Protein 7F9N (pdb70)

Radius of gyration: 35.04 Å; Cα contacts (8 Å, |Δi|>4): 935; chains: 4; bounding box: 58×90×94 Å

Structure (mmCIF, N/CA/C/O backbone):
data_7F9N
#
_entry.id   7F9N
#
_cell.length_a   73.435
_cell.length_b   73.435
_cell.length_c   341.046
_cell.angle_alpha   90.000
_cell.angle_beta   90.000
_cell.angle_gamma   90.000
#
_symmetry.space_group_name_H-M   'P 41 21 2'
#
loop_
_entity.id
_entity.type
_entity.pdbx_description
1 polymer Rifin
2 polymer 'Leukocyte-associated immunoglobulin-like receptor 1'
#
loop_
_atom_site.group_PDB
_atom_site.id
_atom_site.type_symbol
_atom_site.label_atom_id
_atom_site.label_alt_id
_atom_site.label_comp_id
_atom_site.label_asym_id
_atom_site.label_entity_id
_atom_site.label_seq_id
_atom_site.pdbx_PDB_ins_code
_atom_site.Cartn_x
_atom_site.Cartn_y
_atom_site.Cartn_z
_atom_site.occupancy
_atom_site.B_iso_or_equiv
_atom_site.auth_seq_id
_atom_site.auth_comp_id
_atom_site.auth_asym_id
_atom_site.auth_atom_id
_atom_site.pdbx_PDB_model_num
ATOM 1 N N . VAL A 1 18 ? 9.37976 38.94748 1.69227 1.000 135.03352 166 VAL A N 1
ATOM 2 C CA . VAL A 1 18 ? 8.49178 37.83925 2.00728 1.000 134.54628 166 VAL A CA 1
ATOM 3 C C . VAL A 1 18 ? 7.12786 37.95684 1.29694 1.000 134.70248 166 VAL A C 1
ATOM 4 O O . VAL A 1 18 ? 6.10317 37.58317 1.87816 1.000 131.08018 166 VAL A O 1
ATOM 8 N N . TRP A 1 19 ? 7.09318 38.45551 0.05435 1.000 134.42063 167 TRP A N 1
ATOM 9 C CA . TRP A 1 19 ? 5.82527 38.69521 -0.62885 1.000 125.25559 167 TRP A CA 1
ATOM 10 C C . TRP A 1 19 ? 5.62594 37.77686 -1.83299 1.000 118.18444 167 TRP A C 1
ATOM 11 O O . TRP A 1 19 ? 6.58284 37.35215 -2.48774 1.000 121.33622 167 TRP A O 1
ATOM 22 N N . LYS A 1 20 ? 4.35337 37.48533 -2.11903 1.000 113.93001 168 LYS A N 1
ATOM 23 C CA . LYS A 1 20 ? 3.94029 36.51895 -3.13235 1.000 115.83999 168 LYS A CA 1
ATOM 24 C C . LYS A 1 20 ? 3.75261 37.13491 -4.52331 1.000 113.81684 168 LYS A C 1
ATOM 25 O O . LYS A 1 20 ? 3.09212 36.52565 -5.37723 1.000 108.34002 168 LYS A O 1
ATOM 31 N N . ALA A 1 21 ? 4.30873 38.31808 -4.77278 1.000 111.17070 169 ALA A N 1
ATOM 32 C CA . ALA A 1 21 ? 3.91153 39.07513 -5.95730 1.000 110.51862 169 ALA A CA 1
ATOM 33 C C . ALA A 1 21 ? 4.38904 38.39583 -7.24137 1.000 109.94690 169 ALA A C 1
ATOM 34 O O . ALA A 1 21 ? 3.59810 37.76986 -7.95694 1.000 107.15097 169 ALA A O 1
ATOM 36 N N . ALA A 1 22 ? 5.69484 38.50091 -7.52520 1.000 111.11507 170 ALA A N 1
ATOM 37 C CA . ALA A 1 22 ? 6.29320 37.97751 -8.74794 1.000 101.63054 170 ALA A CA 1
ATOM 38 C C . ALA A 1 22 ? 5.96484 36.51052 -8.98342 1.000 101.98378 170 ALA A C 1
ATOM 39 O O . ALA A 1 22 ? 5.88695 36.08537 -10.14214 1.000 103.82971 170 ALA A O 1
ATOM 41 N N . ALA A 1 23 ? 5.76056 35.73466 -7.91880 1.000 99.98467 171 ALA A N 1
ATOM 42 C CA . ALA A 1 23 ? 5.45160 34.31997 -8.07909 1.000 99.02579 171 ALA A CA 1
ATOM 43 C C . ALA A 1 23 ? 4.11714 34.12919 -8.77695 1.000 101.70787 171 ALA A C 1
ATOM 44 O O . ALA A 1 23 ? 4.02637 33.40186 -9.77243 1.000 103.71811 171 ALA A O 1
ATOM 46 N N . ILE A 1 24 ? 3.06765 34.78386 -8.27633 1.000 103.28244 172 ILE A N 1
ATOM 47 C CA . ILE A 1 24 ? 1.75874 34.64089 -8.90685 1.000 107.21439 172 ILE A CA 1
ATOM 48 C C . ILE A 1 24 ? 1.79830 35.05029 -10.37706 1.000 105.02637 172 ILE A C 1
ATOM 49 O O . ILE A 1 24 ? 1.23238 34.36745 -11.24673 1.000 97.90929 172 ILE A O 1
ATOM 54 N N . LYS A 1 25 ? 2.44407 36.17525 -10.66791 1.000 100.83815 173 LYS A N 1
ATOM 55 C CA . LYS A 1 25 ? 2.56328 36.62028 -12.03568 1.000 96.71675 173 LYS A CA 1
ATOM 56 C C . LYS A 1 25 ? 3.21839 35.55655 -12.90016 1.000 100.97259 173 LYS A C 1
ATOM 57 O O . LYS A 1 25 ? 2.87164 35.41065 -14.07576 1.000 104.46941 173 LYS A O 1
ATOM 63 N N . ALA A 1 26 ? 4.14495 34.78608 -12.33862 1.000 100.67529 174 ALA A N 1
ATOM 64 C CA . ALA A 1 26 ? 4.74502 33.71968 -13.12423 1.000 93.28116 174 ALA A CA 1
ATOM 65 C C . ALA A 1 26 ? 3.84825 32.49708 -13.15693 1.000 90.88859 174 ALA A C 1
ATOM 66 O O . ALA A 1 26 ? 3.80217 31.78352 -14.16077 1.000 94.63388 174 ALA A O 1
ATOM 68 N N . ALA A 1 27 ? 3.12347 32.23884 -12.07948 1.000 95.85610 175 ALA A N 1
ATOM 69 C CA . ALA A 1 27 ? 2.22324 31.09729 -12.10242 1.000 100.83150 175 ALA A CA 1
ATOM 70 C C . ALA A 1 27 ? 1.07289 31.31090 -13.08330 1.000 100.17737 175 ALA A C 1
ATOM 71 O O . ALA A 1 27 ? 0.63671 30.35186 -13.73437 1.000 100.24211 175 ALA A O 1
ATOM 73 N N . THR A 1 28 ? 0.57886 32.54830 -13.22352 1.000 99.83850 176 THR A N 1
ATOM 74 C CA . THR A 1 28 ? -0.46981 32.79062 -14.21479 1.000 102.38704 176 THR A CA 1
ATOM 75 C C . THR A 1 28 ? 0.09681 32.78626 -15.63467 1.000 93.22067 176 THR A C 1
ATOM 76 O O . THR A 1 28 ? -0.50251 32.20137 -16.53520 1.000 87.77552 176 THR A O 1
ATOM 80 N N . GLU A 1 29 ? 1.26333 33.39625 -15.84463 1.000 90.11952 177 GLU A N 1
ATOM 81 C CA . GLU A 1 29 ? 1.94617 33.27720 -17.12726 1.000 91.49247 177 GLU A CA 1
ATOM 82 C C . GLU A 1 29 ? 2.12426 31.82478 -17.54200 1.000 89.85159 177 GLU A C 1
ATOM 83 O O . GLU A 1 29 ? 1.73242 31.42847 -18.64045 1.000 94.80732 177 GLU A O 1
ATOM 89 N N . TYR A 1 30 ? 2.71979 31.01165 -16.68305 1.000 94.58715 178 TYR A N 1
ATOM 90 C CA . TYR A 1 30 ? 2.77204 29.58476 -16.97865 1.000 96.38197 178 TYR A CA 1
ATOM 91 C C . TYR A 1 30 ? 1.36939 29.01309 -17.13947 1.000 96.45357 178 TYR A C 1
ATOM 92 O O . TYR A 1 30 ? 1.17167 28.05916 -17.89817 1.000 94.37068 178 TYR A O 1
ATOM 101 N N . ALA A 1 31 ? 0.37908 29.59862 -16.45834 1.000 96.32235 179 ALA A N 1
ATOM 102 C CA . ALA A 1 31 ? -0.97749 29.07446 -16.55737 1.000 97.50438 179 ALA A CA 1
ATOM 103 C C . ALA A 1 31 ? -1.55501 29.29352 -17.94958 1.000 97.42776 179 ALA A C 1
ATOM 104 O O . ALA A 1 31 ? -2.22476 28.41151 -18.49783 1.000 98.81594 179 ALA A O 1
ATOM 106 N N . LEU A 1 32 ? -1.29432 30.45215 -18.54249 1.000 92.71781 180 LEU A N 1
ATOM 107 C CA . LEU A 1 32 ? -1.87420 30.74630 -19.84036 1.000 89.56646 180 LEU A CA 1
ATOM 108 C C . LEU A 1 32 ? -1.16075 29.97485 -20.93186 1.000 94.25194 180 LEU A C 1
ATOM 109 O O . LEU A 1 32 ? -1.80498 29.32750 -21.76238 1.000 99.53741 180 LEU A O 1
ATOM 114 N N . THR A 1 33 ? 0.16958 30.01522 -20.93871 1.000 90.27820 181 THR A N 1
ATOM 115 C CA . THR A 1 33 ? 0.87944 29.42453 -22.05791 1.000 86.15660 181 THR A CA 1
ATOM 116 C C . THR A 1 33 ? 0.63936 27.91841 -22.11288 1.000 90.28065 181 THR A C 1
ATOM 117 O O . THR A 1 33 ? 0.12015 27.40387 -23.10880 1.000 102.34840 181 THR A O 1
ATOM 121 N N . GLU A 1 34 ? 0.95502 27.19661 -21.04802 1.000 89.76404 182 GLU A N 1
ATOM 122 C CA . GLU A 1 34 ? 0.54951 25.79474 -20.98936 1.000 95.53931 182 GLU A CA 1
ATOM 123 C C . GLU A 1 34 ? -0.93401 25.62787 -21.31738 1.000 94.19772 182 GLU A C 1
ATOM 124 O O . GLU A 1 34 ? -1.34028 24.61032 -21.89480 1.000 94.33231 182 GLU A O 1
ATOM 130 N N . GLY A 1 35 ? -1.75811 26.61879 -20.95382 1.000 92.11621 183 GLY A N 1
ATOM 131 C CA . GLY A 1 35 ? -3.16857 26.56499 -21.31085 1.000 95.82477 183 GLY A CA 1
ATOM 132 C C . GLY A 1 35 ? -3.39702 26.59195 -22.81420 1.000 99.40270 183 GLY A C 1
ATOM 133 O O . GLY A 1 35 ? -4.01203 25.68432 -23.38657 1.000 96.66797 183 GLY A O 1
ATOM 134 N N . ALA A 1 36 ? -2.90546 27.64144 -23.47335 1.000 95.26690 184 ALA A N 1
ATOM 135 C CA . ALA A 1 36 ? -3.04201 27.74639 -24.91851 1.000 96.09350 184 ALA A CA 1
ATOM 136 C C . ALA A 1 36 ? -2.43465 26.53830 -25.62733 1.000 96.30265 184 ALA A C 1
ATOM 137 O O . ALA A 1 36 ? -3.06789 25.93634 -26.50506 1.000 95.72298 184 ALA A O 1
ATOM 139 N N . ALA A 1 37 ? -1.21086 26.16676 -25.25296 1.000 91.88066 185 ALA A N 1
ATOM 140 C CA . ALA A 1 37 ? -0.54520 25.03553 -25.88882 1.000 93.31081 185 ALA A CA 1
ATOM 141 C C . ALA A 1 37 ? -1.38352 23.77071 -25.81238 1.000 89.15303 185 ALA A C 1
ATOM 142 O O . ALA A 1 37 ? -1.50740 23.04350 -26.80063 1.000 86.69305 185 ALA A O 1
ATOM 144 N N . LYS A 1 38 ? -1.94138 23.47134 -24.64275 1.000 93.47477 186 LYS A N 1
ATOM 145 C CA . LYS A 1 38 ? -2.70524 22.23787 -24.53396 1.000 96.70407 186 LYS A CA 1
ATOM 146 C C . LYS A 1 38 ? -4.01082 22.33439 -25.30486 1.000 93.00547 186 LYS A C 1
ATOM 147 O O . LYS A 1 38 ? -4.48516 21.32206 -25.83830 1.000 88.42683 186 LYS A O 1
ATOM 153 N N . GLY A 1 39 ? -4.58006 23.54075 -25.39906 1.000 92.66841 187 GLY A N 1
ATOM 154 C CA . GLY A 1 39 ? -5.80279 23.71261 -26.16818 1.000 96.27414 187 GLY A CA 1
ATOM 155 C C . GLY A 1 39 ? -5.58083 23.46256 -27.64852 1.000 97.86358 187 GLY A C 1
ATOM 156 O O . GLY A 1 39 ? -6.27172 22.64608 -28.27675 1.000 91.56159 187 GLY A O 1
ATOM 157 N N . LEU A 1 40 ? -4.58029 24.14098 -28.21215 1.000 96.17342 188 LEU A N 1
ATOM 158 C CA . LEU A 1 40 ? -4.26915 24.01750 -29.62418 1.000 85.11402 188 LEU A CA 1
ATOM 159 C C . LEU A 1 40 ? -4.09505 22.56670 -30.05459 1.000 86.83335 188 LEU A C 1
ATOM 160 O O . LEU A 1 40 ? -4.47378 22.20754 -31.17214 1.000 97.14889 188 LEU A O 1
ATOM 165 N N . ALA A 1 41 ? -3.54894 21.71364 -29.19754 1.000 82.79324 189 ALA A N 1
ATOM 166 C CA . ALA A 1 41 ? -3.34983 20.33048 -29.60843 1.000 82.63380 189 ALA A CA 1
ATOM 167 C C . ALA A 1 41 ? -4.65817 19.56238 -29.60085 1.000 90.36407 189 ALA A C 1
ATOM 168 O O . ALA A 1 41 ? -4.86257 18.68329 -30.44320 1.000 90.54198 189 ALA A O 1
ATOM 170 N N . ALA A 1 42 ? -5.55566 19.86441 -28.65354 1.000 94.04512 190 ALA A N 1
ATOM 171 C CA . ALA A 1 42 ? -6.86058 19.20895 -28.67750 1.000 94.80107 190 ALA A CA 1
ATOM 172 C C . ALA A 1 42 ? -7.74702 19.78156 -29.77185 1.000 99.33490 190 ALA A C 1
ATOM 173 O O . ALA A 1 42 ? -8.57897 19.06040 -30.33423 1.000 99.01576 190 ALA A O 1
ATOM 175 N N . GLY A 1 43 ? -7.58722 21.06894 -30.08519 1.000 99.61659 191 GLY A N 1
ATOM 176 C CA . GLY A 1 43 ? -8.31960 21.63909 -31.20357 1.000 96.88858 191 GLY A CA 1
ATOM 177 C C . GLY A 1 43 ? -7.95122 20.97295 -32.51162 1.000 100.74368 191 GLY A C 1
ATOM 178 O O . GLY A 1 43 ? -8.82176 20.51720 -33.25958 1.000 101.16998 191 GLY A O 1
ATOM 179 N N . ASN A 1 44 ? -6.64568 20.87199 -32.78183 1.000 98.49966 192 ASN A N 1
ATOM 180 C CA . ASN A 1 44 ? -6.16923 20.26957 -34.02166 1.000 87.84746 192 ASN A CA 1
ATOM 181 C C . ASN A 1 44 ? -6.58093 18.81454 -34.14068 1.000 88.18985 192 ASN A C 1
ATOM 182 O O . ASN A 1 44 ? -6.96099 18.36218 -35.21989 1.000 100.50830 192 ASN A O 1
ATOM 187 N N . ALA A 1 45 ? -6.49508 18.05495 -33.06404 1.000 92.97183 193 ALA A N 1
ATOM 188 C CA . ALA A 1 45 ? -6.90816 16.66486 -33.16295 1.000 97.12325 193 ALA A CA 1
ATOM 189 C C . ALA A 1 45 ? -8.41401 16.52544 -33.31415 1.000 99.46623 193 ALA A C 1
ATOM 190 O O . ALA A 1 45 ? -8.88364 15.44897 -33.70091 1.000 103.28578 193 ALA A O 1
ATOM 1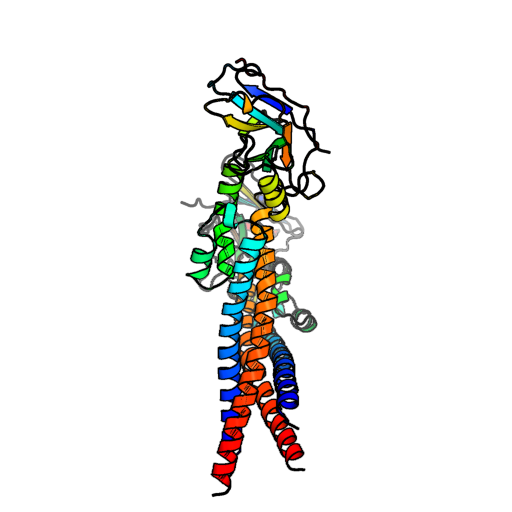92 N N . HIS A 1 46 ? -9.17962 17.57409 -33.00220 1.000 95.23247 194 HIS A N 1
ATOM 193 C CA . HIS A 1 46 ? -10.62796 17.52452 -33.17740 1.000 96.58590 194 HIS A CA 1
ATOM 194 C C . HIS A 1 46 ? -10.99566 17.85073 -34.62331 1.000 101.58424 194 HIS A C 1
ATOM 195 O O . HIS A 1 46 ? -11.63364 17.04304 -35.32249 1.000 98.54263 194 HIS A O 1
ATOM 202 N N . GLY A 1 47 ? -10.57910 19.03253 -35.08635 1.000 98.29300 195 GLY A N 1
ATOM 203 C CA . GLY A 1 47 ? -10.66666 19.39730 -36.48413 1.000 94.37856 195 GLY A CA 1
ATOM 204 C C . GLY A 1 47 ? -10.41583 18.18946 -37.35481 1.000 93.92140 195 GLY A C 1
ATOM 205 O O . GLY A 1 47 ? -11.21459 17.87820 -38.24133 1.000 96.32171 195 GLY A O 1
ATOM 206 N N . MET A 1 48 ? -9.34879 17.45442 -37.05250 1.000 91.68126 196 MET A N 1
ATOM 207 C CA . MET A 1 48 ? -9.03821 16.26385 -37.82766 1.000 95.27003 196 MET A CA 1
ATOM 208 C C . MET A 1 48 ? -10.16404 15.24601 -37.77257 1.000 96.87983 196 MET A C 1
ATOM 209 O O . MET A 1 48 ? -10.47008 14.60134 -38.78157 1.000 96.36510 196 MET A O 1
ATOM 214 N N . ASN A 1 49 ? -10.78465 15.06315 -36.60821 1.000 99.02449 197 ASN A N 1
ATOM 215 C CA . ASN A 1 49 ? -11.82586 14.04437 -36.55976 1.000 103.44863 197 ASN A CA 1
ATOM 216 C C . ASN A 1 49 ? -13.08473 14.50740 -37.27821 1.000 98.12819 197 ASN A C 1
ATOM 217 O O . ASN A 1 49 ? -13.83117 13.67915 -37.82050 1.000 92.47136 197 ASN A O 1
ATOM 222 N N . ILE A 1 50 ? -13.31282 15.82174 -37.31255 1.000 96.43516 198 ILE A N 1
ATOM 223 C CA . ILE A 1 50 ? -14.45822 16.37988 -38.03076 1.000 95.97119 198 ILE A CA 1
ATOM 224 C C . ILE A 1 50 ? -14.31608 16.13397 -39.52624 1.000 97.00956 198 ILE A C 1
ATOM 225 O O . ILE A 1 50 ? -15.20846 15.55944 -40.16616 1.000 95.92511 198 ILE A O 1
ATOM 230 N N . VAL A 1 51 ? -13.18730 16.57362 -40.09680 1.000 97.44457 199 VAL A N 1
ATOM 231 C CA . VAL A 1 51 ? -12.86534 16.31898 -41.49826 1.000 84.11041 199 VAL A CA 1
ATOM 232 C C . VAL A 1 51 ? -13.05142 14.84231 -41.81294 1.000 88.62138 199 VAL A C 1
ATOM 233 O O . VAL A 1 51 ? -13.91183 14.46504 -42.61034 1.000 92.43410 199 VAL A O 1
ATOM 237 N N . ILE A 1 52 ? -12.27221 13.98678 -41.15770 1.000 89.74177 200 ILE A N 1
ATOM 238 C CA . ILE A 1 52 ? -12.46445 12.53751 -41.15526 1.000 90.62403 200 ILE A CA 1
ATOM 239 C C . ILE A 1 52 ? -13.93671 12.16089 -41.18334 1.000 90.06886 200 ILE A C 1
ATOM 240 O O . ILE A 1 52 ? -14.34352 11.27257 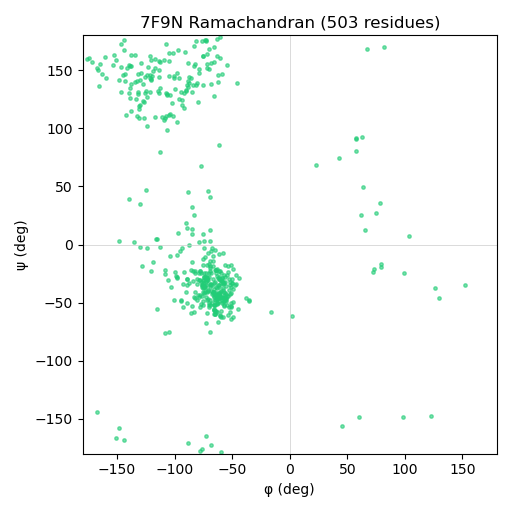-41.93205 1.000 92.97464 200 ILE A O 1
ATOM 245 N N . TYR A 1 53 ? -14.74105 12.78848 -40.32538 1.000 95.91375 201 TYR A N 1
ATOM 246 C CA . TYR A 1 53 ? -16.12586 12.34661 -40.19551 1.000 97.81321 201 TYR A CA 1
ATOM 247 C C . TYR A 1 53 ? -16.92646 12.72870 -41.42916 1.000 94.74930 201 TYR A C 1
ATOM 248 O O . TYR A 1 53 ? -17.62299 11.88941 -42.01618 1.000 94.28419 201 TYR A O 1
ATOM 257 N N . HIS A 1 54 ? -16.80895 13.98340 -41.86065 1.000 95.34551 202 HIS A N 1
ATOM 258 C CA . HIS A 1 54 ? -17.51747 14.40880 -43.06285 1.000 96.12063 202 HIS A CA 1
ATOM 259 C C . HIS A 1 54 ? -16.99174 13.68754 -44.31647 1.000 92.25765 202 HIS A C 1
ATOM 260 O O . HIS A 1 54 ? -17.78734 13.20028 -45.12526 1.000 85.48265 202 HIS A O 1
ATOM 267 N N . LEU A 1 55 ? -15.66448 13.55615 -44.47516 1.000 90.03440 203 LEU A N 1
ATOM 268 C CA . LEU A 1 55 ? -15.11810 12.77523 -45.59190 1.000 89.13526 203 LEU A CA 1
ATOM 269 C C . LEU A 1 55 ? -15.85315 11.46200 -45.77500 1.000 92.10154 203 LEU A C 1
ATOM 270 O O . LEU A 1 55 ? -15.92857 10.95388 -46.89489 1.000 93.90446 203 LEU A O 1
ATOM 275 N N . LYS A 1 56 ? -16.40521 10.89446 -44.70321 1.000 92.60655 204 LYS A N 1
ATOM 276 C CA . LYS A 1 56 ? -17.24485 9.72551 -44.89658 1.000 93.29598 204 LYS A CA 1
ATOM 277 C C . LYS A 1 56 ? -18.71378 10.07840 -45.05615 1.000 91.60888 204 LYS A C 1
ATOM 278 O O . LYS A 1 56 ? -19.41886 9.40684 -45.82311 1.000 91.28495 204 LYS A O 1
ATOM 284 N N . GLU A 1 57 ? -19.19884 11.11557 -44.37135 1.000 89.84128 205 GLU A N 1
ATOM 285 C CA . GLU A 1 57 ? -20.59383 11.51475 -44.55164 1.000 91.17438 205 GLU A CA 1
ATOM 286 C C . GLU A 1 57 ? -20.89691 11.82864 -46.02133 1.000 93.19629 205 GLU A C 1
ATOM 287 O O . GLU A 1 57 ? -21.91272 11.37290 -46.56843 1.000 86.99023 205 GLU A O 1
ATOM 293 N N . LEU A 1 58 ? -20.00752 12.59168 -46.67713 1.000 90.99210 206 LEU A N 1
ATOM 294 C CA . LEU A 1 58 ? -20.08326 12.97166 -48.08561 1.000 84.47714 206 LEU A CA 1
ATOM 295 C C . LEU A 1 58 ? -19.71220 11.85442 -49.06260 1.000 81.45670 206 LEU A C 1
ATOM 296 O O . LEU A 1 58 ? -19.53637 12.15672 -50.23166 1.000 84.76087 206 LEU A O 1
ATOM 301 N N . LEU A 1 59 ? -19.53187 10.61511 -48.61990 1.000 81.66458 207 LEU A N 1
ATOM 302 C CA . LEU A 1 59 ? -19.33359 9.44153 -49.47224 1.000 80.13567 207 LEU A CA 1
ATOM 303 C C . LEU A 1 59 ? -18.03510 9.48317 -50.27083 1.000 88.99950 207 LEU A C 1
ATOM 304 O O . LEU A 1 59 ? -17.83155 8.67657 -51.19840 1.000 90.04718 207 LEU A O 1
ATOM 309 N N . ILE A 1 60 ? -17.14092 10.40371 -49.92252 1.000 83.70172 208 ILE A N 1
ATOM 310 C CA . ILE A 1 60 ? -15.82214 10.42299 -50.53177 1.000 84.24630 208 ILE A CA 1
ATOM 311 C C . ILE A 1 60 ? -14.99693 9.17168 -50.23817 1.000 92.52757 208 ILE A C 1
ATOM 312 O O . ILE A 1 60 ? -14.05662 8.89080 -50.97854 1.000 90.86056 208 ILE A O 1
ATOM 317 N N . ASP A 1 61 ? -15.30824 8.40714 -49.17587 1.000 101.29466 209 ASP A N 1
ATOM 318 C CA . ASP A 1 61 ? -14.70404 7.07952 -49.03032 1.000 104.21182 209 ASP A CA 1
ATOM 319 C C . ASP A 1 61 ? -14.82629 6.29576 -50.31566 1.000 101.51752 209 ASP A C 1
ATOM 320 O O . ASP A 1 61 ? -13.93352 5.52229 -50.67582 1.000 104.98707 209 ASP A O 1
ATOM 325 N N . LYS A 1 62 ? -15.95911 6.44849 -50.99335 1.000 96.43530 210 LYS A N 1
ATOM 326 C CA . LYS A 1 62 ? -16.21411 5.65130 -52.17325 1.000 98.46262 210 LYS A CA 1
ATOM 327 C C . LYS A 1 62 ? -15.39156 6.14270 -53.36281 1.000 105.24078 210 LYS A C 1
ATOM 328 O O . LYS A 1 62 ? -14.98491 5.33544 -54.20887 1.000 105.07884 210 LYS A O 1
ATOM 334 N N . LEU A 1 63 ? -15.09517 7.44477 -53.43201 1.000 104.19240 211 LEU A N 1
ATOM 335 C CA . LEU A 1 63 ? -14.23592 7.92510 -54.51057 1.000 100.14629 211 LEU A CA 1
ATOM 336 C C . LEU A 1 63 ? -12.80506 7.44953 -54.31493 1.000 103.53233 211 LEU A C 1
ATOM 337 O O . LEU A 1 63 ? -12.21579 6.86140 -55.22314 1.000 113.47735 211 LEU A O 1
ATOM 342 N N . VAL A 1 64 ? -12.22878 7.68350 -53.14353 1.000 99.98948 212 VAL A N 1
ATOM 343 C CA . VAL A 1 64 ? -10.91565 7.12747 -52.82432 1.000 104.44564 212 VAL A CA 1
ATOM 344 C C . VAL A 1 64 ? -10.96247 6.45933 -51.45667 1.000 112.67854 212 VAL A C 1
ATOM 345 O O . VAL A 1 64 ? -11.21087 7.12241 -50.44238 1.000 111.09001 212 VAL A O 1
ATOM 349 N N . PRO A 1 65 ? -10.74397 5.14722 -51.38169 1.000 117.18723 213 PRO A N 1
ATOM 350 C CA . PRO A 1 65 ? -11.01024 4.43394 -50.11623 1.000 119.24868 213 PRO A CA 1
ATOM 351 C C . PRO A 1 65 ? -10.01848 4.73301 -49.00908 1.000 117.18667 213 PRO A C 1
ATOM 352 O O . PRO A 1 65 ? -10.43118 4.86633 -47.85216 1.000 119.45160 213 PRO A O 1
ATOM 356 N N . ASN A 1 66 ? -8.72755 4.82729 -49.31628 1.000 125.02842 214 ASN A N 1
ATOM 357 C CA . ASN A 1 66 ? -7.73849 5.09665 -48.28102 1.000 124.82840 214 ASN A CA 1
ATOM 358 C C . ASN A 1 66 ? -7.57411 6.60163 -48.10243 1.000 125.61797 214 ASN A C 1
ATOM 359 O O . ASN A 1 66 ? -6.46228 7.12907 -48.01156 1.000 130.35801 214 ASN A O 1
ATOM 364 N N . ILE A 1 67 ? -8.70744 7.28941 -48.04319 1.000 119.48730 215 ILE A N 1
ATOM 365 C CA . ILE A 1 67 ? -8.75448 8.73285 -47.90114 1.000 112.24285 215 ILE A CA 1
ATOM 366 C C . ILE A 1 67 ? -8.60269 9.15484 -46.44300 1.000 117.69240 215 ILE A C 1
ATOM 367 O O . ILE A 1 67 ? -7.88028 10.10592 -46.12792 1.000 114.94117 215 ILE A O 1
ATOM 372 N N . CYS A 1 68 ? -9.25171 8.42695 -45.53459 1.000 116.72240 216 CYS A N 1
ATOM 373 C CA . CYS A 1 68 ? -9.19649 8.79659 -44.13126 1.000 114.71658 216 CYS A CA 1
ATOM 374 C C . CYS A 1 68 ? -7.80386 8.55113 -43.56229 1.000 117.70320 216 CYS A C 1
ATOM 375 O O . CYS A 1 68 ? -7.19668 9.46270 -42.99071 1.000 116.76044 216 CYS A O 1
ATOM 378 N N . LYS A 1 69 ? -7.24164 7.35438 -43.77119 1.000 120.04687 217 LYS A N 1
ATOM 379 C CA . LYS A 1 69 ? -5.92244 7.09386 -43.19750 1.000 123.40686 217 LYS A CA 1
ATOM 380 C C . LYS A 1 69 ? -4.85516 8.04287 -43.74434 1.000 120.02261 217 LYS A C 1
ATOM 381 O O . LYS A 1 69 ? -3.89377 8.35793 -43.03804 1.000 122.35808 217 LYS A O 1
ATOM 387 N N . THR A 1 70 ? -4.98648 8.52923 -44.96950 1.000 115.97197 218 THR A N 1
ATOM 388 C CA . THR A 1 70 ? -3.89710 9.38540 -45.41761 1.000 118.13207 218 THR A CA 1
ATOM 389 C C . THR A 1 70 ? -4.08755 10.83042 -44.99402 1.000 115.64279 218 THR A C 1
ATOM 390 O O . THR A 1 70 ? -3.11240 11.58544 -44.91744 1.000 116.09563 218 THR A O 1
ATOM 394 N N . VAL A 1 71 ? -5.31511 11.24051 -44.71155 1.000 114.14538 219 VAL A N 1
ATOM 395 C CA . VAL A 1 71 ? -5.46415 12.52378 -44.04264 1.000 114.67302 219 VAL A CA 1
ATOM 396 C C . VAL A 1 71 ? -5.16031 12.36755 -42.55485 1.000 117.60648 219 VAL A C 1
ATOM 397 O O . VAL A 1 71 ? -4.66483 13.29933 -41.91454 1.000 114.07438 219 VAL A O 1
ATOM 401 N N . SER A 1 72 ? -5.42717 11.18203 -41.99441 1.000 121.39084 220 SER A N 1
ATOM 402 C CA . SER A 1 72 ? -5.12952 10.93842 -40.58757 1.000 117.00423 220 SER A CA 1
ATOM 403 C C . SER A 1 72 ? -3.63381 10.97245 -40.33955 1.000 119.15950 220 SER A C 1
ATOM 404 O O . SER A 1 72 ? -3.17594 11.56569 -39.35536 1.000 122.35991 220 SER A O 1
ATOM 407 N N . SER A 1 73 ? -2.87161 10.30517 -41.20998 1.000 119.49896 221 SER A N 1
ATOM 408 C CA . SER A 1 73 ? -1.46470 9.99792 -40.99629 1.000 116.97424 221 SER A CA 1
ATOM 409 C C . SER A 1 73 ? -0.63656 11.18324 -41.43731 1.000 114.89139 221 SER A C 1
ATOM 410 O O . SER A 1 73 ? 0.48747 11.03423 -41.93125 1.000 119.70373 221 SER A O 1
ATOM 413 N N . THR A 1 74 ? -1.19600 12.33910 -41.27906 1.000 110.77115 222 THR A N 1
ATOM 414 C CA . THR A 1 74 ? -0.47392 13.54074 -41.62771 1.000 111.56199 222 THR A CA 1
ATOM 415 C C . THR A 1 74 ? -0.83836 14.72300 -40.75773 1.000 118.87206 222 THR A C 1
ATOM 416 O O . THR A 1 74 ? -0.33425 15.81694 -41.02623 1.000 118.23034 222 THR A O 1
ATOM 420 N N . GLY A 1 75 ? -1.70769 14.56209 -39.75623 1.000 115.27689 223 GLY A N 1
ATOM 421 C CA . GLY A 1 75 ? -2.23755 15.69548 -39.02366 1.000 113.02895 223 GLY A CA 1
ATOM 422 C C . GLY A 1 75 ? -2.67006 16.82730 -39.94306 1.000 117.83787 223 GLY A C 1
ATOM 423 O O . GLY A 1 75 ? -2.96377 16.60429 -41.12510 1.000 117.35367 223 GLY A O 1
ATOM 424 N N . ASP A 1 76 ? -2.69233 18.04953 -39.41052 1.000 120.44422 224 ASP A N 1
ATOM 425 C CA . ASP A 1 76 ? -3.03900 19.25049 -40.16474 1.000 107.15021 224 ASP A CA 1
ATOM 426 C C . ASP A 1 76 ? -4.24070 19.01833 -41.06110 1.000 105.62289 224 ASP A C 1
ATOM 427 O O . ASP A 1 76 ? -4.08621 18.89322 -42.27750 1.000 116.21872 224 ASP A O 1
ATOM 432 N N . TYR A 1 77 ? -5.43287 18.95614 -40.46548 1.000 107.73526 225 TYR A N 1
ATOM 433 C CA . TYR A 1 77 ? -6.68572 18.74575 -41.18470 1.000 105.03273 225 TYR A CA 1
ATOM 434 C C . TYR A 1 77 ? -6.80834 19.62816 -42.41915 1.000 103.58406 225 TYR A C 1
ATOM 435 O O . TYR A 1 77 ? -7.37329 19.18667 -43.42091 1.000 104.90479 225 TYR A O 1
ATOM 444 N N . THR A 1 78 ? -6.27486 20.85426 -42.39133 1.000 96.67374 226 THR A N 1
ATOM 445 C CA . THR A 1 78 ? -6.43963 21.65574 -43.58726 1.000 106.95149 226 THR A CA 1
ATOM 446 C C . THR A 1 78 ? -5.70897 21.06019 -44.79392 1.000 108.32915 226 THR A C 1
ATOM 447 O O . THR A 1 78 ? -5.88771 21.57040 -45.90802 1.000 108.48847 226 THR A O 1
ATOM 451 N N . ARG A 1 79 ? -4.94732 19.96704 -44.62304 1.000 103.74673 227 ARG A N 1
ATOM 452 C CA . ARG A 1 79 ? -4.27908 19.33479 -45.75784 1.000 111.66068 227 ARG A CA 1
ATOM 453 C C . ARG A 1 79 ? -5.17380 18.35151 -46.51283 1.000 109.12457 227 ARG A C 1
ATOM 454 O O . ARG A 1 79 ? -4.67971 17.60085 -47.36239 1.000 108.91689 227 ARG A O 1
ATOM 462 N N . VAL A 1 80 ? -6.48138 18.38031 -46.25097 1.000 108.20723 228 VAL A N 1
ATOM 463 C CA . VAL A 1 80 ? -7.43200 17.66188 -47.08117 1.000 100.84097 228 VAL A CA 1
ATOM 464 C C . VAL A 1 80 ? -7.64192 18.35981 -48.42183 1.000 103.03352 228 VAL A C 1
ATOM 465 O O . VAL A 1 80 ? -7.99950 17.69894 -49.40407 1.000 106.44941 228 VAL A O 1
ATOM 469 N N . ILE A 1 81 ? -7.39502 19.67370 -48.50842 1.000 101.34610 229 ILE A N 1
ATOM 470 C CA . ILE A 1 81 ? -7.62452 20.37920 -49.77025 1.000 99.20860 229 ILE A CA 1
ATOM 471 C C . ILE A 1 81 ? -6.70514 19.84306 -50.86289 1.000 103.07807 229 ILE A C 1
ATOM 472 O O . ILE A 1 81 ? -7.05591 19.87246 -52.04791 1.000 100.48829 229 ILE A O 1
ATOM 477 N N . ASN A 1 82 ? -5.53850 19.30846 -50.48848 1.000 108.27298 230 ASN A N 1
ATOM 478 C CA . ASN A 1 82 ? -4.60850 18.77547 -51.48017 1.000 109.50680 230 ASN A CA 1
ATOM 479 C C . ASN A 1 82 ? -5.20361 17.64211 -52.28339 1.000 105.63621 230 ASN A C 1
ATOM 480 O O . ASN A 1 82 ? -4.71603 17.35200 -53.38374 1.000 109.61777 230 ASN A O 1
ATOM 485 N N . PHE A 1 83 ? -6.21255 16.97331 -51.74699 1.000 100.98101 231 PHE A N 1
ATOM 486 C CA . PHE A 1 83 ? -6.78729 15.82677 -52.42106 1.000 104.75007 231 PHE A CA 1
ATOM 487 C C . PHE A 1 83 ? -7.85010 16.20996 -53.44998 1.000 104.90827 231 PHE A C 1
ATOM 488 O O . PHE A 1 83 ? -8.51616 15.31876 -53.98597 1.000 103.15083 231 PHE A O 1
ATOM 496 N N . SER A 1 84 ? -8.01812 17.49960 -53.76211 1.000 101.45219 232 SER A N 1
ATOM 497 C CA . SER A 1 84 ? -9.16914 17.87228 -54.57413 1.000 96.51258 232 SER A CA 1
ATOM 498 C C . SER A 1 84 ? -9.00478 17.39447 -56.01271 1.000 97.95287 232 SER A C 1
ATOM 499 O O . SER A 1 84 ? -9.92123 16.78626 -56.57499 1.000 95.87680 232 SER A O 1
ATOM 502 N N . LYS A 1 85 ? -7.84054 17.62730 -56.62424 1.000 102.62415 233 LYS A N 1
ATOM 503 C CA . LYS A 1 85 ? -7.67207 17.15022 -57.99682 1.000 100.78686 233 LYS A CA 1
ATOM 504 C C . LYS A 1 85 ? -7.78675 15.63314 -58.06009 1.000 96.49122 233 LYS A C 1
ATOM 505 O O . LYS A 1 85 ? -8.34527 15.09564 -59.01730 1.000 100.30003 233 LYS A O 1
ATOM 511 N N . LEU A 1 86 ? -7.31220 14.92827 -57.03711 1.000 96.01518 234 LEU A N 1
ATOM 512 C CA . LEU A 1 86 ? -7.52704 13.48592 -56.99174 1.000 98.34436 234 LEU A CA 1
ATOM 513 C C . LEU A 1 86 ? -9.01561 13.14924 -56.98186 1.000 97.54615 234 LEU A C 1
ATOM 514 O O . LEU A 1 86 ? -9.46358 12.24843 -57.70534 1.000 95.71445 234 LEU A O 1
ATOM 519 N N . ILE A 1 87 ? -9.79695 13.85615 -56.15879 1.000 94.46309 235 ILE A N 1
ATOM 520 C CA . ILE A 1 87 ? -11.22505 13.56549 -56.06832 1.000 94.18110 235 ILE A CA 1
ATOM 521 C C . ILE A 1 87 ? -11.90123 13.81701 -57.40315 1.000 96.98376 235 ILE A C 1
ATOM 522 O O . ILE A 1 87 ? -12.71286 13.00018 -57.86097 1.000 95.95342 235 ILE A O 1
ATOM 527 N N . ILE A 1 88 ? -11.56508 14.93977 -58.05591 1.000 95.55723 236 ILE A N 1
ATOM 528 C CA . ILE A 1 88 ? -12.13085 15.23528 -59.36785 1.000 91.41956 236 ILE A CA 1
ATOM 529 C C . ILE A 1 88 ? -11.86565 14.08164 -60.31819 1.000 88.90869 236 ILE A C 1
ATOM 530 O O . ILE A 1 88 ? -12.77733 13.58398 -60.98414 1.000 83.54095 236 ILE A O 1
ATOM 535 N N . GLN A 1 89 ? -10.62982 13.59261 -60.33713 1.000 90.06401 237 GLN A N 1
ATOM 536 C CA . GLN A 1 89 ? -10.26914 12.53361 -61.27064 1.000 95.16471 237 GLN A CA 1
ATOM 537 C C . GLN A 1 89 ? -11.10903 11.27893 -61.05112 1.000 94.36241 237 GLN A C 1
ATOM 538 O O . GLN A 1 89 ? -11.59521 10.66988 -62.01128 1.000 96.52746 237 GLN A O 1
ATOM 544 N N . LYS A 1 90 ? -11.28758 10.86086 -59.80203 1.000 96.19036 238 LYS A N 1
ATOM 545 C CA . LYS A 1 90 ? -11.96995 9.58526 -59.63638 1.000 91.96447 238 LYS A CA 1
ATOM 546 C C . LYS A 1 90 ? -13.48606 9.72211 -59.65067 1.000 88.08917 238 LYS A C 1
ATOM 547 O O . LYS A 1 90 ? -14.18017 8.70739 -59.82205 1.000 82.66119 238 LYS A O 1
ATOM 553 N N . ARG A 1 91 ? -14.01650 10.93962 -59.50168 1.000 84.42669 239 ARG A N 1
ATOM 554 C CA . ARG A 1 91 ? -15.44515 11.12076 -59.70540 1.000 81.45252 239 ARG A CA 1
ATOM 555 C C . ARG A 1 91 ? -15.78444 10.83436 -61.15993 1.000 90.91961 239 ARG A C 1
ATOM 556 O O . ARG A 1 91 ? -16.56038 9.91555 -61.45955 1.000 90.56072 239 ARG A O 1
ATOM 564 N N . GLY A 1 92 ? -15.17068 11.59689 -62.08656 1.000 95.23168 240 GLY A N 1
ATOM 565 C CA . GLY A 1 92 ? -15.32538 11.33676 -63.50972 1.000 85.79372 240 GLY A CA 1
ATOM 566 C C . GLY A 1 92 ? -15.03002 9.89960 -63.89269 1.000 87.12878 240 GLY A C 1
ATOM 567 O O . GLY A 1 92 ? -15.65403 9.35469 -64.81612 1.000 90.85006 240 GLY A O 1
ATOM 568 N N . ALA A 1 93 ? -14.10003 9.25380 -63.18828 1.000 76.89105 241 ALA A N 1
ATOM 569 C CA . ALA A 1 93 ? -13.82027 7.85468 -63.48242 1.000 78.24600 241 ALA A CA 1
ATOM 570 C C . ALA A 1 93 ? -14.99720 6.95280 -63.11476 1.000 89.94722 241 ALA A C 1
ATOM 571 O O . ALA A 1 93 ? -15.45666 6.15745 -63.94625 1.000 97.58401 241 ALA A O 1
ATOM 573 N N . MET A 1 94 ? -15.52051 7.07422 -61.88914 1.000 87.99928 242 MET A N 1
ATOM 574 C CA . MET A 1 94 ? -16.47870 6.09913 -61.38436 1.000 90.66382 242 MET A CA 1
ATOM 575 C C . MET A 1 94 ? -17.92553 6.53863 -61.51957 1.000 91.50437 242 MET A C 1
ATOM 576 O O . MET A 1 94 ? -18.82688 5.72552 -61.27794 1.000 95.43819 242 MET A O 1
ATOM 581 N N . CYS A 1 95 ? -18.17011 7.78999 -61.89840 1.000 86.51873 243 CYS A N 1
ATOM 582 C CA . CYS A 1 95 ? -19.51846 8.23979 -62.20705 1.000 86.47663 243 CYS A CA 1
ATOM 583 C C . CYS A 1 95 ? -19.56955 8.96713 -63.55049 1.000 95.86574 243 CYS A C 1
ATOM 584 O O . CYS A 1 95 ? -20.35167 9.90710 -63.72160 1.000 97.22538 243 CYS A O 1
ATOM 587 N N . GLY A 1 96 ? -18.77098 8.53718 -64.53186 1.000 94.16488 244 GLY A N 1
ATOM 588 C CA . GLY A 1 96 ? -18.77241 9.20463 -65.81541 1.000 86.08136 244 GLY A CA 1
ATOM 589 C C . GLY A 1 96 ? -19.97043 8.81474 -66.66710 1.000 90.71104 244 GLY A C 1
ATOM 590 O O . GLY A 1 96 ? -20.82947 8.02895 -66.26485 1.000 86.32510 244 GLY A O 1
ATOM 591 N N . ALA A 1 97 ? -20.00401 9.36519 -67.89872 1.000 93.79300 245 ALA A N 1
ATOM 592 C CA . ALA A 1 97 ? -21.07653 9.07487 -68.85499 1.000 88.46148 245 ALA A CA 1
ATOM 593 C C . ALA A 1 97 ? -20.93846 7.69949 -69.49339 1.000 83.03081 245 ALA A C 1
ATOM 594 O O . ALA A 1 97 ? -21.90127 7.21471 -70.09688 1.000 81.01459 245 ALA A O 1
ATOM 596 N N . ASP A 1 98 ? -19.79163 7.03722 -69.32845 1.000 83.79441 246 ASP A N 1
ATOM 597 C CA . ASP A 1 98 ? -19.67052 5.64863 -69.75297 1.000 88.35679 246 ASP A CA 1
ATOM 598 C C . ASP A 1 98 ? -20.54174 4.69459 -68.94992 1.000 92.90842 246 ASP A C 1
ATOM 599 O O . ASP A 1 98 ? -20.64870 3.52777 -69.32985 1.000 101.24397 246 ASP A O 1
ATOM 604 N N . GLY A 1 99 ? -21.14228 5.14174 -67.85284 1.000 92.73609 247 GLY A N 1
ATOM 605 C CA . GLY A 1 99 ? -21.92235 4.25816 -67.00371 1.000 100.51018 247 GLY A CA 1
ATOM 606 C C . GLY A 1 99 ? -21.48316 4.29040 -65.55056 1.000 98.59916 247 GLY A C 1
ATOM 607 O O . GLY A 1 99 ? -22.29992 4.23160 -64.62063 1.000 81.84864 247 GLY A O 1
ATOM 608 N N . GLY A 1 100 ? -20.17548 4.40780 -65.35783 1.000 101.73874 248 GLY A N 1
ATOM 609 C CA . GLY A 1 100 ? -19.60934 4.49509 -64.03526 1.000 100.28754 248 GLY A CA 1
ATOM 610 C C . GLY A 1 100 ? -19.44850 3.12976 -63.39483 1.000 102.99260 248 GLY A C 1
ATOM 611 O O . GLY A 1 100 ? -19.93533 2.10106 -63.87918 1.000 102.36106 248 GLY A O 1
ATOM 612 N N . THR A 1 101 ? -18.73428 3.13912 -62.27184 1.000 96.93790 249 THR A N 1
ATOM 613 C CA . THR A 1 101 ? -18.38723 1.95740 -61.50428 1.000 97.11563 249 THR A CA 1
ATOM 614 C C . THR A 1 101 ? -19.39015 1.70632 -60.39019 1.000 97.06137 249 THR A C 1
ATOM 615 O O . THR A 1 101 ? -19.85830 0.57708 -60.19235 1.000 94.89147 249 THR A O 1
ATOM 619 N N . LEU A 1 102 ? -19.70359 2.76127 -59.65256 1.000 96.12092 250 LEU A N 1
ATOM 620 C CA . LEU A 1 102 ? -20.68462 2.71705 -58.58895 1.000 96.45902 250 LEU A CA 1
ATOM 621 C C . LEU A 1 102 ? -22.08383 2.70219 -59.18876 1.000 94.49820 250 LEU A C 1
ATOM 622 O O . LEU A 1 102 ? -22.26455 2.80761 -60.40648 1.000 100.42832 250 LEU A O 1
ATOM 627 N N . SER A 1 103 ? -23.07974 2.56074 -58.31712 1.000 86.16726 251 SER A N 1
ATOM 628 C CA . SER A 1 103 ? -24.48587 2.57729 -58.68020 1.000 83.02367 251 SER A CA 1
ATOM 629 C C . SER A 1 103 ? -24.94178 3.99501 -58.98285 1.000 86.02907 251 SER A C 1
ATOM 630 O O . SER A 1 103 ? -24.31009 4.97673 -58.58791 1.000 87.98937 251 SER A O 1
ATOM 633 N N . LYS A 1 104 ? -26.07833 4.09536 -59.67197 1.000 85.64375 252 LYS A N 1
ATOM 634 C CA . LYS A 1 104 ? -26.57631 5.41662 -60.04506 1.000 91.82295 252 LYS A CA 1
ATOM 635 C C . LYS A 1 104 ? -26.98692 6.19806 -58.80479 1.000 91.18925 252 LYS A C 1
ATOM 636 O O . LYS A 1 104 ? -26.83585 7.42687 -58.76867 1.000 83.19583 252 LYS A O 1
ATOM 642 N N . ASP A 1 105 ? -27.43439 5.49373 -57.75350 1.000 99.56981 253 ASP A N 1
ATOM 643 C CA . ASP A 1 105 ? -27.93752 6.16143 -56.55259 1.000 92.55737 253 ASP A CA 1
ATOM 644 C C . ASP A 1 105 ? -26.80436 6.75747 -55.72967 1.000 85.61503 253 ASP A C 1
ATOM 645 O O . ASP A 1 105 ? -26.91556 7.89648 -55.25215 1.000 77.11832 253 ASP A O 1
ATOM 650 N N . MET A 1 106 ? -25.69372 6.02450 -55.60966 1.000 81.45202 254 MET A N 1
ATOM 651 C CA . MET A 1 106 ? -24.45193 6.61538 -55.12364 1.000 83.22539 254 MET A CA 1
ATOM 652 C C . MET A 1 106 ? -24.10519 7.87809 -55.89236 1.000 88.03052 254 MET A C 1
ATOM 653 O O . MET A 1 106 ? -24.08144 8.98333 -55.33058 1.000 83.57842 254 MET A O 1
ATOM 658 N N . CYS A 1 107 ? -23.83776 7.71486 -57.19953 1.000 89.83384 255 CYS A N 1
ATOM 659 C CA . CYS A 1 107 ? -23.35401 8.80980 -58.03705 1.000 87.58492 255 CYS A CA 1
ATOM 660 C C . CYS A 1 107 ? -24.22441 10.04136 -57.89350 1.000 87.07587 255 CYS A C 1
ATOM 661 O O . CYS A 1 107 ? -23.71179 11.14588 -57.65385 1.000 85.84221 255 CYS A O 1
ATOM 664 N N . THR A 1 108 ? -25.54332 9.87320 -58.02062 1.000 81.96538 256 THR A N 1
ATOM 665 C CA . THR A 1 108 ? -26.42488 10.98925 -57.73325 1.000 79.78164 256 THR A CA 1
ATOM 666 C C . THR A 1 108 ? -25.98954 11.66058 -56.44514 1.000 87.40000 256 THR A C 1
ATOM 667 O O . THR A 1 108 ? -25.62934 12.83955 -56.45194 1.000 88.06949 256 THR A O 1
ATOM 671 N N . GLN A 1 109 ? -25.89651 10.88467 -55.35140 1.000 84.98838 257 GLN A N 1
ATOM 672 C CA . GLN A 1 109 ? -25.60499 11.47835 -54.04408 1.000 81.83347 257 GLN A CA 1
ATOM 673 C C . GLN A 1 109 ? -24.21603 12.10886 -54.01100 1.000 82.08025 257 GLN A C 1
ATOM 674 O O . GLN A 1 109 ? -24.04818 13.24111 -53.53416 1.000 81.49027 257 GLN A O 1
ATOM 680 N N . ILE A 1 110 ? -23.20525 11.37560 -54.48768 1.000 78.49755 258 ILE A N 1
ATOM 681 C CA . ILE A 1 110 ? -21.85312 11.91967 -54.57193 1.000 80.65534 258 ILE A CA 1
ATOM 682 C C . ILE A 1 110 ? -21.87055 13.28167 -55.25238 1.000 82.31403 258 ILE A C 1
ATOM 683 O O . ILE A 1 110 ? -21.30656 14.26122 -54.74935 1.000 80.60796 258 ILE A O 1
ATOM 688 N N . ASN A 1 111 ? -22.53630 13.35764 -56.40924 1.000 83.57883 259 ASN A N 1
ATOM 689 C CA . ASN A 1 111 ? -22.62153 14.60660 -57.16079 1.000 80.80886 259 ASN A CA 1
ATOM 690 C C . ASN A 1 111 ? -23.29709 15.71748 -56.35407 1.000 81.03812 259 ASN A C 1
ATOM 691 O O . ASN A 1 111 ? -22.85951 16.87186 -56.40365 1.000 85.38134 259 ASN A O 1
ATOM 696 N N . ILE A 1 112 ? -24.37705 15.41236 -55.62603 1.000 78.70884 260 ILE A N 1
ATOM 697 C CA . ILE A 1 112 ? -24.96398 16.46856 -54.80051 1.000 88.05667 260 ILE A CA 1
ATOM 698 C C . ILE A 1 112 ? -23.98966 16.89170 -53.70064 1.000 82.69683 260 ILE A C 1
ATOM 699 O O . ILE A 1 112 ? -23.81397 18.08904 -53.44124 1.000 79.86274 260 ILE A O 1
ATOM 704 N N . ASN A 1 113 ? -23.33466 15.92590 -53.04288 1.000 80.58249 261 ASN A N 1
ATOM 705 C CA . ASN A 1 113 ? -22.42908 16.27964 -51.95377 1.000 82.96638 261 ASN A CA 1
ATOM 706 C C . ASN A 1 113 ? -21.25187 17.09895 -52.46179 1.000 83.58950 261 ASN A C 1
ATOM 707 O O . ASN A 1 113 ? -20.79144 18.02265 -51.77980 1.000 82.50821 261 ASN A O 1
ATOM 712 N N . LEU A 1 114 ? -20.75999 16.78965 -53.66675 1.000 85.00169 262 LEU A N 1
ATOM 713 C CA . LEU A 1 114 ? -19.65362 17.56096 -54.23259 1.000 81.11187 262 LEU A CA 1
ATOM 714 C C . LEU A 1 114 ? -20.08234 18.93356 -54.71952 1.000 81.57603 262 LEU A C 1
ATOM 715 O O . LEU A 1 114 ? -19.21488 19.76689 -54.99087 1.000 86.24636 262 LEU A O 1
ATOM 720 N N . GLY A 1 115 ? -21.38488 19.19721 -54.78869 1.000 82.49003 263 GLY A N 1
ATOM 721 C CA . GLY A 1 115 ? -21.85876 20.49070 -55.22920 1.000 86.72899 263 GLY A CA 1
ATOM 722 C C . GLY A 1 115 ? -21.73372 20.70974 -56.71885 1.000 79.53617 263 GLY A C 1
ATOM 723 O O . GLY A 1 115 ? -21.62371 21.85576 -57.16130 1.000 76.24149 263 GLY A O 1
ATOM 724 N N . THR A 1 116 ? -21.75943 19.63919 -57.50595 1.000 79.81567 264 THR A N 1
ATOM 725 C CA . THR A 1 116 ? -21.67923 19.73201 -58.95600 1.000 84.83173 264 THR A CA 1
ATOM 726 C C . THR A 1 116 ? -23.02913 19.64759 -59.64860 1.000 87.96511 264 THR A C 1
ATOM 727 O O . THR A 1 116 ? -23.17730 20.20370 -60.74418 1.000 90.66437 264 THR A O 1
ATOM 731 N N . VAL A 1 117 ? -24.01572 18.97705 -59.04886 1.000 83.22124 265 VAL A N 1
ATOM 732 C CA . VAL A 1 117 ? -25.21536 18.56549 -59.76411 1.000 81.19253 265 VAL A CA 1
ATOM 733 C C . VAL A 1 117 ? -26.50821 18.94130 -59.05110 1.000 92.43460 265 VAL A C 1
ATOM 734 O O . VAL A 1 117 ? -27.58151 18.67368 -59.58231 1.000 100.84002 265 VAL A O 1
ATOM 738 N N . LEU A 1 118 ? -26.45894 19.54805 -57.85909 1.000 88.02350 266 LEU A N 1
ATOM 739 C CA . LEU A 1 118 ? -27.56958 20.40642 -57.44896 1.000 85.21757 266 LEU A CA 1
ATOM 740 C C . LEU A 1 118 ? -28.89785 19.66757 -57.29866 1.000 88.47731 266 LEU A C 1
ATOM 741 O O . LEU A 1 118 ? -29.66942 19.59629 -58.24873 1.000 91.21207 266 LEU A O 1
ATOM 746 N N . ARG A 1 119 ? -29.20739 19.19222 -56.09552 1.000 100.01635 267 ARG A N 1
ATOM 747 C CA . ARG A 1 119 ? -30.30145 18.26431 -55.77301 1.000 99.40226 267 ARG A CA 1
ATOM 748 C C . ARG A 1 119 ? -31.41747 18.08125 -56.80832 1.000 101.84247 267 ARG A C 1
ATOM 749 O O . ARG A 1 119 ? -31.65322 16.95833 -57.26852 1.000 103.66081 267 ARG A O 1
ATOM 757 N N . ASN A 1 120 ? -32.10551 19.15563 -57.19899 1.000 104.29128 268 ASN A N 1
ATOM 758 C CA . ASN A 1 120 ? -33.29325 19.04923 -58.04716 1.000 100.62324 268 ASN A CA 1
ATOM 759 C C . ASN A 1 120 ? -32.98685 18.73890 -59.50712 1.000 100.73802 268 ASN A C 1
ATOM 760 O O . ASN A 1 120 ? -33.91794 18.71350 -60.31845 1.000 100.55581 268 ASN A O 1
ATOM 765 N N . GLY A 1 121 ? -31.72956 18.53606 -59.87890 1.000 98.20855 269 GLY A N 1
ATOM 766 C CA . GLY A 1 121 ? -31.45977 17.95739 -61.17908 1.000 89.82889 269 GLY A CA 1
ATOM 767 C C . GLY A 1 121 ? -30.45474 18.71684 -62.01237 1.000 87.69764 269 GLY A C 1
ATOM 768 O O . GLY A 1 121 ? -29.54609 18.10336 -62.56885 1.000 85.34522 269 GLY A O 1
ATOM 769 N N . LYS A 1 122 ? -30.60019 20.04226 -62.08887 1.000 88.96185 270 LYS A N 1
ATOM 770 C CA . LYS A 1 122 ? -29.79641 20.88023 -62.96415 1.000 94.90731 270 LYS A CA 1
ATOM 771 C C . LYS A 1 122 ? -28.35214 20.98725 -62.45004 1.000 93.33451 270 LYS A C 1
ATOM 772 O O . LYS A 1 122 ? -28.03019 20.61355 -61.32933 1.000 89.70743 270 LYS A O 1
ATOM 778 N N . ALA A 1 123 ? -27.45472 21.43899 -63.32264 1.000 103.35769 271 ALA A N 1
ATOM 779 C CA . ALA A 1 123 ? -26.03899 21.45451 -62.98913 1.000 92.57574 271 ALA A CA 1
ATOM 780 C C . ALA A 1 123 ? -25.77657 22.53406 -61.97344 1.000 90.75307 271 ALA A C 1
ATOM 781 O O . ALA A 1 123 ? -26.49060 23.53850 -61.91749 1.000 96.19226 271 ALA A O 1
ATOM 783 N N . ASN A 1 124 ? -24.73957 22.32002 -61.16466 1.000 92.83315 272 ASN A N 1
ATOM 784 C CA . ASN A 1 124 ? -24.40778 23.24445 -60.08950 1.000 90.78502 272 ASN A CA 1
ATOM 785 C C . ASN A 1 124 ? -23.14273 24.03171 -60.41359 1.000 88.12723 272 ASN A C 1
ATOM 786 O O . ASN A 1 124 ? -23.24366 25.21280 -60.76931 1.000 89.09996 272 ASN A O 1
ATOM 791 N N . LEU A 1 125 ? -21.96104 23.43392 -60.29323 1.000 80.30067 273 LEU A N 1
ATOM 792 C CA . LEU A 1 125 ? -20.81833 24.11106 -60.87258 1.000 88.07945 273 LEU A CA 1
ATOM 793 C C . LEU A 1 125 ? -19.74578 23.09689 -61.23702 1.000 90.81026 273 LEU A C 1
ATOM 794 O O . LEU A 1 125 ? -19.69821 22.00400 -60.66148 1.000 82.98799 273 LEU A O 1
ATOM 799 N N . PRO A 1 126 ? -18.88409 23.43644 -62.22647 1.000 93.85872 274 PRO A N 1
ATOM 800 C CA . PRO A 1 126 ? -18.28638 22.39731 -63.06076 1.000 91.39404 274 PRO A CA 1
ATOM 801 C C . PRO A 1 126 ? -17.25264 21.49556 -62.43414 1.000 97.34832 274 PRO A C 1
ATOM 802 O O . PRO A 1 126 ? -16.20627 21.31499 -63.07935 1.000 99.79869 274 PRO A O 1
ATOM 806 N N . ASP A 1 127 ? -17.46324 20.94317 -61.23383 1.000 88.86994 275 ASP A N 1
ATOM 807 C CA . ASP A 1 127 ? -16.67331 19.76725 -60.88275 1.000 88.60207 275 ASP A CA 1
ATOM 808 C C . ASP A 1 127 ? -15.22950 20.14852 -60.58737 1.000 90.00695 275 ASP A C 1
ATOM 809 O O . ASP A 1 127 ? -14.49478 19.39697 -59.94665 1.000 89.86684 275 ASP A O 1
ATOM 814 N N . LYS A 1 128 ? -14.80597 21.29946 -61.08756 1.000 95.84323 276 LYS A N 1
ATOM 815 C CA . LYS A 1 128 ? -13.46992 21.82689 -60.88262 1.000 93.37458 276 LYS A CA 1
ATOM 816 C C . LYS A 1 128 ? -13.47834 22.96176 -59.89859 1.000 90.24511 276 LYS A C 1
ATOM 817 O O . LYS A 1 128 ? -12.49104 23.17036 -59.19944 1.000 94.56927 276 LYS A O 1
ATOM 823 N N . GLU A 1 129 ? -14.57969 23.69541 -59.85131 1.000 85.62426 277 GLU A N 1
ATOM 824 C CA . GLU A 1 129 ? -14.79574 24.71995 -58.84955 1.000 91.18503 277 GLU A CA 1
ATOM 825 C C . GLU A 1 129 ? -15.43517 24.14435 -57.58698 1.000 93.90244 277 GLU A C 1
ATOM 826 O O . GLU A 1 129 ? -15.11972 24.58306 -56.47391 1.000 90.45813 277 GLU A O 1
ATOM 832 N N . ALA A 1 130 ? -16.28823 23.13143 -57.75686 1.000 91.94717 278 ALA A N 1
ATOM 833 C CA . ALA A 1 130 ? -17.06917 22.59227 -56.65969 1.000 76.16311 278 ALA A CA 1
ATOM 834 C C . ALA A 1 130 ? -16.18769 21.84977 -55.68258 1.000 85.25986 278 ALA A C 1
ATOM 835 O O . ALA A 1 130 ? -16.21737 22.11997 -54.47124 1.000 90.28285 278 ALA A O 1
ATOM 837 N N . VAL A 1 131 ? -15.41272 20.89407 -56.18332 1.000 78.14654 279 VAL A N 1
ATOM 838 C CA . VAL A 1 131 ? -14.61860 20.06912 -55.27557 1.000 86.32558 279 VAL A CA 1
ATOM 839 C C . VAL A 1 131 ? -13.78382 20.89828 -54.31771 1.000 88.32893 279 VAL A C 1
ATOM 840 O O . VAL A 1 131 ? -14.01701 20.80163 -53.10117 1.000 83.82758 279 VAL A O 1
ATOM 844 N N . PRO A 1 132 ? -12.88981 21.78744 -54.75288 1.000 89.80183 280 PRO A N 1
ATOM 845 C CA . PRO A 1 132 ? -12.21141 22.63846 -53.76889 1.000 92.39863 280 PRO A CA 1
ATOM 846 C C . PRO A 1 132 ? -13.17539 23.45681 -52.92728 1.000 88.69547 280 PRO A C 1
ATOM 847 O O . PRO A 1 132 ? -12.89764 23.69017 -51.74473 1.000 88.83484 280 PRO A O 1
ATOM 851 N N . LYS A 1 133 ? -14.31097 23.87846 -53.49195 1.000 84.81683 281 LYS A N 1
ATOM 852 C CA . LYS A 1 133 ? -15.23660 24.70135 -52.72346 1.000 88.62804 281 LYS A CA 1
ATOM 853 C C . LYS A 1 133 ? -15.79515 23.94155 -51.52415 1.000 89.25292 281 LYS A C 1
ATOM 854 O O . LYS A 1 133 ? -15.85631 24.48812 -50.41754 1.000 86.63855 281 LYS A O 1
ATOM 860 N N . VAL A 1 134 ? -16.19909 22.68304 -51.70948 1.000 89.96725 282 VAL A N 1
ATOM 861 C CA . VAL A 1 134 ? -16.74709 21.96814 -50.56091 1.000 85.94786 282 VAL A CA 1
ATOM 862 C C . VAL A 1 134 ? -15.63760 21.61367 -49.58474 1.000 88.62798 282 VAL A C 1
ATOM 863 O O . VAL A 1 134 ? -15.85044 21.66305 -48.37183 1.000 99.88705 282 VAL A O 1
ATOM 867 N N . LEU A 1 135 ? -14.43572 21.29747 -50.07118 1.000 87.04174 283 LEU A N 1
ATOM 868 C CA . LEU A 1 135 ? -13.33678 20.99990 -49.15965 1.000 85.12626 283 LEU A CA 1
ATOM 869 C C . LEU A 1 135 ? -12.96532 22.22033 -48.32469 1.000 89.76108 283 LEU A C 1
ATOM 870 O O . LEU A 1 135 ? -12.76470 22.10867 -47.11309 1.000 96.24292 283 LEU A O 1
ATOM 875 N N . ASN A 1 136 ? -12.88294 23.39750 -48.93926 1.000 90.77580 284 ASN A N 1
ATOM 876 C CA . ASN A 1 136 ? -12.57445 24.58534 -48.15322 1.000 91.02543 284 ASN A CA 1
ATOM 877 C C . ASN A 1 136 ? -13.69888 24.91528 -47.18546 1.000 95.44437 284 ASN A C 1
ATOM 878 O O . ASN A 1 136 ? -13.44049 25.27883 -46.03075 1.000 96.48091 284 ASN A O 1
ATOM 883 N N . ARG A 1 137 ? -14.95154 24.78912 -47.63354 1.000 94.76107 285 ARG A N 1
ATOM 884 C CA . ARG A 1 137 ? -16.07754 24.91573 -46.71367 1.000 98.81403 285 ARG A CA 1
ATOM 885 C C . ARG A 1 137 ? -15.89492 23.98614 -45.52330 1.000 98.66526 285 ARG A C 1
ATOM 886 O O . ARG A 1 137 ? -16.15363 24.36099 -44.37080 1.000 96.04834 285 ARG A O 1
ATOM 894 N N . LEU A 1 138 ? -15.38532 22.78696 -45.79126 1.000 94.01884 286 LEU A N 1
ATOM 895 C CA . LEU A 1 138 ? -15.30371 21.74398 -44.78553 1.000 93.48230 286 LEU A CA 1
ATOM 896 C C . LEU A 1 138 ? -14.21633 22.04429 -43.75444 1.000 96.80308 286 LEU A C 1
ATOM 897 O O . LEU A 1 138 ? -14.45125 21.88649 -42.54570 1.000 94.55098 286 LEU A O 1
ATOM 902 N N . VAL A 1 139 ? -13.01956 22.47096 -44.20735 1.000 95.91797 287 VAL A N 1
ATOM 903 C CA . VAL A 1 139 ? -11.96397 22.85187 -43.26186 1.000 97.51953 287 VAL A CA 1
ATOM 904 C C . VAL A 1 139 ? -12.35544 24.10723 -42.49762 1.000 93.00134 287 VAL A C 1
ATOM 905 O O . VAL A 1 139 ? -12.16635 24.18917 -41.28611 1.000 92.11484 287 VAL A O 1
ATOM 909 N N . SER A 1 140 ? -12.92984 25.09871 -43.18148 1.000 97.99393 288 SER A N 1
ATOM 910 C CA . SER A 1 140 ? -13.49157 26.23795 -42.46913 1.000 98.13010 288 SER A CA 1
ATOM 911 C C . SER A 1 140 ? -14.54455 25.80269 -41.46545 1.000 95.56413 288 SER A C 1
ATOM 912 O O . SER A 1 140 ? -14.76198 26.50224 -40.47573 1.000 95.41146 288 SER A O 1
ATOM 915 N N . GLN A 1 141 ? -15.19926 24.66310 -41.70143 1.000 95.27781 289 GLN A N 1
ATOM 916 C CA . GLN A 1 141 ? -16.15833 24.13432 -40.74024 1.000 96.94404 289 GLN A CA 1
ATOM 917 C C . GLN A 1 141 ? -15.45985 23.48689 -39.54233 1.000 100.56395 289 GLN A C 1
ATOM 918 O O . GLN A 1 141 ? -15.96272 23.56179 -38.41723 1.000 100.80020 289 GLN A O 1
ATOM 924 N N . ALA A 1 142 ? -14.30830 22.85113 -39.75713 1.000 102.12599 290 ALA A N 1
ATOM 925 C CA . ALA A 1 142 ? -13.53259 22.30878 -38.65213 1.000 94.43375 290 ALA A CA 1
ATOM 926 C C . ALA A 1 142 ? -12.65805 23.36762 -37.98060 1.000 95.95278 290 ALA A C 1
ATOM 927 O O . ALA A 1 142 ? -12.29050 23.19523 -36.81687 1.000 95.78625 290 ALA A O 1
ATOM 929 N N . ASP A 1 143 ? -12.29809 24.44378 -38.68797 1.000 95.70371 291 ASP A N 1
ATOM 930 C CA . ASP A 1 143 ? -11.63767 25.57127 -38.04010 1.000 94.53666 291 ASP A CA 1
ATOM 931 C C . ASP A 1 143 ? -12.49484 26.09750 -36.90786 1.000 102.47607 291 ASP A C 1
ATOM 932 O O . ASP A 1 143 ? -12.03126 26.25086 -35.77246 1.000 105.69633 291 ASP A O 1
ATOM 937 N N . LYS A 1 144 ? -13.75952 26.38729 -37.21114 1.000 103.61995 292 LYS A N 1
ATOM 938 C CA . LYS A 1 144 ? -14.67912 26.86058 -36.18666 1.000 104.78935 292 LYS A CA 1
ATOM 939 C C . LYS A 1 144 ? -14.76858 25.86486 -35.02990 1.000 99.68546 292 LYS A C 1
ATOM 940 O O . LYS A 1 144 ? -14.78499 26.25906 -33.86248 1.000 101.83208 292 LYS A O 1
ATOM 946 N N . ALA A 1 145 ? -14.79720 24.57120 -35.33374 1.000 94.40414 293 ALA A N 1
ATOM 947 C CA . ALA A 1 145 ? -14.91400 23.56841 -34.28863 1.000 96.61673 293 ALA A CA 1
ATOM 948 C C . ALA A 1 145 ? -13.59207 23.33881 -33.57213 1.000 106.58260 293 ALA A C 1
ATOM 949 O O . ALA A 1 145 ? -13.57455 22.84295 -32.43691 1.000 101.27070 293 ALA A O 1
ATOM 951 N N . ALA A 1 146 ? -12.47922 23.66060 -34.22896 1.000 109.33192 294 ALA A N 1
ATOM 952 C CA . ALA A 1 146 ? -11.18711 23.54772 -33.57050 1.000 104.82503 294 ALA A CA 1
ATOM 953 C C . ALA A 1 146 ? -10.94582 24.75189 -32.68297 1.000 101.47632 294 ALA A C 1
ATOM 954 O O . ALA A 1 146 ? -10.57828 24.59491 -31.52295 1.000 106.83426 294 ALA A O 1
ATOM 956 N N . ASN A 1 147 ? -11.17209 25.96416 -33.20228 1.000 102.63610 295 ASN A N 1
ATOM 957 C CA . ASN A 1 147 ? -11.03560 27.15023 -32.37005 1.000 103.96293 295 ASN A CA 1
ATOM 958 C C . ASN A 1 147 ? -12.00341 27.14473 -31.20277 1.000 110.83714 295 ASN A C 1
ATOM 959 O O . ASN A 1 147 ? -11.89996 28.00559 -30.32735 1.000 117.27159 295 ASN A O 1
ATOM 964 N N . GLU A 1 148 ? -12.93620 26.20680 -31.15638 1.000 105.99252 296 GLU A N 1
ATOM 965 C CA . GLU A 1 148 ? -13.85505 26.18263 -30.03144 1.000 109.04877 296 GLU A CA 1
ATOM 966 C C . GLU A 1 148 ? -13.34084 25.27109 -28.91929 1.000 105.17712 296 GLU A C 1
ATOM 967 O O . GLU A 1 148 ? -13.19001 25.71044 -27.77887 1.000 108.33792 296 GLU A O 1
ATOM 973 N N . VAL A 1 149 ? -13.03438 24.01574 -29.25000 1.000 102.32428 297 VAL A N 1
ATOM 974 C CA . VAL A 1 149 ? -12.35541 23.09859 -28.33834 1.000 95.24357 297 VAL A CA 1
ATOM 975 C C . VAL A 1 149 ? -11.01185 23.65154 -27.87069 1.000 101.17771 297 VAL A C 1
ATOM 976 O O . VAL A 1 149 ? -10.59870 23.41091 -26.72975 1.000 105.35887 297 VAL A O 1
ATOM 980 N N . ALA A 1 150 ? -10.30765 24.39985 -28.71976 1.000 102.17977 298 ALA A N 1
ATOM 981 C CA . ALA A 1 150 ? -9.07198 25.03847 -28.27516 1.000 103.66536 298 ALA A CA 1
ATOM 982 C C . ALA A 1 150 ? -9.34396 26.00573 -27.13058 1.000 113.11786 298 ALA A C 1
ATOM 983 O O . ALA A 1 150 ? -8.82113 25.83432 -26.02114 1.000 110.73107 298 ALA A O 1
ATOM 985 N N . LYS A 1 151 ? -10.17099 27.03287 -27.39023 1.000 117.10540 299 LYS A N 1
ATOM 986 C CA . LYS A 1 151 ? -10.51689 28.02635 -26.37010 1.000 115.90940 299 LYS A CA 1
ATOM 987 C C . LYS A 1 151 ? -10.98403 27.35900 -25.09153 1.000 112.40323 299 LYS A C 1
ATOM 988 O O . LYS A 1 151 ? -10.68122 27.82075 -23.98092 1.000 112.62160 299 LYS A O 1
ATOM 994 N N . ASP A 1 152 ? -11.69775 26.24854 -25.23851 1.000 109.66553 300 ASP A N 1
ATOM 995 C CA . ASP A 1 152 ? -12.35388 25.58805 -24.12369 1.000 108.70292 300 ASP A CA 1
ATOM 996 C C . ASP A 1 152 ? -11.35126 24.89949 -23.21436 1.000 105.40508 300 ASP A C 1
ATOM 997 O O . ASP A 1 152 ? -11.29660 25.18978 -22.01974 1.000 111.32617 300 ASP A O 1
ATOM 1002 N N . THR A 1 153 ? -10.56514 23.96672 -23.74786 1.000 108.34730 301 THR A N 1
ATOM 1003 C CA . THR A 1 153 ? -9.57233 23.32099 -22.89736 1.000 109.05583 301 THR A CA 1
ATOM 1004 C C . THR A 1 153 ? -8.45044 24.28625 -22.49629 1.000 103.48154 301 THR A C 1
ATOM 1005 O O . THR A 1 153 ? -7.74734 24.02706 -21.51701 1.000 99.18150 301 THR A O 1
ATOM 1009 N N . SER A 1 154 ? -8.28182 25.40211 -23.21195 1.000 100.24446 302 SER A N 1
ATOM 1010 C CA . SER A 1 154 ? -7.32878 26.41538 -22.77810 1.000 96.26551 302 SER A CA 1
ATOM 1011 C C . SER A 1 154 ? -7.75720 27.02359 -21.45131 1.000 107.74940 302 SER A C 1
ATOM 1012 O O . SER A 1 154 ? -6.95155 27.15158 -20.52256 1.000 109.03980 302 SER A O 1
ATOM 1015 N N . GLN A 1 155 ? -9.02925 27.41340 -21.33932 1.000 112.09331 303 GLN A N 1
ATOM 1016 C CA . GLN A 1 155 ? -9.51160 27.91107 -20.05559 1.000 104.12242 303 GLN A CA 1
ATOM 1017 C C . GLN A 1 155 ? -9.57452 26.78907 -19.02812 1.000 103.37477 303 GLN A C 1
ATOM 1018 O O . GLN A 1 155 ? -9.22354 27.00109 -17.86386 1.000 108.02440 303 GLN A O 1
ATOM 1024 N N . SER A 1 156 ? -9.94441 25.57769 -19.44515 1.000 100.85337 304 SER A N 1
ATOM 1025 C CA . SER A 1 156 ? -10.13706 24.49614 -18.48512 1.000 100.98375 304 SER A CA 1
ATOM 1026 C C . SER A 1 156 ? -8.81843 23.98121 -17.90670 1.000 101.41330 304 SER A C 1
ATOM 1027 O O . SER A 1 156 ? -8.79084 23.48211 -16.77808 1.000 102.35033 304 SER A O 1
ATOM 1030 N N . VAL A 1 157 ? -7.72240 24.07870 -18.64611 1.000 104.71589 305 VAL A N 1
ATOM 1031 C CA . VAL A 1 157 ? -6.45540 23.62824 -18.09096 1.000 103.19987 305 VAL A CA 1
ATOM 1032 C C . VAL A 1 157 ? -5.74429 24.75491 -17.33782 1.000 97.80896 305 VAL A C 1
ATOM 1033 O O . VAL A 1 157 ? -5.01292 24.48836 -16.38070 1.000 93.62826 305 VAL A O 1
ATOM 1037 N N . ALA A 1 158 ? -5.94617 26.01246 -17.73680 1.000 96.03359 306 ALA A N 1
ATOM 1038 C CA . ALA A 1 158 ? -5.31998 27.10046 -17.00135 1.000 93.21829 306 ALA A CA 1
ATOM 1039 C C . ALA A 1 158 ? -5.97595 27.26576 -15.64797 1.000 102.33395 306 ALA A C 1
ATOM 1040 O O . ALA A 1 158 ? -5.29111 27.50319 -14.65086 1.000 106.25575 306 ALA A O 1
ATOM 1042 N N . VAL A 1 159 ? -7.30104 27.12594 -15.58552 1.000 102.14840 307 VAL A N 1
ATOM 1043 C CA . VAL A 1 159 ? -7.97550 27.18193 -14.29226 1.000 102.42341 307 VAL A CA 1
ATOM 1044 C C . VAL A 1 159 ? -7.40081 26.12181 -13.35633 1.000 99.85902 307 VAL A C 1
ATOM 1045 O O . VAL A 1 159 ? -6.90126 26.44094 -12.27420 1.000 101.90008 307 VAL A O 1
ATOM 1049 N N . LYS A 1 160 ? -7.36702 24.86177 -13.79988 1.000 97.48889 308 LYS A N 1
ATOM 1050 C CA . LYS A 1 160 ? -6.97696 23.79078 -12.90239 1.000 96.70797 308 LYS A CA 1
ATOM 1051 C C . LYS A 1 160 ? -5.50579 23.86943 -12.55104 1.000 98.81026 308 LYS A C 1
ATOM 1052 O O . LYS A 1 160 ? -5.08991 23.35344 -11.51166 1.000 106.77094 308 LYS A O 1
ATOM 1058 N N . ILE A 1 161 ? -4.69606 24.50775 -13.37352 1.000 96.39760 309 ILE A N 1
ATOM 1059 C CA . ILE A 1 161 ? -3.32471 24.65253 -12.94075 1.000 97.50850 309 ILE A CA 1
ATOM 1060 C C . ILE A 1 161 ? -3.09844 26.02907 -12.32865 1.000 101.42765 309 ILE A C 1
ATOM 1061 O O . ILE A 1 161 ? -2.27546 26.15619 -11.42506 1.000 108.85358 309 ILE A O 1
ATOM 1066 N N . THR A 1 162 ? -3.83479 27.07018 -12.74395 1.000 101.29408 310 THR A N 1
ATOM 1067 C CA . THR A 1 162 ? -3.73102 28.31943 -11.97507 1.000 105.19113 310 THR A CA 1
ATOM 1068 C C . THR A 1 162 ? -4.30477 28.16216 -10.56846 1.000 105.72107 310 THR A C 1
ATOM 1069 O O . THR A 1 162 ? -4.05324 29.00474 -9.69733 1.000 100.30984 310 THR A O 1
ATOM 1073 N N . GLU A 1 163 ? -5.04672 27.08791 -10.33450 1.000 105.21646 311 GLU A N 1
ATOM 1074 C CA . GLU A 1 163 ? -5.54718 26.71798 -9.02904 1.000 103.36648 311 GLU A CA 1
ATOM 1075 C C . GLU A 1 163 ? -4.55824 25.83926 -8.28840 1.000 103.19082 311 GLU A C 1
ATOM 1076 O O . GLU A 1 163 ? -4.21672 26.10733 -7.13646 1.000 107.05330 311 GLU A O 1
ATOM 1082 N N . GLN A 1 164 ? -4.08299 24.78875 -8.93797 1.000 107.32770 312 GLN A N 1
ATOM 1083 C CA . GLN A 1 164 ? -3.11389 23.91266 -8.29569 1.000 108.83966 312 GLN A CA 1
ATOM 1084 C C . GLN A 1 164 ? -1.88428 24.68706 -7.83200 1.000 102.31631 312 GLN A C 1
ATOM 1085 O O . GLN A 1 164 ? -1.37472 24.44613 -6.73766 1.000 93.22656 312 GLN A O 1
ATOM 1091 N N . GLN A 1 165 ? -1.39420 25.62368 -8.64563 1.000 105.46695 313 GLN A N 1
ATOM 1092 C CA . GLN A 1 165 ? -0.26930 26.44551 -8.21199 1.000 103.23277 313 GLN A CA 1
ATOM 1093 C C . GLN A 1 165 ? -0.62801 27.24079 -6.97621 1.000 98.96094 313 GLN A C 1
ATOM 1094 O O . GLN A 1 165 ? 0.00425 27.09223 -5.92959 1.000 104.00656 313 GLN A O 1
ATOM 1100 N N . THR A 1 166 ? -1.62842 28.11255 -7.08677 1.000 100.59903 314 THR A N 1
ATOM 1101 C CA . THR A 1 166 ? -1.95193 28.99956 -5.97077 1.000 106.91118 314 THR A CA 1
ATOM 1102 C C . THR A 1 166 ? -2.21415 28.21360 -4.68748 1.000 101.34293 314 THR A C 1
ATOM 1103 O O . THR A 1 166 ? -1.79083 28.64048 -3.60857 1.000 95.69143 314 THR A O 1
ATOM 1107 N N . ALA A 1 167 ? -2.83169 27.02950 -4.79442 1.000 101.39228 315 ALA A N 1
ATOM 1108 C CA . ALA A 1 167 ? -2.93016 26.12663 -3.64892 1.000 95.03836 315 ALA A CA 1
ATOM 1109 C C . ALA A 1 167 ? -1.55963 25.69921 -3.12638 1.000 97.07760 315 ALA A C 1
ATOM 1110 O O . ALA A 1 167 ? -1.40779 25.44048 -1.93096 1.000 109.69168 315 ALA A O 1
ATOM 1112 N N . ALA A 1 168 ? -0.55250 25.62892 -3.97952 1.000 104.17912 316 ALA A N 1
ATOM 1113 C CA . ALA A 1 168 ? 0.78389 25.28900 -3.51349 1.000 104.85487 316 ALA A CA 1
ATOM 1114 C C . ALA A 1 168 ? 1.61474 26.51230 -3.14968 1.000 106.49264 316 ALA A C 1
ATOM 1115 O O . ALA A 1 168 ? 2.55521 26.38061 -2.35852 1.000 108.32210 316 ALA A O 1
ATOM 1117 N N . ILE A 1 169 ? 1.30840 27.69589 -3.69141 1.000 101.57257 317 ILE A N 1
ATOM 1118 C CA . ILE A 1 169 ? 2.04046 28.86005 -3.20171 1.000 102.41447 317 ILE A CA 1
ATOM 1119 C C . ILE A 1 169 ? 1.54935 29.25413 -1.81950 1.000 107.68285 317 ILE A C 1
ATOM 1120 O O . ILE A 1 169 ? 2.34997 29.67409 -0.97607 1.000 109.72931 317 ILE A O 1
ATOM 1125 N N . ASN A 1 170 ? 0.24600 29.12741 -1.55146 1.000 108.97552 318 ASN A N 1
ATOM 1126 C CA . ASN A 1 170 ? -0.26452 29.51008 -0.23556 1.000 106.09480 318 ASN A CA 1
ATOM 1127 C C . ASN A 1 170 ? 0.32392 28.62647 0.86242 1.000 107.22221 318 ASN A C 1
ATOM 1128 O O . ASN A 1 170 ? 0.73795 29.12754 1.91280 1.000 104.89327 318 ASN A O 1
ATOM 1133 N N . ALA A 1 171 ? 0.39974 27.31170 0.62687 1.000 107.03604 319 ALA A N 1
ATOM 1134 C CA . ALA A 1 171 ? 1.07849 26.42969 1.57316 1.000 101.91376 319 ALA A CA 1
ATOM 1135 C C . ALA A 1 171 ? 2.56695 26.73166 1.68250 1.000 104.07940 319 ALA A C 1
ATOM 1136 O O . ALA A 1 171 ? 3.17836 26.39065 2.69239 1.000 110.59862 319 ALA A O 1
ATOM 1138 N N . THR A 1 172 ? 3.17694 27.33159 0.66508 1.000 109.49251 320 THR A N 1
ATOM 1139 C CA . THR A 1 172 ? 4.55506 27.76867 0.81624 1.000 107.56616 320 THR A CA 1
ATOM 1140 C C . THR A 1 172 ? 4.65498 28.97507 1.72877 1.000 107.77316 320 THR A C 1
ATOM 1141 O O . THR A 1 172 ? 5.66352 29.13630 2.41758 1.000 110.29218 320 THR A O 1
ATOM 1145 N N . TYR A 1 173 ? 3.62044 29.80550 1.77721 1.000 108.07836 321 TYR A N 1
ATOM 1146 C CA . TYR A 1 173 ? 3.72586 31.05778 2.51072 1.000 109.69468 321 TYR A CA 1
ATOM 1147 C C . TYR A 1 173 ? 3.49183 30.85388 3.99556 1.000 112.69102 321 TYR A C 1
ATOM 1148 O O . TYR A 1 173 ? 4.25079 31.36717 4.82462 1.000 116.56551 321 TYR A O 1
ATOM 1157 N N . THR A 1 174 ? 2.44785 30.09724 4.34219 1.000 108.81809 322 THR A N 1
ATOM 1158 C CA . THR A 1 174 ? 2.10522 29.86200 5.73440 1.000 109.93290 322 THR A CA 1
ATOM 1159 C C . THR A 1 174 ? 3.29838 29.38465 6.56847 1.000 118.72561 322 THR A C 1
ATOM 1160 O O . THR A 1 174 ? 3.26806 29.49417 7.80532 1.000 123.16828 322 THR A O 1
ATOM 1164 N N . SER A 1 175 ? 4.36062 28.89684 5.93469 1.000 110.35473 323 SER A N 1
ATOM 1165 C CA . SER A 1 175 ? 5.51840 28.47556 6.69469 1.000 110.24894 323 SER A CA 1
ATOM 1166 C C . SER A 1 175 ? 6.79876 29.16322 6.17341 1.000 105.91978 323 SER A C 1
ATOM 1167 O O . SER A 1 175 ? 6.95217 30.39340 6.23878 1.000 100.40751 323 SER A O 1
ATOM 1170 N N . VAL B 1 18 ? -19.54753 24.29223 -4.44445 1.000 172.80938 166 VAL B N 1
ATOM 1171 C CA . VAL B 1 18 ? -19.44827 25.73966 -4.56551 1.000 170.19173 166 VAL B CA 1
ATOM 1172 C C . VAL B 1 18 ? -18.15348 26.08592 -5.27587 1.000 170.59705 166 VAL B C 1
ATOM 1173 O O . VAL B 1 18 ? -17.59081 27.16081 -5.06865 1.000 173.84744 166 VAL B O 1
ATOM 1177 N N . TRP B 1 19 ? -17.67836 25.16799 -6.11334 1.000 162.81413 167 TRP B N 1
ATOM 1178 C CA . TRP B 1 19 ? -16.35058 25.31241 -6.68989 1.000 154.09144 167 TRP B CA 1
ATOM 1179 C C . TRP B 1 19 ? -16.29809 26.51796 -7.62282 1.000 148.40258 167 TRP B C 1
ATOM 1180 O O . TRP B 1 19 ? -17.13633 26.68247 -8.51915 1.000 146.27591 167 TRP B O 1
ATOM 1191 N N . LYS B 1 20 ? -15.30996 27.37064 -7.37467 1.000 142.52985 168 LYS B N 1
ATOM 1192 C CA . LYS B 1 20 ? -14.99977 28.57977 -8.11799 1.000 137.10200 168 LYS B CA 1
ATOM 1193 C C . LYS B 1 20 ? -14.45446 28.30535 -9.51649 1.000 135.66155 168 LYS B C 1
ATOM 1194 O O . LYS B 1 20 ? -14.11377 29.26420 -10.21500 1.000 132.72864 168 LYS B O 1
ATOM 1200 N N . ALA B 1 21 ? -14.36556 27.04165 -9.94615 1.000 136.74916 169 ALA B N 1
ATOM 1201 C CA . ALA B 1 21 ? -13.82504 26.74812 -11.26946 1.000 131.89863 169 ALA B CA 1
ATOM 1202 C C . ALA B 1 21 ? -14.66179 27.37962 -12.37293 1.000 129.86821 169 ALA B C 1
ATOM 1203 O O . ALA B 1 21 ? -14.13537 27.68986 -13.44616 1.000 132.35096 169 ALA B O 1
ATOM 1205 N N . ALA B 1 22 ? -15.95857 27.58106 -12.13987 1.000 130.20829 170 ALA B N 1
ATOM 1206 C CA . ALA B 1 22 ? -16.78210 28.20017 -13.17294 1.000 128.74013 170 ALA B CA 1
ATOM 1207 C C . ALA B 1 22 ? -16.50469 29.69293 -13.28358 1.000 121.06838 170 ALA B C 1
ATOM 1208 O O . ALA B 1 22 ? -16.50404 30.25028 -14.38291 1.000 120.67866 170 ALA B O 1
ATOM 1210 N N . ALA B 1 23 ? -16.25476 30.34929 -12.15737 1.000 124.20238 171 ALA B N 1
ATOM 1211 C CA . ALA B 1 23 ? -15.99278 31.77876 -12.18153 1.000 121.96853 171 ALA B CA 1
ATOM 1212 C C . ALA B 1 23 ? -14.63419 32.09934 -12.78350 1.000 121.89958 171 ALA B C 1
ATOM 1213 O O . ALA B 1 23 ? -14.46846 33.16678 -13.37741 1.000 123.28457 171 ALA B O 1
ATOM 1215 N N . ILE B 1 24 ? -13.64732 31.21350 -12.63875 1.000 122.27105 172 ILE B N 1
ATOM 1216 C CA . ILE B 1 24 ? -12.32153 31.57076 -13.13767 1.000 120.87738 172 ILE B CA 1
ATOM 1217 C C . ILE B 1 24 ? -12.26974 31.44530 -14.65743 1.000 119.69917 172 ILE B C 1
ATOM 1218 O O . ILE B 1 24 ? -11.57031 32.22030 -15.32057 1.000 118.48011 172 ILE B O 1
ATOM 1223 N N . LYS B 1 25 ? -12.97594 30.46323 -15.22617 1.000 119.17018 173 LYS B N 1
ATOM 1224 C CA . LYS B 1 25 ? -13.06399 30.36085 -16.67696 1.000 115.96110 173 LYS B CA 1
ATOM 1225 C C . LYS B 1 25 ? -13.63122 31.64057 -17.26577 1.000 116.46904 173 LYS B C 1
ATOM 1226 O O . LYS B 1 25 ? -13.11293 32.16960 -18.25693 1.000 120.03541 173 LYS B O 1
ATOM 1232 N N . ALA B 1 26 ? -14.67042 32.17623 -16.63655 1.000 115.23161 174 ALA B N 1
ATOM 1233 C CA . ALA B 1 26 ? -15.24870 33.42461 -17.08931 1.000 116.36255 174 ALA B CA 1
ATOM 1234 C C . ALA B 1 26 ? -14.33769 34.61462 -16.86091 1.000 114.82306 174 ALA B C 1
ATOM 1235 O O . ALA B 1 26 ? -14.58903 35.66948 -17.44024 1.000 126.54271 174 ALA B O 1
ATOM 1237 N N . ALA B 1 27 ? -13.29191 34.49068 -16.05658 1.000 114.53303 175 ALA B N 1
ATOM 1238 C CA . ALA B 1 27 ? -12.39833 35.63408 -15.90759 1.000 117.83926 175 ALA B CA 1
ATOM 1239 C C . ALA B 1 27 ? -11.21114 35.56725 -16.85667 1.000 120.70141 175 ALA B C 1
ATOM 1240 O O . ALA B 1 27 ? -10.90392 36.55857 -17.52888 1.000 120.80557 175 ALA B O 1
ATOM 1242 N N . THR B 1 28 ? -10.51907 34.42807 -16.92315 1.000 120.87210 176 THR B N 1
ATOM 1243 C CA . THR B 1 28 ? -9.46084 34.29842 -17.91836 1.000 116.99702 176 THR B CA 1
ATOM 1244 C C . THR B 1 28 ? -9.98380 34.61923 -19.30924 1.000 121.84233 176 THR B C 1
ATOM 1245 O O . THR B 1 28 ? -9.34014 35.35884 -20.06298 1.000 122.20592 176 THR B O 1
ATOM 1249 N N . GLU B 1 29 ? -11.16496 34.10543 -19.65764 1.000 129.57634 177 GLU B N 1
ATOM 1250 C CA . GLU B 1 29 ? -11.70163 34.41950 -20.97144 1.000 128.38672 177 GLU B CA 1
ATOM 1251 C C . GLU B 1 29 ? -11.98584 35.91427 -21.10459 1.000 124.40730 177 GLU B C 1
ATOM 1252 O O . GLU B 1 29 ? -11.67405 36.51275 -22.13745 1.000 125.34425 177 GLU B O 1
ATOM 1258 N N . TYR B 1 30 ? -12.53703 36.54789 -20.06965 1.000 117.54441 178 TYR B N 1
ATOM 1259 C CA . TYR B 1 30 ? -12.61361 38.00398 -20.07664 1.000 116.94802 178 TYR B CA 1
ATOM 1260 C C . TYR B 1 30 ? -11.22093 38.62571 -20.13067 1.000 116.17664 178 TYR B C 1
ATOM 1261 O O . TYR B 1 30 ? -11.02676 39.64957 -20.79341 1.000 115.86312 178 TYR B O 1
ATOM 1270 N N . ALA B 1 31 ? -10.23782 38.01811 -19.46027 1.000 114.04333 179 ALA B N 1
ATOM 1271 C CA . ALA B 1 31 ? -8.86821 38.50451 -19.57322 1.000 109.66662 179 ALA B CA 1
ATOM 1272 C C . ALA B 1 31 ? -8.35568 38.37899 -20.99672 1.000 109.85010 179 ALA B C 1
ATOM 1273 O O . ALA B 1 31 ? -7.75171 39.31667 -21.52432 1.000 107.03528 179 ALA B O 1
ATOM 1275 N N . LEU B 1 32 ? -8.59286 37.22688 -21.63190 1.000 112.73538 180 LEU B N 1
ATOM 1276 C CA . LEU B 1 32 ? -8.07423 36.98368 -22.97483 1.000 111.06968 180 LEU B CA 1
ATOM 1277 C C . LEU B 1 32 ? -8.66140 37.96129 -23.98716 1.000 111.78740 180 LEU B C 1
ATOM 1278 O O . LEU B 1 32 ? -7.91945 38.55530 -24.78102 1.000 108.06112 180 LEU B O 1
ATOM 1283 N N . THR B 1 33 ? -9.98396 38.15954 -23.96790 1.000 114.67350 181 THR B N 1
ATOM 1284 C CA . THR B 1 33 ? -10.57872 39.10479 -24.90835 1.000 110.36418 181 THR B CA 1
ATOM 1285 C C . THR B 1 33 ? -10.18206 40.54102 -24.57435 1.000 107.30974 181 THR B C 1
ATOM 1286 O O . THR B 1 33 ? -9.75351 41.28845 -25.45865 1.000 104.24916 181 THR B O 1
ATOM 1290 N N . GLU B 1 34 ? -10.28504 40.94775 -23.30781 1.000 107.68167 182 GLU B N 1
ATOM 1291 C CA . GLU B 1 34 ? -9.87858 42.31040 -22.97493 1.000 106.62471 182 GLU B CA 1
ATOM 1292 C C . GLU B 1 34 ? -8.41143 42.55058 -23.30722 1.000 104.93962 182 GLU B C 1
ATOM 1293 O O . GLU B 1 34 ? -8.00659 43.69029 -23.55923 1.000 101.54852 182 GLU B O 1
ATOM 1299 N N . GLY B 1 35 ? -7.60942 41.48802 -23.34630 1.000 107.02708 183 GLY B N 1
ATOM 1300 C CA . GLY B 1 35 ? -6.22306 41.64176 -23.74729 1.000 103.21435 183 GLY B CA 1
ATOM 1301 C C . GLY B 1 35 ? -6.06560 41.78559 -25.24777 1.000 106.90380 183 GLY B C 1
ATOM 1302 O O . GLY B 1 35 ? -5.40962 42.71649 -25.73307 1.000 106.69192 183 GLY B O 1
ATOM 1303 N N . ALA B 1 36 ? -6.66038 40.85905 -26.00477 1.000 106.64924 184 ALA B N 1
ATOM 1304 C CA . ALA B 1 36 ? -6.55669 40.91139 -27.45910 1.000 98.74477 184 ALA B CA 1
ATOM 1305 C C . ALA B 1 36 ? -7.05239 42.25145 -27.99198 1.000 101.58694 184 ALA B C 1
ATOM 1306 O O . ALA B 1 36 ? -6.39432 42.88096 -28.82628 1.000 100.86064 184 ALA B O 1
ATOM 1308 N N . ALA B 1 37 ? -8.19592 42.72033 -27.49917 1.000 102.70602 185 ALA B N 1
ATOM 1309 C CA . ALA B 1 37 ? -8.63965 44.06709 -27.83131 1.000 97.47994 185 ALA B CA 1
ATOM 1310 C C . ALA B 1 37 ? -7.55508 45.09085 -27.51885 1.000 98.00248 185 ALA B C 1
ATOM 1311 O O . ALA B 1 37 ? -7.07336 45.78289 -28.41622 1.000 99.93358 185 ALA B O 1
ATOM 1313 N N . LYS B 1 38 ? -7.14113 45.19461 -26.24795 1.000 103.20076 186 LYS B N 1
ATOM 1314 C CA . LYS B 1 38 ? -6.15847 46.22200 -25.89209 1.000 104.72484 186 LYS B CA 1
ATOM 1315 C C . LYS B 1 38 ? -4.86941 46.06309 -26.69906 1.000 102.87100 186 LYS B C 1
ATOM 1316 O O . LYS B 1 38 ? -4.22086 47.06085 -27.04299 1.000 100.91126 186 LYS B O 1
ATOM 1322 N N . GLY B 1 39 ? -4.49821 44.83050 -27.04279 1.000 97.42873 187 GLY B N 1
ATOM 1323 C CA . GLY B 1 39 ? -3.26804 44.64237 -27.79285 1.000 104.77274 187 GLY B CA 1
ATOM 1324 C C . GLY B 1 39 ? -3.36958 45.16301 -29.21716 1.000 104.79898 187 GLY B C 1
ATOM 1325 O O . GLY B 1 39 ? -2.51740 45.92737 -29.68451 1.000 103.83498 187 GLY B O 1
ATOM 1326 N N . LEU B 1 40 ? -4.40510 44.73838 -29.93167 1.000 101.72579 188 LEU B N 1
ATOM 1327 C CA . LEU B 1 40 ? -4.64475 45.26728 -31.26504 1.000 103.05000 188 LEU B CA 1
ATOM 1328 C C . LEU B 1 40 ? -4.75092 46.78894 -31.24816 1.000 100.45128 188 LEU B C 1
ATOM 1329 O O . LEU B 1 40 ? -4.19403 47.46326 -32.11691 1.000 104.75824 188 LEU B O 1
ATOM 1334 N N . ALA B 1 41 ? -5.45653 47.34691 -30.26685 1.000 100.87017 189 ALA B N 1
ATOM 1335 C CA . ALA B 1 41 ? -5.51218 48.79575 -30.13033 1.000 101.30163 189 ALA B CA 1
ATOM 1336 C C . ALA B 1 41 ? -4.11437 49.38965 -30.14932 1.000 102.93235 189 ALA B C 1
ATOM 1337 O O . ALA B 1 41 ? -3.80613 50.26253 -30.96821 1.000 104.97173 189 ALA B O 1
ATOM 1339 N N . ALA B 1 42 ? -3.23986 48.89437 -29.27270 1.000 105.99768 190 ALA B N 1
ATOM 1340 C CA . ALA B 1 42 ? -1.90159 49.46236 -29.17768 1.000 108.05582 190 ALA B CA 1
ATOM 1341 C C . ALA B 1 42 ? -1.06054 49.15198 -30.41146 1.000 105.87089 190 ALA B C 1
ATOM 1342 O O . ALA B 1 42 ? -0.23357 49.97659 -30.81504 1.000 105.53478 190 ALA B O 1
ATOM 1344 N N . GLY B 1 43 ? -1.24738 47.98660 -31.02333 1.000 104.40881 191 GLY B N 1
ATOM 1345 C CA . GLY B 1 43 ? -0.45856 47.65434 -32.19526 1.000 104.27312 191 GLY B CA 1
ATOM 1346 C C . GLY B 1 43 ? -0.77894 48.58135 -33.34966 1.000 109.44605 191 GLY B C 1
ATOM 1347 O O . GLY B 1 43 ? 0.09697 49.25431 -33.90509 1.000 111.53206 191 GLY B O 1
ATOM 1348 N N . ASN B 1 44 ? -2.06327 48.62051 -33.70458 1.000 107.02305 192 ASN B N 1
ATOM 1349 C CA . ASN B 1 44 ? -2.56274 49.54257 -34.71197 1.000 101.00119 192 ASN B CA 1
ATOM 1350 C C . ASN B 1 44 ? -2.12214 50.96948 -34.44685 1.000 104.96438 192 ASN B C 1
ATOM 1351 O O . ASN B 1 44 ? -1.92089 51.73601 -35.39241 1.000 110.16476 192 ASN B O 1
ATOM 1356 N N . ALA B 1 45 ? -1.98394 51.35627 -33.18517 1.000 102.37355 193 ALA B N 1
ATOM 1357 C CA . ALA B 1 45 ? -1.60257 52.73098 -32.90459 1.000 106.06815 193 ALA B CA 1
ATOM 1358 C C . ALA B 1 45 ? -0.12923 52.95764 -33.19036 1.000 110.37552 193 ALA B C 1
ATOM 1359 O O . ALA B 1 45 ? 0.24718 53.99045 -33.75779 1.000 116.36496 193 ALA B O 1
ATOM 1361 N N . HIS B 1 46 ? 0.70815 51.98605 -32.82985 1.000 111.95372 194 HIS B N 1
ATOM 1362 C CA . HIS B 1 46 ? 2.14937 52.13567 -32.99207 1.000 113.01836 194 HIS B CA 1
ATOM 1363 C C . HIS B 1 46 ? 2.54614 52.08068 -34.45639 1.000 113.28803 194 HIS B C 1
ATOM 1364 O O . HIS B 1 46 ? 3.41352 52.84454 -34.90066 1.000 115.69764 194 HIS B O 1
ATOM 1371 N N . GLY B 1 47 ? 1.91990 51.18693 -35.22226 1.000 112.06420 195 GLY B N 1
ATOM 1372 C CA . GLY B 1 47 ? 2.17455 51.15264 -36.65303 1.000 114.19290 195 GLY B CA 1
ATOM 1373 C C . GLY B 1 47 ? 1.82489 52.45230 -37.35111 1.000 111.83272 195 GLY B C 1
ATOM 1374 O O . GLY B 1 47 ? 2.46683 52.82827 -38.33155 1.000 113.12097 195 GLY B O 1
ATOM 1375 N N . MET B 1 48 ? 0.80331 53.15308 -36.86702 1.000 112.10456 196 MET B N 1
ATOM 1376 C CA . MET B 1 48 ? 0.54408 54.49129 -37.37587 1.000 113.83033 196 MET B CA 1
ATOM 1377 C C . MET B 1 48 ? 1.71445 55.42185 -37.06749 1.000 112.91171 196 MET B C 1
ATOM 1378 O O . MET B 1 48 ? 2.17790 56.16452 -37.94044 1.000 111.51595 196 MET B O 1
ATOM 1383 N N . ASN B 1 49 ? 2.21971 55.37871 -35.82964 1.000 110.57526 197 ASN B N 1
ATOM 1384 C CA . ASN B 1 49 ? 3.29424 56.28460 -35.43617 1.000 112.23997 197 ASN B CA 1
ATOM 1385 C C . ASN B 1 49 ? 4.52969 56.13617 -36.30742 1.000 109.81064 197 ASN B C 1
ATOM 1386 O O . ASN B 1 49 ? 5.27076 57.10644 -36.50182 1.000 109.41436 197 ASN B O 1
ATOM 1391 N N . ILE B 1 50 ? 4.79273 54.94161 -36.81951 1.000 109.33574 198 ILE B N 1
ATOM 1392 C CA . ILE B 1 50 ? 6.02332 54.77059 -37.57685 1.000 109.13844 198 ILE B CA 1
ATOM 1393 C C . ILE B 1 50 ? 5.82372 55.07884 -39.05430 1.000 109.03769 198 ILE B C 1
ATOM 1394 O O . ILE B 1 50 ? 6.72280 55.64796 -39.68317 1.000 110.54211 198 ILE B O 1
ATOM 1399 N N . VAL B 1 51 ? 4.65828 54.76173 -39.62541 1.000 107.36575 199 VAL B N 1
ATOM 1400 C CA . VAL B 1 51 ? 4.47437 55.16571 -41.01201 1.000 108.13793 199 VAL B CA 1
ATOM 1401 C C . VAL B 1 51 ? 4.29768 56.66913 -41.10320 1.000 107.43879 199 VAL B C 1
ATOM 1402 O O . VAL B 1 51 ? 4.68014 57.26489 -42.10764 1.000 109.89967 199 VAL B O 1
ATOM 1406 N N . ILE B 1 52 ? 3.76571 57.32374 -40.07076 1.000 106.61247 200 ILE B N 1
ATOM 1407 C CA . ILE B 1 52 ? 3.77468 58.77907 -40.14549 1.000 106.08482 200 ILE B CA 1
ATOM 1408 C C . ILE B 1 52 ? 5.17074 59.31438 -39.93676 1.000 108.13735 200 ILE B C 1
ATOM 1409 O O . ILE B 1 52 ? 5.48348 60.42337 -40.36655 1.000 113.47300 200 ILE B O 1
ATOM 1414 N N . TYR B 1 53 ? 6.02844 58.57810 -39.25807 1.000 107.59861 201 TYR B N 1
ATOM 1415 C CA . TYR B 1 53 ? 7.35808 59.10964 -39.02339 1.000 111.12354 201 TYR B CA 1
ATOM 1416 C C . TYR B 1 53 ? 8.21091 58.97187 -40.27360 1.000 107.66699 201 TYR B C 1
ATOM 1417 O O . TYR B 1 53 ? 8.93024 59.90118 -40.65707 1.000 107.37277 201 TYR B O 1
ATOM 1426 N N . HIS B 1 54 ? 8.12831 57.81698 -40.92871 1.000 106.53233 202 HIS B N 1
ATOM 1427 C CA . HIS B 1 54 ? 8.87219 57.60691 -42.16241 1.000 110.23064 202 HIS B CA 1
ATOM 1428 C C . HIS B 1 54 ? 8.33560 58.46327 -43.30443 1.000 110.13804 202 HIS B C 1
ATOM 1429 O O . HIS B 1 54 ? 9.10614 58.88436 -44.17509 1.000 108.92963 202 HIS B O 1
ATOM 1436 N N . LEU B 1 55 ? 7.02466 58.71151 -43.33907 1.000 108.51988 203 LEU B N 1
ATOM 1437 C CA . LEU B 1 55 ? 6.49940 59.65555 -44.31699 1.000 105.11647 203 LEU B CA 1
ATOM 1438 C C . LEU B 1 55 ? 7.20574 60.99707 -44.19539 1.000 105.07401 203 LEU B C 1
ATOM 1439 O O . LEU B 1 55 ? 7.69209 61.53825 -45.19186 1.000 108.27208 203 LEU B O 1
ATOM 1444 N N . LYS B 1 56 ? 7.31311 61.52845 -42.97968 1.000 102.06405 204 LYS B N 1
ATOM 1445 C CA . LYS B 1 56 ? 8.10706 62.73353 -42.78273 1.000 103.60103 204 LYS B CA 1
ATOM 1446 C C . LYS B 1 56 ? 9.54678 62.50835 -43.22040 1.000 101.85122 204 LYS B C 1
ATOM 1447 O O . LYS B 1 56 ? 10.11920 63.31301 -43.96409 1.000 100.41661 204 LYS B O 1
ATOM 1453 N N . GLU B 1 57 ? 10.14332 61.40291 -42.78170 1.000 101.43902 205 GLU B N 1
ATOM 1454 C CA . GLU B 1 57 ? 11.57420 61.21421 -42.98526 1.000 103.27848 205 GLU B CA 1
ATOM 1455 C C . GLU B 1 57 ? 11.90469 61.14245 -44.46071 1.000 105.11576 205 GLU B C 1
ATOM 1456 O O . GLU B 1 57 ? 12.79478 61.85109 -44.94418 1.000 107.34021 205 GLU B O 1
ATOM 1462 N N . LEU B 1 58 ? 11.18049 60.30107 -45.19629 1.000 107.62883 206 LEU B N 1
ATOM 1463 C CA . LEU B 1 58 ? 11.35434 60.16037 -46.64183 1.000 105.82070 206 LEU B CA 1
ATOM 1464 C C . LEU B 1 58 ? 10.92430 61.40964 -47.41839 1.000 103.62175 206 LEU B C 1
ATOM 1465 O O . LEU B 1 58 ? 11.07266 61.44121 -48.63456 1.000 100.71298 206 LEU B O 1
ATOM 1470 N N . LEU B 1 59 ? 10.40734 62.43184 -46.73473 1.000 105.51306 207 LEU B N 1
ATOM 1471 C CA . LEU B 1 59 ? 10.03148 63.72726 -47.30388 1.000 104.93162 207 LEU B CA 1
ATOM 1472 C C . LEU B 1 59 ? 8.93064 63.62702 -48.35797 1.000 106.41901 207 LEU B C 1
ATOM 1473 O O . LEU B 1 59 ? 8.81741 64.48928 -49.23227 1.000 107.49218 207 LEU B O 1
ATOM 1478 N N . ILE B 1 60 ? 8.09863 62.58685 -48.29353 1.000 105.50291 208 ILE B N 1
ATOM 1479 C CA . ILE B 1 60 ? 6.77755 62.62893 -48.91185 1.000 102.11657 208 ILE B CA 1
ATOM 1480 C C . ILE B 1 60 ? 5.90870 63.67487 -48.23332 1.000 106.13944 208 ILE B C 1
ATOM 1481 O O . ILE B 1 60 ? 4.93383 64.15937 -48.81794 1.000 104.74605 208 ILE B O 1
ATOM 1486 N N . ASP B 1 61 ? 6.24944 64.02700 -46.99314 1.000 110.19696 209 ASP B N 1
ATOM 1487 C CA . ASP B 1 61 ? 5.59655 65.12458 -46.29729 1.000 112.90368 209 ASP B CA 1
ATOM 1488 C C . ASP B 1 61 ? 5.55476 66.38084 -47.16100 1.000 120.61645 209 ASP B C 1
ATOM 1489 O O . ASP B 1 61 ? 4.61611 67.18504 -47.05892 1.000 122.38405 209 ASP B O 1
ATOM 1494 N N . LYS B 1 62 ? 6.54354 66.55000 -48.04359 1.000 120.40358 210 LYS B N 1
ATOM 1495 C CA . LYS B 1 62 ? 6.61716 67.73352 -48.88487 1.000 114.91248 210 LYS B CA 1
ATOM 1496 C C . LYS B 1 62 ? 6.09696 67.49949 -50.29242 1.000 112.77487 210 LYS B C 1
ATOM 1497 O O . LYS B 1 62 ? 5.67507 68.45704 -50.94509 1.000 113.92078 210 LYS B O 1
ATOM 1503 N N . LEU B 1 63 ? 6.09002 66.26212 -50.77337 1.000 113.72081 211 LEU B N 1
ATOM 1504 C CA . LEU B 1 63 ? 5.40155 65.99699 -52.02922 1.000 113.23611 211 LEU B CA 1
ATOM 1505 C C . LEU B 1 63 ? 3.90357 66.23649 -51.86843 1.000 118.63653 211 LEU B C 1
ATOM 1506 O O . LEU B 1 63 ? 3.31306 67.06615 -52.56845 1.000 125.74323 211 LEU B O 1
ATOM 1511 N N . VAL B 1 64 ? 3.27789 65.54348 -50.92522 1.000 120.50458 212 VAL B N 1
ATOM 1512 C CA . VAL B 1 64 ? 1.86815 65.73034 -50.60506 1.000 123.77756 212 VAL B CA 1
ATOM 1513 C C . VAL B 1 64 ? 1.78857 66.42360 -49.24724 1.000 127.86007 212 VAL B C 1
ATOM 1514 O O . VAL B 1 64 ? 2.07605 65.80001 -48.21466 1.000 122.75877 212 VAL B O 1
ATOM 1518 N N . PRO B 1 65 ? 1.38818 67.69541 -49.19807 1.000 133.73736 213 PRO B N 1
ATOM 1519 C CA . PRO B 1 65 ? 1.53038 68.46247 -47.94420 1.000 133.70315 213 PRO B CA 1
ATOM 1520 C C . PRO B 1 65 ? 0.75403 67.87958 -46.78231 1.000 135.26123 213 PRO B C 1
ATOM 1521 O O . PRO B 1 65 ? 1.28889 67.77525 -45.67250 1.000 134.59010 213 PRO B O 1
ATOM 1525 N N . ASN B 1 66 ? -0.50032 67.50050 -47.00629 1.000 138.13116 214 ASN B N 1
ATOM 1526 C CA . ASN B 1 66 ? -1.37754 66.99300 -45.95445 1.000 137.69290 214 ASN B CA 1
ATOM 1527 C C . ASN B 1 66 ? -1.64281 65.51727 -46.24649 1.000 134.90149 214 ASN B C 1
ATOM 1528 O O . ASN B 1 66 ? -2.67466 65.13472 -46.79907 1.000 133.39380 214 ASN B O 1
ATOM 1533 N N . ILE B 1 67 ? -0.67416 64.68921 -45.88197 1.000 132.14273 215 ILE B N 1
ATOM 1534 C CA . ILE B 1 67 ? -0.84685 63.24419 -45.90312 1.000 128.04799 215 ILE B CA 1
ATOM 1535 C C . ILE B 1 67 ? -0.64342 62.64563 -44.52555 1.000 127.91220 215 ILE B C 1
ATOM 1536 O O . ILE B 1 67 ? -1.18464 61.56351 -44.23872 1.000 127.29524 215 ILE B O 1
ATOM 1541 N N . CYS B 1 68 ? 0.08265 63.32548 -43.64071 1.000 128.82758 216 CYS B N 1
ATOM 1542 C CA . CYS B 1 68 ? 0.22647 62.83017 -42.27923 1.000 132.80632 216 CYS B CA 1
ATOM 1543 C C . CYS B 1 68 ? -1.12243 62.78299 -41.57155 1.000 130.55805 216 CYS B C 1
ATOM 1544 O O . CYS B 1 68 ? -1.51357 61.73846 -41.04008 1.000 129.43073 216 CYS B O 1
ATOM 1547 N N . LYS B 1 69 ? -1.87711 63.88414 -41.59050 1.000 129.96790 217 LYS B N 1
ATOM 1548 C CA . LYS B 1 69 ? -3.20045 63.78813 -40.99125 1.000 129.57953 217 LYS B CA 1
ATOM 1549 C C . LYS B 1 69 ? -4.19940 63.08972 -41.90397 1.000 126.93864 217 LYS B C 1
ATOM 1550 O O . LYS B 1 69 ? -5.18767 62.53920 -41.40823 1.000 128.39450 217 LYS B O 1
ATOM 1556 N N . THR B 1 70 ? -3.96638 63.06345 -43.21382 1.000 123.85565 218 THR B N 1
ATOM 1557 C CA . THR B 1 70 ? -4.85862 62.28306 -44.06237 1.000 127.05371 218 THR B CA 1
ATOM 1558 C C . THR B 1 70 ? -4.82142 60.80507 -43.67620 1.000 129.47333 218 THR B C 1
ATOM 1559 O O . THR B 1 70 ? -5.87273 60.16529 -43.54888 1.000 128.30082 218 THR B O 1
ATOM 1563 N N . VAL B 1 71 ? -3.62605 60.25665 -43.43139 1.000 129.73199 219 VAL B N 1
ATOM 1564 C CA . VAL B 1 71 ? -3.53481 58.84173 -43.06550 1.000 129.75123 219 VAL B CA 1
ATOM 1565 C C . VAL B 1 71 ? -3.77657 58.62523 -41.56632 1.000 130.87720 219 VAL B C 1
ATOM 1566 O O . VAL B 1 71 ? -4.30035 57.58260 -41.16462 1.000 131.03132 219 VAL B O 1
ATOM 1570 N N . SER B 1 72 ? -3.41382 59.57223 -40.70209 1.000 130.55118 220 SER B N 1
ATOM 1571 C CA . SER B 1 72 ? -3.71998 59.35551 -39.28991 1.000 128.29693 220 SER B CA 1
ATOM 1572 C C . SER B 1 72 ? -5.22084 59.32655 -39.06200 1.000 129.70007 220 SER B C 1
ATOM 1573 O O . SER B 1 72 ? -5.70920 58.59163 -38.19298 1.000 131.68665 220 SER B O 1
ATOM 1576 N N . SER B 1 73 ? -5.96401 60.09114 -39.85662 1.000 130.44265 221 SER B N 1
ATOM 1577 C CA . SER B 1 73 ? -7.41368 60.12285 -39.75150 1.000 131.17930 221 SER B CA 1
ATOM 1578 C C . SER B 1 73 ? -8.01465 58.96386 -40.52707 1.000 126.83734 221 SER B C 1
ATOM 1579 O O . SER B 1 73 ? -9.16659 59.03457 -40.95965 1.000 128.25882 221 SER B O 1
ATOM 1582 N N . THR B 1 74 ? -7.26504 57.88594 -40.71349 1.000 125.75808 222 THR B N 1
ATOM 1583 C CA . THR B 1 74 ? -7.88758 56.71119 -41.29550 1.000 130.71161 222 THR B CA 1
ATOM 1584 C C . THR B 1 74 ? -7.75741 55.44909 -40.45430 1.000 137.96075 222 THR B C 1
ATOM 1585 O O . THR B 1 74 ? -8.37036 54.43957 -40.81531 1.000 139.37638 222 THR B O 1
ATOM 1589 N N . GLY B 1 75 ? -7.05132 55.48573 -39.31783 1.000 135.12060 223 GLY B N 1
ATOM 1590 C CA . GLY B 1 75 ? -6.67229 54.22536 -38.68581 1.000 129.78930 223 GLY B CA 1
ATOM 1591 C C . GLY B 1 75 ? -5.82595 53.45739 -39.68496 1.000 135.30274 223 GLY B C 1
ATOM 1592 O O . GLY B 1 75 ? -5.12244 54.05500 -40.50411 1.000 134.77282 223 GLY B O 1
ATOM 1593 N N . ASP B 1 76 ? -5.90693 52.12049 -39.63228 1.000 132.37141 224 ASP B N 1
ATOM 1594 C CA . ASP B 1 76 ? -5.38044 51.22821 -40.67330 1.000 132.70303 224 ASP B CA 1
ATOM 1595 C C . ASP B 1 76 ? -4.28802 51.86458 -41.52851 1.000 129.55791 224 ASP B C 1
ATOM 1596 O O . ASP B 1 76 ? -4.51503 52.16464 -42.70470 1.000 132.50300 224 ASP B O 1
ATOM 1601 N N . TYR B 1 77 ? -3.11964 52.12112 -40.93223 1.000 124.62479 225 TYR B N 1
ATOM 1602 C CA . TYR B 1 77 ? -1.98809 52.69336 -41.65461 1.000 119.17334 225 TYR B CA 1
ATOM 1603 C C . TYR B 1 77 ? -1.69362 51.95918 -42.95669 1.000 119.90748 225 TYR B C 1
ATOM 1604 O O . TYR B 1 77 ? -1.03700 52.52335 -43.83591 1.000 122.74143 225 TYR B O 1
ATOM 1613 N N . THR B 1 78 ? -2.14790 50.70759 -43.09416 1.000 117.99149 226 THR B N 1
ATOM 1614 C CA . THR B 1 78 ? -1.99454 49.97509 -44.34558 1.000 118.88697 226 THR B CA 1
ATOM 1615 C C . THR B 1 78 ? -2.59115 50.71643 -45.52923 1.000 121.26188 226 THR B C 1
ATOM 1616 O O . THR B 1 78 ? -2.26637 50.39740 -46.67593 1.000 120.64151 226 THR B O 1
ATOM 1620 N N . ARG B 1 79 ? -3.46105 51.68931 -45.28840 1.000 121.07761 227 ARG B N 1
ATOM 1621 C CA . ARG B 1 79 ? -4.07094 52.41653 -46.38976 1.000 124.36291 227 ARG B CA 1
ATOM 1622 C C . ARG B 1 79 ? -3.15424 53.47633 -46.98455 1.000 124.28823 227 ARG B C 1
ATOM 1623 O O . ARG B 1 79 ? -3.57214 54.17130 -47.91658 1.000 127.18740 227 ARG B O 1
ATOM 1631 N N . VAL B 1 80 ? -1.91715 53.61220 -46.49934 1.000 122.72815 228 VAL B N 1
ATOM 1632 C CA . VAL B 1 80 ? -0.99759 54.54872 -47.13802 1.000 119.71506 228 VAL B CA 1
ATOM 1633 C C . VAL B 1 80 ? -0.58497 54.05471 -48.52570 1.000 116.34776 228 VAL B C 1
ATOM 1634 O O . VAL B 1 80 ? -0.17909 54.86406 -49.36847 1.000 115.61989 228 VAL B O 1
ATOM 1638 N N . ILE B 1 81 ? -0.72409 52.75546 -48.80894 1.000 112.59457 229 ILE B N 1
ATOM 1639 C CA . ILE B 1 81 ? -0.45470 52.26436 -50.15781 1.000 114.06781 229 ILE B CA 1
ATOM 1640 C C . ILE B 1 81 ? -1.35449 52.95707 -51.17907 1.000 120.04578 229 ILE B C 1
ATOM 1641 O O . ILE B 1 81 ? -0.96492 53.13911 -52.34014 1.000 120.76032 229 ILE B O 1
ATOM 1646 N N . ASN B 1 82 ? -2.55155 53.38461 -50.76106 1.000 120.14281 230 ASN B N 1
ATOM 1647 C CA . ASN B 1 82 ? -3.54404 53.89115 -51.70321 1.000 122.12097 230 ASN B CA 1
ATOM 1648 C C . ASN B 1 82 ? -3.06967 55.13735 -52.44052 1.000 125.75331 230 ASN B C 1
ATOM 1649 O O . ASN B 1 82 ? -3.47665 55.36020 -53.59472 1.000 126.63474 230 ASN B O 1
ATOM 1654 N N . PHE B 1 83 ? -2.19384 55.93014 -51.81675 1.000 121.05924 231 PHE B N 1
ATOM 1655 C CA . PHE B 1 83 ? -1.68912 57.18454 -52.37567 1.000 122.40948 231 PHE B CA 1
ATOM 1656 C C . PHE B 1 83 ? -0.43930 57.00088 -53.22889 1.000 121.97568 231 PHE B C 1
ATOM 1657 O O . PHE B 1 83 ? 0.23848 57.99153 -53.52999 1.000 119.69134 231 PHE B O 1
ATOM 1665 N N . SER B 1 84 ? -0.10605 55.76657 -53.61368 1.000 118.08029 232 SER B N 1
ATOM 1666 C CA . SER B 1 84 ? 1.03880 55.57175 -54.49131 1.000 118.69469 232 SER B CA 1
ATOM 1667 C C . SER B 1 84 ? 0.84642 56.33942 -55.78775 1.000 124.35504 232 SER B C 1
ATOM 1668 O O . SER B 1 84 ? 1.74001 57.06543 -56.22539 1.000 122.30549 232 SER B O 1
ATOM 1671 N N . LYS B 1 85 ? -0.33400 56.24879 -56.38883 1.000 125.86148 233 LYS B N 1
ATOM 1672 C CA . LYS B 1 85 ? -0.50233 56.94358 -57.65885 1.000 126.33866 233 LYS B CA 1
ATOM 1673 C C . LYS B 1 85 ? -0.64161 58.44605 -57.46752 1.000 121.49379 233 LYS B C 1
ATOM 1674 O O . LYS B 1 85 ? -0.24726 59.20398 -58.36036 1.000 132.26350 233 LYS B O 1
ATOM 1680 N N . LEU B 1 86 ? -1.15322 58.90177 -56.32430 1.000 113.04000 234 LEU B N 1
ATOM 1681 C CA . LEU B 1 86 ? -1.20064 60.34081 -56.10588 1.000 116.11060 234 LEU B CA 1
ATOM 1682 C C . LEU B 1 86 ? 0.19781 60.93520 -56.06288 1.000 119.55838 234 LEU B C 1
ATOM 1683 O O . LEU B 1 86 ? 0.45963 61.97785 -56.67812 1.000 119.40468 234 LEU B O 1
ATOM 1688 N N . ILE B 1 87 ? 1.10703 60.31047 -55.31699 1.000 122.72765 235 ILE B N 1
ATOM 1689 C CA . ILE B 1 87 ? 2.40789 60.94230 -55.18970 1.000 120.28193 235 ILE B CA 1
ATOM 1690 C C . ILE B 1 87 ? 3.20889 60.77298 -56.48583 1.000 117.95504 235 ILE B C 1
ATOM 1691 O O . ILE B 1 87 ? 4.01940 61.64261 -56.81842 1.000 121.94280 235 ILE B O 1
ATOM 1696 N N . ILE B 1 88 ? 2.96406 59.70659 -57.27387 1.000 117.93325 236 ILE B N 1
ATOM 1697 C CA . ILE B 1 88 ? 3.65985 59.58630 -58.56665 1.000 118.80193 236 ILE B CA 1
ATOM 1698 C C . ILE B 1 88 ? 3.31035 60.75873 -59.47081 1.000 115.75341 236 ILE B C 1
ATOM 1699 O O . ILE B 1 88 ? 4.18199 61.35726 -60.11194 1.000 116.44019 236 ILE B O 1
ATOM 1704 N N . GLN B 1 89 ? 2.03177 61.08871 -59.55018 1.000 114.97873 237 GLN B N 1
ATOM 1705 C CA . GLN B 1 89 ? 1.64252 62.33752 -60.17672 1.000 119.67852 237 GLN B CA 1
ATOM 1706 C C . GLN B 1 89 ? 2.30475 63.53366 -59.48784 1.000 116.86311 237 GLN B C 1
ATOM 1707 O O . GLN B 1 89 ? 2.91405 64.38228 -60.14960 1.000 122.26608 237 GLN B O 1
ATOM 1713 N N . LYS B 1 90 ? 2.22473 63.60564 -58.16133 1.000 113.10380 238 LYS B N 1
ATOM 1714 C CA . LYS B 1 90 ? 2.77959 64.74829 -57.44606 1.000 116.15271 238 LYS B CA 1
ATOM 1715 C C . LYS B 1 90 ? 4.28827 64.89369 -57.62953 1.000 116.13289 238 LYS B C 1
ATOM 1716 O O . LYS B 1 90 ? 4.82426 65.99038 -57.43594 1.000 111.32145 238 LYS B O 1
ATOM 1722 N N . ARG B 1 91 ? 4.99080 63.81593 -57.97785 1.000 117.61013 239 ARG B N 1
ATOM 1723 C CA . ARG B 1 91 ? 6.43281 63.92569 -58.16530 1.000 117.09970 239 ARG B CA 1
ATOM 1724 C C . ARG B 1 91 ? 6.76361 64.43862 -59.55336 1.000 118.76726 239 ARG B C 1
ATOM 1725 O O . ARG B 1 91 ? 7.62443 65.31373 -59.70161 1.000 118.66924 239 ARG B O 1
ATOM 1733 N N . GLY B 1 92 ? 6.09105 63.89503 -60.57328 1.000 116.43355 240 GLY B N 1
ATOM 1734 C CA . GLY B 1 92 ? 6.24870 64.33878 -61.94193 1.000 116.98013 240 GLY B CA 1
ATOM 1735 C C . GLY B 1 92 ? 5.71735 65.72785 -62.20377 1.000 117.25746 240 GLY B C 1
ATOM 1736 O O . GLY B 1 92 ? 5.88369 66.24513 -63.31388 1.000 121.59666 240 GLY B O 1
ATOM 1737 N N . ALA B 1 93 ? 5.07172 66.33624 -61.22351 1.000 108.97605 241 ALA B N 1
ATOM 1738 C CA . ALA B 1 93 ? 4.68238 67.72708 -61.33531 1.000 110.58538 241 ALA B CA 1
ATOM 1739 C C . ALA B 1 93 ? 5.58117 68.64183 -60.53624 1.000 113.00554 241 ALA B C 1
ATOM 1740 O O . ALA B 1 93 ? 5.89389 69.74225 -60.98584 1.000 115.06881 241 ALA B O 1
ATOM 1742 N N . MET B 1 94 ? 6.02391 68.19280 -59.36753 1.000 120.69560 242 MET B N 1
ATOM 1743 C CA . MET B 1 94 ? 6.82231 69.02808 -58.48239 1.000 120.46074 242 MET B CA 1
ATOM 1744 C C . MET B 1 94 ? 8.30915 68.91508 -58.76071 1.000 117.83167 242 MET B C 1
ATOM 1745 O O . MET B 1 94 ? 9.05037 69.87453 -58.52217 1.000 118.57432 242 MET B O 1
ATOM 1750 N N . CYS B 1 95 ? 8.75455 67.76208 -59.24923 1.000 116.26219 243 CYS B N 1
ATOM 1751 C CA . CYS B 1 95 ? 10.10432 67.56940 -59.75972 1.000 117.45357 243 CYS B CA 1
ATOM 1752 C C . CYS B 1 95 ? 10.04741 67.02772 -61.18457 1.000 120.87046 243 CYS B C 1
ATOM 1753 O O . CYS B 1 95 ? 10.72270 66.05284 -61.54111 1.000 118.53007 243 CYS B O 1
ATOM 1756 N N . GLY B 1 96 ? 9.20925 67.63708 -62.01831 1.000 119.10828 244 GLY B N 1
ATOM 1757 C CA . GLY B 1 96 ? 9.14665 67.23524 -63.40189 1.000 122.35343 244 GLY B CA 1
ATOM 1758 C C . GLY B 1 96 ? 10.22529 67.89767 -64.22816 1.000 123.13755 244 GLY B C 1
ATOM 1759 O O . GLY B 1 96 ? 10.91839 68.81472 -63.78866 1.000 123.45715 244 GLY B O 1
ATOM 1760 N N . ALA B 1 97 ? 10.35046 67.44092 -65.47380 1.000 121.00967 245 ALA B N 1
ATOM 1761 C CA . ALA B 1 97 ? 11.31533 68.06369 -66.37438 1.000 125.17064 245 ALA B CA 1
ATOM 1762 C C . ALA B 1 97 ? 11.07075 69.55956 -66.56464 1.000 127.00956 245 ALA B C 1
ATOM 1763 O O . ALA B 1 97 ? 11.90214 70.23452 -67.18822 1.000 123.91069 245 ALA B O 1
ATOM 1765 N N . ASP B 1 98 ? 9.96013 70.09320 -66.02900 1.000 126.48001 246 ASP B N 1
ATOM 1766 C CA . ASP B 1 98 ? 9.54811 71.49391 -66.04721 1.000 127.17351 246 ASP B CA 1
ATOM 1767 C C . ASP B 1 98 ? 10.39584 72.33848 -65.21654 1.000 124.92973 246 ASP B C 1
ATOM 1768 O O . ASP B 1 98 ? 10.00894 73.48527 -64.95383 1.000 125.39177 246 ASP B O 1
ATOM 1773 N N . GLY B 1 99 ? 11.53867 71.80968 -64.78514 1.000 124.65872 247 GLY B N 1
ATOM 1774 C CA . GLY B 1 99 ? 12.30607 72.42022 -63.73005 1.000 125.68310 247 GLY B CA 1
ATOM 1775 C C . GLY B 1 99 ? 11.77565 72.15139 -62.34345 1.000 125.90691 247 GLY B C 1
ATOM 1776 O O . GLY B 1 99 ? 12.52751 72.29000 -61.37247 1.000 130.70890 247 GLY B O 1
ATOM 1777 N N . GLY B 1 100 ? 10.50964 71.75372 -62.21783 1.000 124.18253 248 GLY B N 1
ATOM 1778 C CA . GLY B 1 100 ? 9.92339 71.46013 -60.92575 1.000 126.00855 248 GLY B CA 1
ATOM 1779 C C . GLY B 1 100 ? 9.77115 72.68839 -60.04903 1.000 129.40187 248 GLY B C 1
ATOM 1780 O O . GLY B 1 100 ? 10.33293 73.74854 -60.37024 1.000 132.70064 248 GLY B O 1
ATOM 1781 N N . THR B 1 101 ? 9.02517 72.57419 -58.94891 1.000 125.81471 249 THR B N 1
ATOM 1782 C CA . THR B 1 101 ? 8.78181 73.72681 -58.09461 1.000 127.55412 249 THR B CA 1
ATOM 1783 C C . THR B 1 101 ? 9.38353 73.57718 -56.69976 1.000 128.26466 249 THR B C 1
ATOM 1784 O O . THR B 1 101 ? 9.17228 74.44466 -55.83920 1.000 124.46668 249 THR B O 1
ATOM 1788 N N . LEU B 1 102 ? 10.11863 72.50510 -56.45277 1.000 129.99427 250 LEU B N 1
ATOM 1789 C CA . LEU B 1 102 ? 10.95657 72.37177 -55.27307 1.000 128.89193 250 LEU B CA 1
ATOM 1790 C C . LEU B 1 102 ? 12.41817 72.56450 -55.65126 1.000 126.05813 250 LEU B C 1
ATOM 1791 O O . LEU B 1 102 ? 12.81434 72.39257 -56.80998 1.000 127.74154 250 LEU B O 1
ATOM 1796 N N . SER B 1 103 ? 13.22328 72.91476 -54.65247 1.000 121.99530 251 SER B N 1
ATOM 1797 C CA . SER B 1 103 ? 14.65617 73.06296 -54.87100 1.000 121.20592 251 SER B CA 1
ATOM 1798 C C . SER B 1 103 ? 15.24255 71.78995 -55.47562 1.000 125.01622 251 SER B C 1
ATOM 1799 O O . SER B 1 103 ? 14.69875 70.69190 -55.31736 1.000 126.36152 251 SER B O 1
ATOM 1802 N N . LYS B 1 104 ? 16.36275 71.94714 -56.18768 1.000 124.64898 252 LYS B N 1
ATOM 1803 C CA . LYS B 1 104 ? 16.98239 70.80082 -56.84077 1.000 118.27245 252 LYS B CA 1
ATOM 1804 C C . LYS B 1 104 ? 17.51265 69.79097 -55.83180 1.000 119.19517 252 LYS B C 1
ATOM 1805 O O . LYS B 1 104 ? 17.49252 68.58254 -56.09684 1.000 113.86467 252 LYS B O 1
ATOM 1811 N N . ASP B 1 105 ? 17.99348 70.25735 -54.67138 1.000 122.63550 253 ASP B N 1
ATOM 1812 C CA . ASP B 1 105 ? 18.56732 69.33354 -53.69399 1.000 118.83121 253 ASP B CA 1
ATOM 1813 C C . ASP B 1 105 ? 17.49046 68.56696 -52.93847 1.000 117.32204 253 ASP B C 1
ATOM 1814 O O . ASP B 1 105 ? 17.75555 67.46865 -52.43526 1.000 116.73796 253 ASP B O 1
ATOM 1819 N N . MET B 1 106 ? 16.27960 69.11365 -52.83725 1.000 116.89226 254 MET B N 1
ATOM 1820 C CA . MET B 1 106 ? 15.22076 68.29491 -52.27042 1.000 118.05364 254 MET B CA 1
ATOM 1821 C C . MET B 1 106 ? 14.68717 67.31678 -53.29952 1.000 115.98107 254 MET B C 1
ATOM 1822 O O . MET B 1 106 ? 14.49883 66.13296 -52.99735 1.000 116.89294 254 MET B O 1
ATOM 1827 N N . CYS B 1 107 ? 14.44108 67.79059 -54.51780 1.000 112.48497 255 CYS B N 1
ATOM 1828 C CA . CYS B 1 107 ? 13.97857 66.88708 -55.56035 1.000 116.46203 255 CYS B CA 1
ATOM 1829 C C . CYS B 1 107 ? 14.95310 65.73604 -55.75495 1.000 115.03705 255 CYS B C 1
ATOM 1830 O O . CYS B 1 107 ? 14.55035 64.63787 -56.16320 1.000 112.92430 255 CYS B O 1
ATOM 1833 N N . THR B 1 108 ? 16.23393 65.96232 -55.45379 1.000 116.00518 256 THR B N 1
ATOM 1834 C CA . THR B 1 108 ? 17.19459 64.87132 -55.52512 1.000 116.82368 256 THR B CA 1
ATOM 1835 C C . THR B 1 108 ? 17.02760 63.93013 -54.34133 1.000 112.65499 256 THR B C 1
ATOM 1836 O O . THR B 1 108 ? 17.13696 62.70880 -54.50060 1.000 112.18602 256 THR B O 1
ATOM 1840 N N . GLN B 1 109 ? 16.73526 64.47448 -53.15506 1.000 110.49419 257 GLN B N 1
ATOM 1841 C CA . GLN B 1 109 ? 16.51780 63.60957 -52.00203 1.000 110.79248 257 GLN B CA 1
ATOM 1842 C C . GLN B 1 109 ? 15.15396 62.93881 -52.07837 1.000 110.26679 257 GLN B C 1
ATOM 1843 O O . GLN B 1 109 ? 14.99062 61.80021 -51.62146 1.000 110.32142 257 GLN B O 1
ATOM 1849 N N . ILE B 1 110 ? 14.15965 63.62700 -52.65427 1.000 111.61261 258 ILE B N 1
ATOM 1850 C CA . ILE B 1 110 ? 12.84616 63.01136 -52.83194 1.000 106.59509 258 ILE B CA 1
ATOM 1851 C C . ILE B 1 110 ? 12.95616 61.82141 -53.76385 1.000 105.52481 258 ILE B C 1
ATOM 1852 O O . ILE B 1 110 ? 12.32777 60.78183 -53.54302 1.000 105.86722 258 ILE B O 1
ATOM 1857 N N . ASN B 1 111 ? 13.79822 61.93114 -54.78895 1.000 107.42093 259 ASN B N 1
ATOM 1858 C CA . ASN B 1 111 ? 13.87529 60.86201 -55.76828 1.000 110.27905 259 ASN B CA 1
ATOM 1859 C C . ASN B 1 111 ? 14.58563 59.63106 -55.21880 1.000 108.83642 259 ASN B C 1
ATOM 1860 O O . ASN B 1 111 ? 14.24239 58.51046 -55.59888 1.000 112.49058 259 ASN B O 1
ATOM 1865 N N . ILE B 1 112 ? 15.55402 59.79472 -54.31761 1.000 109.57623 260 ILE B N 1
ATOM 1866 C CA . ILE B 1 112 ? 16.26968 58.62175 -53.81085 1.000 110.50715 260 ILE B CA 1
ATOM 1867 C C . ILE B 1 112 ? 15.44203 57.92374 -52.74253 1.000 107.48172 260 ILE B C 1
ATOM 1868 O O . ILE B 1 112 ? 15.35099 56.68523 -52.72388 1.000 107.16982 260 ILE B O 1
ATOM 1873 N N . ASN B 1 113 ? 14.82776 58.69862 -51.82293 1.000 105.87964 261 ASN B N 1
ATOM 1874 C CA . ASN B 1 113 ? 13.88964 58.09059 -50.87943 1.000 106.78692 261 ASN B CA 1
ATOM 1875 C C . ASN B 1 113 ? 12.84090 57.25544 -51.61139 1.000 106.43791 261 ASN B C 1
ATOM 1876 O O . ASN B 1 113 ? 12.53567 56.13589 -51.18965 1.000 108.66540 261 ASN B O 1
ATOM 1881 N N . LEU B 1 114 ? 12.30228 57.76245 -52.72414 1.000 104.22289 262 LEU B N 1
ATOM 1882 C CA . LEU B 1 114 ? 11.34146 56.99884 -53.51069 1.000 105.51859 262 LEU B CA 1
ATOM 1883 C C . LEU B 1 114 ? 11.98610 55.87961 -54.31514 1.000 106.19111 262 LEU B C 1
ATOM 1884 O O . LEU B 1 114 ? 11.27278 55.11904 -54.98218 1.000 103.09392 262 LEU B O 1
ATOM 1889 N N . GLY B 1 115 ? 13.30610 55.76041 -54.27057 1.000 107.89119 263 GLY B N 1
ATOM 1890 C CA . GLY B 1 115 ? 13.97074 54.67175 -54.95176 1.000 110.55205 263 GLY B CA 1
ATOM 1891 C C . GLY B 1 115 ? 13.77441 54.74581 -56.44775 1.000 114.96625 263 GLY B C 1
ATOM 1892 O O . GLY B 1 115 ? 13.39474 53.76203 -57.08934 1.000 118.85837 263 GLY B O 1
ATOM 1893 N N . THR B 1 116 ? 14.03150 55.92205 -57.01138 1.000 115.21625 264 THR B N 1
ATOM 1894 C CA . THR B 1 116 ? 13.81518 56.16558 -58.42540 1.000 114.87121 264 THR B CA 1
ATOM 1895 C C . THR B 1 116 ? 15.02585 56.76038 -59.14200 1.000 118.51789 264 THR B C 1
ATOM 1896 O O . THR B 1 116 ? 15.09754 56.66092 -60.37476 1.000 116.44606 264 THR B O 1
ATOM 1900 N N . VAL B 1 117 ? 15.99513 57.33551 -58.42183 1.000 122.33547 265 VAL B N 1
ATOM 1901 C CA . VAL B 1 117 ? 17.15324 57.98101 -59.04383 1.000 121.73924 265 VAL B CA 1
ATOM 1902 C C . VAL B 1 117 ? 18.45929 57.59037 -58.33956 1.000 127.95570 265 VAL B C 1
ATOM 1903 O O . VAL B 1 117 ? 19.53245 58.07413 -58.71515 1.000 132.16011 265 VAL B O 1
ATOM 1907 N N . LEU B 1 118 ? 18.39644 56.72311 -57.31999 1.000 118.42000 266 LEU B N 1
ATOM 1908 C CA . LEU B 1 118 ? 19.56213 55.90162 -56.99286 1.000 114.93015 266 LEU B CA 1
ATOM 1909 C C . LEU B 1 118 ? 20.81248 56.72830 -56.67453 1.000 115.41091 266 LEU B C 1
ATOM 1910 O O . LEU B 1 118 ? 21.58673 57.04539 -57.57040 1.000 123.20926 266 LEU B O 1
ATOM 1915 N N . ARG B 1 119 ? 21.02407 57.07028 -55.40986 1.000 126.68012 267 ARG B N 1
ATOM 1916 C CA . ARG B 1 119 ? 22.19605 57.76844 -54.86300 1.000 124.38767 267 ARG B CA 1
ATOM 1917 C C . ARG B 1 119 ? 23.30443 58.19446 -55.83670 1.000 116.40546 267 ARG B C 1
ATOM 1918 O O . ARG B 1 119 ? 23.58624 59.38757 -55.95518 1.000 109.69369 267 ARG B O 1
ATOM 1926 N N . ASN B 1 120 ? 23.95174 57.25976 -56.53179 1.000 120.52822 268 ASN B N 1
ATOM 1927 C CA . ASN B 1 120 ? 25.13340 57.62704 -57.31957 1.000 124.97609 268 ASN B CA 1
ATOM 1928 C C . ASN B 1 120 ? 24.80950 58.49905 -58.54764 1.000 119.85712 268 ASN B C 1
ATOM 1929 O O . ASN B 1 120 ? 25.61697 59.35239 -58.93439 1.000 116.86044 268 ASN B O 1
ATOM 1934 N N . GLY B 1 121 ? 23.67663 58.28719 -59.20688 1.000 115.11500 269 GLY B N 1
ATOM 1935 C CA . GLY B 1 121 ? 23.32132 59.18632 -60.28437 1.000 114.04006 269 GLY B CA 1
ATOM 1936 C C . GLY B 1 121 ? 22.46064 58.56805 -61.36002 1.000 122.08396 269 GLY B C 1
ATOM 1937 O O . GLY B 1 121 ? 21.60754 59.24815 -61.93611 1.000 124.28147 269 GLY B O 1
ATOM 1938 N N . LYS B 1 122 ? 22.68769 57.28680 -61.64747 1.000 123.05152 270 LYS B N 1
ATOM 1939 C CA . LYS B 1 122 ? 21.95939 56.57973 -62.69205 1.000 121.13363 270 LYS B CA 1
ATOM 1940 C C . LYS B 1 122 ? 20.55656 56.25494 -62.17223 1.000 125.56527 270 LYS B C 1
ATOM 1941 O O . LYS B 1 122 ? 20.17863 56.65180 -61.06485 1.000 124.12148 270 LYS B O 1
ATOM 1947 N N . ALA B 1 123 ? 19.76375 55.52352 -62.95752 1.000 123.19043 271 ALA B N 1
ATOM 1948 C CA . ALA B 1 123 ? 18.33732 55.36653 -62.69253 1.000 124.24414 271 ALA B CA 1
ATOM 1949 C C . ALA B 1 123 ? 18.03843 54.05924 -61.97221 1.000 124.03175 271 ALA B C 1
ATOM 1950 O O . ALA B 1 123 ? 18.71136 53.04761 -62.19111 1.000 122.45557 271 ALA B O 1
ATOM 1952 N N . ASN B 1 124 ? 17.00477 54.08748 -61.12682 1.000 123.85996 272 ASN B N 1
ATOM 1953 C CA . ASN B 1 124 ? 16.63511 52.93166 -60.31916 1.000 122.11233 272 ASN B CA 1
ATOM 1954 C C . ASN B 1 124 ? 15.39006 52.23806 -60.86008 1.000 122.98433 272 ASN B C 1
ATOM 1955 O O . ASN B 1 124 ? 15.48856 51.16352 -61.45923 1.000 120.22395 272 ASN B O 1
ATOM 1960 N N . LEU B 1 125 ? 14.21479 52.83683 -60.64280 1.000 124.45589 273 LEU B N 1
ATOM 1961 C CA . LEU B 1 125 ? 12.94021 52.21418 -60.98007 1.000 123.71265 273 LEU B CA 1
ATOM 1962 C C . LEU B 1 125 ? 11.98871 53.21677 -61.61311 1.000 125.37038 273 LEU B C 1
ATOM 1963 O O . LEU B 1 125 ? 11.85672 54.34847 -61.12131 1.000 122.71220 273 LEU B O 1
ATOM 1968 N N . PRO B 1 126 ? 11.26696 52.80847 -62.65237 1.000 125.26366 274 PRO B N 1
ATOM 1969 C CA . PRO B 1 126 ? 10.54331 53.77648 -63.48206 1.000 125.87096 274 PRO B CA 1
ATOM 1970 C C . PRO B 1 126 ? 9.36557 54.44311 -62.79637 1.000 125.91696 274 PRO B C 1
ATOM 1971 O O . PRO B 1 126 ? 8.31517 54.60983 -63.42575 1.000 132.54062 274 PRO B O 1
ATOM 1975 N N . ASP B 1 127 ? 9.52063 54.81522 -61.52229 1.000 118.41082 275 ASP B N 1
ATOM 1976 C CA . ASP B 1 127 ? 8.62062 55.75294 -60.86147 1.000 116.35078 275 ASP B CA 1
ATOM 1977 C C . ASP B 1 127 ? 7.25221 55.15247 -60.56491 1.000 121.25721 275 ASP B C 1
ATOM 1978 O O . ASP B 1 127 ? 6.55715 55.61947 -59.65892 1.000 121.15213 275 ASP B O 1
ATOM 1983 N N . LYS B 1 128 ? 6.84184 54.12315 -61.30344 1.000 125.22672 276 LYS B N 1
ATOM 1984 C CA . LYS B 1 128 ? 5.56073 53.48732 -61.02244 1.000 125.54256 276 LYS B CA 1
ATOM 1985 C C . LYS B 1 128 ? 5.68845 52.10649 -60.40148 1.000 127.75249 276 LYS B C 1
ATOM 1986 O O . LYS B 1 128 ? 4.76071 51.66990 -59.72092 1.000 130.97859 276 LYS B O 1
ATOM 1992 N N . GLU B 1 129 ? 6.79649 51.39840 -60.62369 1.000 126.38373 277 GLU B N 1
ATOM 1993 C CA . GLU B 1 129 ? 7.12976 50.28165 -59.74571 1.000 126.93700 277 GLU B CA 1
ATOM 1994 C C . GLU B 1 129 ? 7.74462 50.76568 -58.45015 1.000 118.40797 277 GLU B C 1
ATOM 1995 O O . GLU B 1 129 ? 7.66332 50.07150 -57.43246 1.000 114.25118 277 GLU B O 1
ATOM 2001 N N . ALA B 1 130 ? 8.34894 51.94920 -58.47963 1.000 116.96919 278 ALA B N 1
ATOM 2002 C CA . ALA B 1 130 ? 9.19617 52.39031 -57.38236 1.000 116.25970 278 ALA B CA 1
ATOM 2003 C C . ALA B 1 130 ? 8.38510 52.82667 -56.17349 1.000 115.42015 278 ALA B C 1
ATOM 2004 O O . ALA B 1 130 ? 8.65984 52.39047 -55.05227 1.000 113.25912 278 ALA B O 1
ATOM 2006 N N . VAL B 1 131 ? 7.41489 53.71305 -56.37262 1.000 114.89078 279 VAL B N 1
ATOM 2007 C CA . VAL B 1 131 ? 6.59600 54.21503 -55.27532 1.000 109.73498 279 VAL B CA 1
ATOM 2008 C C . VAL B 1 131 ? 5.86947 53.07022 -54.59191 1.000 108.11018 279 VAL B C 1
ATOM 2009 O O . VAL B 1 131 ? 6.13393 52.82364 -53.40459 1.000 108.59077 279 VAL B O 1
ATOM 2013 N N . PRO B 1 132 ? 4.97629 52.31974 -55.29478 1.000 110.48501 280 PRO B N 1
ATOM 2014 C CA . PRO B 1 132 ? 4.35122 51.15382 -54.66060 1.000 113.60369 280 PRO B CA 1
ATOM 2015 C C . PRO B 1 132 ? 5.30894 50.38507 -53.76318 1.000 109.22479 280 PRO B C 1
ATOM 2016 O O . PRO B 1 132 ? 4.99320 50.11107 -52.60094 1.000 111.59985 280 PRO B O 1
ATOM 2020 N N . LYS B 1 133 ? 6.51709 50.13121 -54.26604 1.000 103.98679 281 LYS B N 1
ATOM 2021 C CA . LYS B 1 133 ? 7.47779 49.32726 -53.52303 1.000 106.52186 281 LYS B CA 1
ATOM 2022 C C . LYS B 1 133 ? 7.85095 49.96907 -52.19185 1.000 106.92507 281 LYS B C 1
ATOM 2023 O O . LYS B 1 133 ? 7.95692 49.27520 -51.17222 1.000 98.51796 281 LYS B O 1
ATOM 2029 N N . VAL B 1 134 ? 8.08438 51.28330 -52.18688 1.000 104.93679 282 VAL B N 1
ATOM 2030 C CA . VAL B 1 134 ? 8.54036 51.93586 -50.96843 1.000 101.63147 282 VAL B CA 1
ATOM 2031 C C . VAL B 1 134 ? 7.46646 51.87167 -49.90313 1.000 107.42342 282 VAL B C 1
ATOM 2032 O O . VAL B 1 134 ? 7.75992 51.67633 -48.71174 1.000 109.57488 282 VAL B O 1
ATOM 2036 N N . LEU B 1 135 ? 6.20434 52.02906 -50.30512 1.000 105.48932 283 LEU B N 1
ATOM 2037 C CA . LEU B 1 135 ? 5.15971 52.01132 -49.29242 1.000 105.98155 283 LEU B CA 1
ATOM 2038 C C . LEU B 1 135 ? 4.86164 50.59747 -48.81752 1.000 106.51162 283 LEU B C 1
ATOM 2039 O O . LEU B 1 135 ? 4.61840 50.39017 -47.62240 1.000 108.37806 283 LEU B O 1
ATOM 2044 N N . ASN B 1 136 ? 4.91656 49.60857 -49.71220 1.000 101.06479 284 ASN B N 1
ATOM 2045 C CA . ASN B 1 136 ? 4.71198 48.23476 -49.26409 1.000 102.79871 284 ASN B CA 1
ATOM 2046 C C . ASN B 1 136 ? 5.75466 47.81374 -48.23749 1.000 107.90600 284 ASN B C 1
ATOM 2047 O O . ASN B 1 136 ? 5.42550 47.13077 -47.26331 1.000 111.40193 284 ASN B O 1
ATOM 2052 N N . ARG B 1 137 ? 7.01891 48.18977 -48.43555 1.000 108.57883 285 ARG B N 1
ATOM 2053 C CA . ARG B 1 137 ? 7.99062 47.87568 -47.40158 1.000 102.08907 285 ARG B CA 1
ATOM 2054 C C . ARG B 1 137 ? 7.77896 48.75561 -46.19347 1.000 110.03500 285 ARG B C 1
ATOM 2055 O O . ARG B 1 137 ? 8.06625 48.33304 -45.06856 1.000 115.57935 285 ARG B O 1
ATOM 2063 N N . LEU B 1 138 ? 7.24719 49.96157 -46.38473 1.000 106.25821 286 LEU B N 1
ATOM 2064 C CA . LEU B 1 138 ? 6.96980 50.78186 -45.21063 1.000 110.75282 286 LEU B CA 1
ATOM 2065 C C . LEU B 1 138 ? 5.87414 50.16138 -44.35432 1.000 110.14923 286 LEU B C 1
ATOM 2066 O O . LEU B 1 138 ? 5.97419 50.15530 -43.12431 1.000 105.10181 286 LEU B O 1
ATOM 2071 N N . VAL B 1 139 ? 4.81721 49.63797 -44.98196 1.000 111.99027 287 VAL B N 1
ATOM 2072 C CA . VAL B 1 139 ? 3.78400 48.97005 -44.19878 1.000 111.29319 287 VAL B CA 1
ATOM 2073 C C . VAL B 1 139 ? 4.28992 47.62073 -43.71141 1.000 112.27561 287 VAL B C 1
ATOM 2074 O O . VAL B 1 139 ? 3.97578 47.19917 -42.59363 1.000 114.74192 287 VAL B O 1
ATOM 2078 N N . SER B 1 140 ? 5.10177 46.92921 -44.51531 1.000 108.18637 288 SER B N 1
ATOM 2079 C CA . SER B 1 140 ? 5.70270 45.70155 -44.00767 1.000 110.24439 288 SER B CA 1
ATOM 2080 C C . SER B 1 140 ? 6.58210 46.00038 -42.80281 1.000 114.71563 288 SER B C 1
ATOM 2081 O O . SER B 1 140 ? 6.44801 45.36455 -41.74622 1.000 106.54239 288 SER B O 1
ATOM 2084 N N . GLN B 1 141 ? 7.45931 46.99889 -42.92924 1.000 116.27852 289 GLN B N 1
ATOM 2085 C CA . GLN B 1 141 ? 8.20608 47.47954 -41.77468 1.000 113.04060 289 GLN B CA 1
ATOM 2086 C C . GLN B 1 141 ? 7.27723 47.85653 -40.62617 1.000 115.81488 289 GLN B C 1
ATOM 2087 O O . GLN B 1 141 ? 7.69589 47.83713 -39.45965 1.000 116.49209 289 GLN B O 1
ATOM 2093 N N . ALA B 1 142 ? 6.01654 48.16944 -40.92628 1.000 114.12608 290 ALA B N 1
ATOM 2094 C CA . ALA B 1 142 ? 5.07557 48.56659 -39.88925 1.000 114.73336 290 ALA B CA 1
ATOM 2095 C C . ALA B 1 142 ? 4.31713 47.38506 -39.30939 1.000 113.69523 290 ALA B C 1
ATOM 2096 O O . ALA B 1 142 ? 4.10621 47.33181 -38.09260 1.000 113.86699 290 ALA B O 1
ATOM 2098 N N . ASP B 1 143 ? 3.89202 46.44552 -40.15858 1.000 110.79725 291 ASP B N 1
ATOM 2099 C CA . ASP B 1 143 ? 3.21900 45.25238 -39.66129 1.000 110.11317 291 ASP B CA 1
ATOM 2100 C C . ASP B 1 143 ? 4.07013 44.54813 -38.61460 1.000 115.29497 291 ASP B C 1
ATOM 2101 O O . ASP B 1 143 ? 3.60846 44.26746 -37.50022 1.000 115.48102 291 ASP B O 1
ATOM 2106 N N . LYS B 1 144 ? 5.33258 44.27879 -38.95416 1.000 116.76561 292 LYS B N 1
ATOM 2107 C CA . LYS B 1 144 ? 6.22144 43.58889 -38.02855 1.000 116.05553 292 LYS B CA 1
ATOM 2108 C C . LYS B 1 144 ? 6.21101 44.25801 -36.65617 1.000 114.54857 292 LYS B C 1
ATOM 2109 O O . LYS B 1 144 ? 5.95806 43.60245 -35.63972 1.000 113.35759 292 LYS B O 1
ATOM 2115 N N . ALA B 1 145 ? 6.44262 45.57576 -36.61045 1.000 115.52036 293 ALA B N 1
ATOM 2116 C CA . ALA B 1 145 ? 6.52458 46.25607 -35.31662 1.000 113.54089 293 ALA B CA 1
ATOM 2117 C C . ALA B 1 145 ? 5.17285 46.33861 -34.63322 1.000 112.55849 293 ALA B C 1
ATOM 2118 O O . ALA B 1 145 ? 5.11570 46.45218 -33.40376 1.000 112.25193 293 ALA B O 1
ATOM 2120 N N . ALA B 1 146 ? 4.07864 46.28523 -35.39943 1.000 111.07591 294 ALA B N 1
ATOM 2121 C CA . ALA B 1 146 ? 2.75848 46.32461 -34.77749 1.000 112.39896 294 ALA B CA 1
ATOM 2122 C C . ALA B 1 146 ? 2.39152 44.96991 -34.17204 1.000 110.68634 294 ALA B C 1
ATOM 2123 O O . ALA B 1 146 ? 2.06914 44.88477 -32.97961 1.000 107.02079 294 ALA B O 1
ATOM 2125 N N . ASN B 1 147 ? 2.46002 43.89808 -34.97426 1.000 107.12576 295 ASN B N 1
ATOM 2126 C CA . ASN B 1 147 ? 2.22579 42.55433 -34.45329 1.000 105.08344 295 ASN B CA 1
ATOM 2127 C C . ASN B 1 147 ? 3.12146 42.24474 -33.27374 1.000 109.72945 295 ASN B C 1
ATOM 2128 O O . ASN B 1 147 ? 2.78884 41.38382 -32.45440 1.000 114.34619 295 ASN B O 1
ATOM 2133 N N . GLU B 1 148 ? 4.28186 42.89841 -33.19577 1.000 113.55815 296 GLU B N 1
ATOM 2134 C CA . GLU B 1 148 ? 5.13547 42.77595 -32.01979 1.000 113.59434 296 GLU B CA 1
ATOM 2135 C C . GLU B 1 148 ? 4.44073 43.36782 -30.80006 1.000 108.16390 296 GLU B C 1
ATOM 2136 O O . GLU B 1 148 ? 4.15828 42.66322 -29.82702 1.000 100.65744 296 GLU B O 1
ATOM 2142 N N . VAL B 1 149 ? 4.11142 44.66061 -30.86292 1.000 109.50545 297 VAL B N 1
ATOM 2143 C CA . VAL B 1 149 ? 3.45076 45.32689 -29.74377 1.000 105.39257 297 VAL B CA 1
ATOM 2144 C C . VAL B 1 149 ? 2.12589 44.66072 -29.41491 1.000 107.60411 297 VAL B C 1
ATOM 2145 O O . VAL B 1 149 ? 1.69489 44.65967 -28.25123 1.000 110.03568 297 VAL B O 1
ATOM 2149 N N . ALA B 1 150 ? 1.45173 44.09196 -30.41960 1.000 103.71429 298 ALA B N 1
ATOM 2150 C CA . ALA B 1 150 ? 0.16071 43.47177 -30.15880 1.000 100.69190 298 ALA B CA 1
ATOM 2151 C C . ALA B 1 150 ? 0.32205 42.26143 -29.25031 1.000 108.86158 298 ALA B C 1
ATOM 2152 O O . ALA B 1 150 ? -0.32733 42.16635 -28.19854 1.000 109.23564 298 ALA B O 1
ATOM 2154 N N . LYS B 1 151 ? 1.21970 41.34459 -29.61603 1.000 104.45536 299 LYS B N 1
ATOM 2155 C CA . LYS B 1 151 ? 1.43102 40.15803 -28.79261 1.000 108.37666 299 LYS B CA 1
ATOM 2156 C C . LYS B 1 151 ? 1.84107 40.52708 -27.36059 1.000 110.07941 299 LYS B C 1
ATOM 2157 O O . LYS B 1 151 ? 1.36460 39.92116 -26.39386 1.000 111.55941 299 LYS B O 1
ATOM 2163 N N . ASP B 1 152 ? 2.68134 41.55073 -27.19991 1.000 105.34159 300 ASP B N 1
ATOM 2164 C CA . ASP B 1 152 ? 3.22766 41.84685 -25.88169 1.000 108.28985 300 ASP B CA 1
ATOM 2165 C C . ASP B 1 152 ? 2.20888 42.50328 -24.96007 1.000 113.05072 300 ASP B C 1
ATOM 2166 O O . ASP B 1 152 ? 2.23053 42.26212 -23.74115 1.000 111.27822 300 ASP B O 1
ATOM 2171 N N . THR B 1 153 ? 1.33719 43.35450 -25.50227 1.000 108.21055 301 THR B N 1
ATOM 2172 C CA . THR B 1 153 ? 0.33464 43.98502 -24.65457 1.000 106.17626 301 THR B CA 1
ATOM 2173 C C . THR B 1 153 ? -0.84290 43.05393 -24.40766 1.000 103.13937 301 THR B C 1
ATOM 2174 O O . THR B 1 153 ? -1.46903 43.10937 -23.34254 1.000 95.44305 301 THR B O 1
ATOM 2178 N N . SER B 1 154 ? -1.12707 42.17730 -25.37161 1.000 107.25131 302 SER B N 1
ATOM 2179 C CA . SER B 1 154 ? -2.20079 41.20638 -25.21383 1.000 104.33879 302 SER B CA 1
ATOM 2180 C C . SER B 1 154 ? -1.90245 40.25043 -24.06060 1.000 103.56324 302 SER B C 1
ATOM 2181 O O . SER B 1 154 ? -2.76891 40.00275 -23.21555 1.000 107.75201 302 SER B O 1
ATOM 2184 N N . GLN B 1 155 ? -0.67039 39.73437 -23.96706 1.000 101.62841 303 GLN B N 1
ATOM 2185 C CA . GLN B 1 155 ? -0.41707 38.88833 -22.80507 1.000 106.59674 303 GLN B CA 1
ATOM 2186 C C . GLN B 1 155 ? -0.17854 39.71389 -21.53868 1.000 106.31172 303 GLN B C 1
ATOM 2187 O O . GLN B 1 155 ? -0.52685 39.26927 -20.44082 1.000 106.55887 303 GLN B O 1
ATOM 2193 N N . SER B 1 156 ? 0.37519 40.91771 -21.66257 1.000 100.06128 304 SER B N 1
ATOM 2194 C CA . SER B 1 156 ? 0.61910 41.74038 -20.48586 1.000 95.02969 304 SER B CA 1
ATOM 2195 C C . SER B 1 156 ? -0.66648 42.02872 -19.72572 1.000 103.94466 304 SER B C 1
ATOM 2196 O O . SER B 1 156 ? -0.73726 41.84772 -18.49869 1.000 104.31819 304 SER B O 1
ATOM 2199 N N . VAL B 1 157 ? -1.69122 42.50109 -20.43203 1.000 104.28945 305 VAL B N 1
ATOM 2200 C CA . VAL B 1 157 ? -2.89495 42.90058 -19.71681 1.000 107.62042 305 VAL B CA 1
ATOM 2201 C C . VAL B 1 157 ? -3.78559 41.69572 -19.46591 1.000 106.76977 305 VAL B C 1
ATOM 2202 O O . VAL B 1 157 ? -4.59486 41.70892 -18.52671 1.000 106.28919 305 VAL B O 1
ATOM 2206 N N . ALA B 1 158 ? -3.64362 40.63246 -20.26138 1.000 95.49510 306 ALA B N 1
ATOM 2207 C CA . ALA B 1 158 ? -4.34170 39.39916 -19.92525 1.000 100.37910 306 ALA B CA 1
ATOM 2208 C C . ALA B 1 158 ? -3.93266 38.91927 -18.53505 1.000 108.54819 306 ALA B C 1
ATOM 2209 O O . ALA B 1 158 ? -4.75313 38.88911 -17.60773 1.000 110.23817 306 ALA B O 1
ATOM 2211 N N . VAL B 1 159 ? -2.64393 38.59382 -18.35730 1.000 108.69349 307 VAL B N 1
ATOM 2212 C CA . VAL B 1 159 ? -2.16734 38.07335 -17.07497 1.000 108.25316 307 VAL B CA 1
ATOM 2213 C C . VAL B 1 159 ? -2.34944 39.09722 -15.95786 1.000 107.42058 307 VAL B C 1
ATOM 2214 O O . VAL B 1 159 ? -2.62882 38.72373 -14.81008 1.000 103.49662 307 VAL B O 1
ATOM 2218 N N . LYS B 1 160 ? -2.20045 40.39318 -16.26108 1.000 106.74463 308 LYS B N 1
ATOM 2219 C CA . LYS B 1 160 ? -2.39769 41.40148 -15.22426 1.000 108.91161 308 LYS B CA 1
ATOM 2220 C C . LYS B 1 160 ? -3.80722 41.30404 -14.67381 1.000 110.20353 308 LYS B C 1
ATOM 2221 O O . LYS B 1 160 ? -4.00616 41.09879 -13.46884 1.000 112.27775 308 LYS B O 1
ATOM 2227 N N . ILE B 1 161 ? -4.80610 41.42210 -15.54726 1.000 113.18332 309 ILE B N 1
ATOM 2228 C CA . ILE B 1 161 ? -6.15545 41.37721 -15.02223 1.000 112.84828 309 ILE B CA 1
ATOM 2229 C C . ILE B 1 161 ? -6.53960 39.95123 -14.65204 1.000 109.44028 309 ILE B C 1
ATOM 2230 O O . ILE B 1 161 ? -7.45680 39.76994 -13.85647 1.000 112.92612 309 ILE B O 1
ATOM 2235 N N . THR B 1 162 ? -5.83448 38.92808 -15.14772 1.000 105.90708 310 THR B N 1
ATOM 2236 C CA . THR B 1 162 ? -6.12053 37.57327 -14.67566 1.000 104.08384 310 THR B CA 1
ATOM 2237 C C . THR B 1 162 ? -5.77571 37.41508 -13.20418 1.000 112.67786 310 THR B C 1
ATOM 2238 O O . THR B 1 162 ? -6.62727 37.01871 -12.39782 1.000 114.57863 310 THR B O 1
ATOM 2242 N N . GLU B 1 163 ? -4.52045 37.69527 -12.83332 1.000 114.50217 311 GLU B N 1
ATOM 2243 C CA . GLU B 1 163 ? -4.13922 37.54134 -11.43227 1.000 110.19073 311 GLU B CA 1
ATOM 2244 C C . GLU B 1 163 ? -5.04116 38.37971 -10.54192 1.000 110.20885 311 GLU B C 1
ATOM 2245 O O . GLU B 1 163 ? -5.58928 37.86137 -9.56310 1.000 114.64186 311 GLU B O 1
ATOM 2251 N N . GLN B 1 164 ? -5.26595 39.65676 -10.89847 1.000 110.52610 312 GLN B N 1
ATOM 2252 C CA . GLN B 1 164 ? -6.15556 40.48712 -10.08679 1.000 115.67398 312 GLN B CA 1
ATOM 2253 C C . GLN B 1 164 ? -7.53890 39.85781 -10.00397 1.000 115.11806 312 GLN B C 1
ATOM 2254 O O . GLN B 1 164 ? -8.17222 39.86424 -8.94159 1.000 109.41116 312 GLN B O 1
ATOM 2260 N N . GLN B 1 165 ? -7.99637 39.25363 -11.10129 1.000 113.12176 313 GLN B N 1
ATOM 2261 C CA . GLN B 1 165 ? -9.31297 38.63393 -11.10952 1.000 114.12181 313 GLN B CA 1
ATOM 2262 C C . GLN B 1 165 ? -9.36313 37.44526 -10.17072 1.000 114.59243 313 GLN B C 1
ATOM 2263 O O . GLN B 1 165 ? -10.17059 37.40205 -9.23697 1.000 115.14232 313 GLN B O 1
ATOM 2269 N N . THR B 1 166 ? -8.51828 36.45411 -10.41733 1.000 114.17170 314 THR B N 1
ATOM 2270 C CA . THR B 1 166 ? -8.59386 35.27755 -9.57864 1.000 116.41511 314 THR B CA 1
ATOM 2271 C C . THR B 1 166 ? -8.14781 35.57296 -8.15079 1.000 116.83244 314 THR B C 1
ATOM 2272 O O . THR B 1 166 ? -8.59397 34.88113 -7.23282 1.000 122.21136 314 THR B O 1
ATOM 2276 N N . ALA B 1 167 ? -7.32193 36.60548 -7.93276 1.000 113.29341 315 ALA B N 1
ATOM 2277 C CA . ALA B 1 167 ? -7.03884 37.04117 -6.56529 1.000 113.62470 315 ALA B CA 1
ATOM 2278 C C . ALA B 1 167 ? -8.32377 37.34800 -5.80722 1.000 115.70766 315 ALA B C 1
ATOM 2279 O O . ALA B 1 167 ? -8.48540 36.94684 -4.64892 1.000 118.38067 315 ALA B O 1
ATOM 2281 N N . ALA B 1 168 ? -9.25339 38.04674 -6.45371 1.000 116.66881 316 ALA B N 1
ATOM 2282 C CA . ALA B 1 168 ? -10.48896 38.45257 -5.80193 1.000 113.86262 316 ALA B CA 1
ATOM 2283 C C . ALA B 1 168 ? -11.51688 37.34219 -5.79680 1.000 114.95633 316 ALA B C 1
ATOM 2284 O O . ALA B 1 168 ? -12.43519 37.35578 -4.97352 1.000 120.37315 316 ALA B O 1
ATOM 2286 N N . ILE B 1 169 ? -11.40769 36.38452 -6.70865 1.000 117.90836 317 ILE B N 1
ATOM 2287 C CA . ILE B 1 169 ? -12.31330 35.25456 -6.58820 1.000 122.14763 317 ILE B CA 1
ATOM 2288 C C . ILE B 1 169 ? -11.87808 34.36868 -5.43373 1.000 121.28330 317 ILE B C 1
ATOM 2289 O O . ILE B 1 169 ? -12.71548 33.82889 -4.70378 1.000 121.75455 317 ILE B O 1
ATOM 2294 N N . ASN B 1 170 ? -10.57172 34.20517 -5.24143 1.000 120.66013 318 ASN B N 1
ATOM 2295 C CA . ASN B 1 170 ? -10.10825 33.45441 -4.08601 1.000 121.74676 318 ASN B CA 1
ATOM 2296 C C . ASN B 1 170 ? -10.42444 34.19114 -2.79469 1.000 125.76287 318 ASN B C 1
ATOM 2297 O O . ASN B 1 170 ? -10.86897 33.57324 -1.81968 1.000 129.83760 318 ASN B O 1
ATOM 2302 N N . ALA B 1 171 ? -10.25045 35.51544 -2.78671 1.000 124.72230 319 ALA B N 1
ATOM 2303 C CA . ALA B 1 171 ? -10.61597 36.30264 -1.61597 1.000 127.50767 319 ALA B CA 1
ATOM 2304 C C . ALA B 1 171 ? -12.10005 36.17657 -1.29519 1.000 131.03704 319 ALA B C 1
ATOM 2305 O O . ALA B 1 171 ? -12.49231 36.25313 -0.12501 1.000 139.09064 319 ALA B O 1
ATOM 2307 N N . THR B 1 172 ? -12.93496 35.97768 -2.31112 1.000 122.75789 320 THR B N 1
ATOM 2308 C CA . THR B 1 172 ? -14.36037 35.80018 -2.07790 1.000 126.00040 320 THR B CA 1
ATOM 2309 C C . THR B 1 172 ? -14.68604 34.40462 -1.56353 1.000 124.77187 320 THR B C 1
ATOM 2310 O O . THR B 1 172 ? -15.64053 34.24220 -0.80112 1.000 129.32929 320 THR B O 1
ATOM 2314 N N . TYR B 1 173 ? -13.92704 33.38827 -1.98125 1.000 126.89379 321 TYR B N 1
ATOM 2315 C CA . TYR B 1 173 ? -14.23200 32.01527 -1.58120 1.000 127.98332 321 TYR B CA 1
ATOM 2316 C C . TYR B 1 173 ? -14.05605 31.83567 -0.08762 1.000 132.02330 321 TYR B C 1
ATOM 2317 O O . TYR B 1 173 ? -14.86921 31.17569 0.57099 1.000 135.68161 321 TYR B O 1
ATOM 2326 N N . THR B 1 174 ? -13.00077 32.42745 0.46453 1.000 129.37332 322 THR B N 1
ATOM 2327 C CA . THR B 1 174 ? -12.72886 32.28580 1.88507 1.000 130.40194 322 THR B CA 1
ATOM 2328 C C . THR B 1 174 ? -13.91701 32.74059 2.73704 1.000 129.10809 322 THR B C 1
ATOM 2329 O O . THR B 1 174 ? -14.18982 32.14881 3.78810 1.000 132.05534 322 THR B O 1
ATOM 2333 N N . SER B 1 175 ? -14.66915 33.73197 2.27255 1.000 124.06556 323 SER B N 1
ATOM 2334 C CA . SER B 1 175 ? -15.86436 34.18564 2.96478 1.000 122.39211 323 SER B CA 1
ATOM 2335 C C . SER B 1 175 ? -17.10927 33.43496 2.49675 1.000 117.45769 323 SER B C 1
ATOM 2336 O O . SER B 1 175 ? -17.16038 32.20524 2.54477 1.000 112.87757 323 SER B O 1
ATOM 2339 N N . ASP C 2 12 ? -28.74218 34.95847 -73.60058 1.000 144.15440 25 ASP C N 1
ATOM 2340 C CA . ASP C 2 12 ? -27.38942 35.43083 -73.88281 1.000 147.55565 25 ASP C CA 1
ATOM 2341 C C . ASP C 2 12 ? -26.49917 34.36296 -74.52409 1.000 143.43405 25 ASP C C 1
ATOM 2342 O O . ASP C 2 12 ? -25.76639 34.66273 -75.46389 1.000 146.52425 25 ASP C O 1
ATOM 2347 N N . LEU C 2 13 ? -26.52852 33.12120 -74.00154 1.000 135.22570 26 LEU C N 1
ATOM 2348 C CA . LEU C 2 13 ? -25.52073 32.30830 -74.66619 1.000 131.18327 26 LEU C CA 1
ATOM 2349 C C . LEU C 2 13 ? -26.12773 31.08378 -75.35606 1.000 125.10738 26 LEU C C 1
ATOM 2350 O O . LEU C 2 13 ? -27.06409 30.46019 -74.83181 1.000 122.47022 26 LEU C O 1
ATOM 2355 N N . PRO C 2 14 ? -25.58519 30.72576 -76.52781 1.000 118.09522 27 PRO C N 1
ATOM 2356 C CA . PRO C 2 14 ? -26.28294 29.79891 -77.42954 1.000 115.78603 27 PRO C CA 1
ATOM 2357 C C . PRO C 2 14 ? -26.32797 28.38661 -76.88612 1.000 110.19966 27 PRO C C 1
ATOM 2358 O O . PRO C 2 14 ? -25.42749 27.95037 -76.17309 1.000 109.64640 27 PRO C O 1
ATOM 2362 N N . ARG C 2 15 ? -27.36722 27.64614 -77.26571 1.000 105.51370 28 ARG C N 1
ATOM 2363 C CA . ARG C 2 15 ? -27.35424 26.31109 -76.70398 1.000 103.13618 28 ARG C CA 1
ATOM 2364 C C . ARG C 2 15 ? -26.37779 25.42287 -77.46234 1.000 98.94777 28 ARG C C 1
ATOM 2365 O O . ARG C 2 15 ? -26.11527 25.64982 -78.63866 1.000 103.13152 28 ARG C O 1
ATOM 2373 N N . PRO C 2 16 ? -25.79131 24.42557 -76.79004 1.000 102.55996 29 PRO C N 1
ATOM 2374 C CA . PRO C 2 16 ? -24.68293 23.66530 -77.39827 1.000 99.33357 29 PRO C CA 1
ATOM 2375 C C . PRO C 2 16 ? -25.16677 22.73373 -78.48644 1.000 91.78932 29 PRO C C 1
ATOM 2376 O O . PRO C 2 16 ? -26.38033 22.61217 -78.68215 1.000 97.19006 29 PRO C O 1
ATOM 2380 N N . SER C 2 17 ? -24.24994 22.06578 -79.18806 1.000 87.20664 30 SER C N 1
ATOM 2381 C CA . SER C 2 17 ? -24.61968 21.04007 -80.15860 1.000 90.53897 30 SER C CA 1
ATOM 2382 C C . SER C 2 17 ? -23.88123 19.75708 -79.82720 1.000 90.74425 30 SER C C 1
ATOM 2383 O O . SER C 2 17 ? -22.72329 19.78389 -79.38782 1.000 88.60425 30 SER C O 1
ATOM 2386 N N . ILE C 2 18 ? -24.55239 18.63042 -80.04480 1.000 86.02770 31 ILE C N 1
ATOM 2387 C CA . ILE C 2 18 ? -23.96125 17.32660 -79.77344 1.000 92.33608 31 ILE C CA 1
ATOM 2388 C C . ILE C 2 18 ? -23.91930 16.51008 -81.06227 1.000 96.91624 31 ILE C C 1
ATOM 2389 O O . ILE C 2 18 ? -24.84608 16.57080 -81.88093 1.000 99.25254 31 ILE C O 1
ATOM 2394 N N . SER C 2 19 ? -22.83008 15.76068 -81.24535 1.000 92.09743 32 SER C N 1
ATOM 2395 C CA . SER C 2 19 ? -22.67874 14.88239 -82.39525 1.000 100.36294 32 SER C CA 1
ATOM 2396 C C . SER C 2 19 ? -21.77060 13.72905 -82.01669 1.000 94.64657 32 SER C C 1
ATOM 2397 O O . SER C 2 19 ? -21.02888 13.79433 -81.03246 1.000 87.77589 32 SER C O 1
ATOM 2400 N N . ALA C 2 20 ? -21.82218 12.67795 -82.83266 1.000 92.99383 33 ALA C N 1
ATOM 2401 C CA . ALA C 2 20 ? -21.05911 11.46467 -82.60364 1.000 90.05268 33 ALA C CA 1
ATOM 2402 C C . ALA C 2 20 ? -20.17943 11.17530 -83.80837 1.000 99.01251 33 ALA C C 1
ATOM 2403 O O . ALA C 2 20 ? -20.49433 11.55768 -84.93906 1.000 105.57758 33 ALA C O 1
ATOM 2405 N N . GLU C 2 21 ? -19.06581 10.49419 -83.55495 1.000 97.97504 34 GLU C N 1
ATOM 2406 C CA . GLU C 2 21 ? -18.08526 10.23038 -84.58155 1.000 96.93563 34 GLU C CA 1
ATOM 2407 C C . GLU C 2 21 ? -17.58354 8.80143 -84.43422 1.000 101.47241 34 GLU C C 1
ATOM 2408 O O . GLU C 2 21 ? -17.09049 8.43610 -83.35577 1.000 106.03818 34 GLU C O 1
ATOM 2414 N N . PRO C 2 22 ? -17.63930 7.98369 -85.49426 1.000 101.06013 35 PRO C N 1
ATOM 2415 C CA . PRO C 2 22 ? -17.96569 8.35609 -86.86945 1.000 106.81052 35 PRO C CA 1
ATOM 2416 C C . PRO C 2 22 ? -19.43659 8.68428 -87.10201 1.000 110.78701 35 PRO C C 1
ATOM 2417 O O . PRO C 2 22 ? -19.74429 9.52469 -87.95899 1.000 111.98759 35 PRO C O 1
ATOM 2421 N N . GLY C 2 23 ? -20.32906 8.03211 -86.36574 1.000 104.80649 36 GLY C N 1
ATOM 2422 C CA . GLY C 2 23 ? -21.73790 8.26256 -86.57023 1.000 101.96946 36 GLY C CA 1
ATOM 2423 C C . GLY C 2 23 ? -22.49081 8.04534 -85.28877 1.000 103.50427 36 GLY C C 1
ATOM 2424 O O . GLY C 2 23 ? -21.90468 7.97029 -84.21068 1.000 108.33142 36 GLY C O 1
ATOM 2425 N N . THR C 2 24 ? -23.80503 7.96164 -85.41022 1.000 103.65557 37 THR C N 1
ATOM 2426 C CA . THR C 2 24 ? -24.60677 7.59520 -84.25751 1.000 101.25815 37 THR C CA 1
ATOM 2427 C C . THR C 2 24 ? -24.92050 6.11226 -84.22460 1.000 104.50062 37 THR C C 1
ATOM 2428 O O . THR C 2 24 ? -25.49217 5.64538 -83.23314 1.000 106.20578 37 THR C O 1
ATOM 2432 N N . VAL C 2 25 ? -24.56099 5.35753 -85.25902 1.000 98.72740 38 VAL C N 1
ATOM 2433 C CA . VAL C 2 25 ? -24.85673 3.93545 -85.30607 1.000 94.46717 38 VAL C CA 1
ATOM 2434 C C . VAL C 2 25 ? -23.53826 3.17422 -85.33448 1.000 101.25075 38 VAL C C 1
ATOM 2435 O O . VAL C 2 25 ? -22.76628 3.26796 -86.29412 1.000 105.67362 38 VAL C O 1
ATOM 2439 N N . ILE C 2 26 ? -23.23890 2.49200 -84.23621 1.000 105.39121 39 ILE C N 1
ATOM 2440 C CA . ILE C 2 26 ? -21.90030 1.95665 -84.00722 1.000 111.43024 39 ILE C CA 1
ATOM 2441 C C . ILE C 2 26 ? -21.96749 0.50783 -83.53561 1.000 118.17430 39 ILE C C 1
ATOM 2442 O O . ILE C 2 26 ? -22.60354 0.22191 -82.51109 1.000 117.38014 39 ILE C O 1
ATOM 2447 N N . PRO C 2 27 ? -21.28656 -0.41837 -84.21901 1.000 122.74659 40 PRO C N 1
ATOM 2448 C CA . PRO C 2 27 ? -21.35871 -1.83424 -83.83319 1.000 125.88314 40 PRO C CA 1
ATOM 2449 C C . PRO C 2 27 ? -20.85205 -2.09520 -82.42202 1.000 118.35143 40 PRO C C 1
ATOM 2450 O O . PRO C 2 27 ? -20.10335 -1.30954 -81.83499 1.000 118.08850 40 PRO C O 1
ATOM 2454 N N . LEU C 2 28 ? -21.25621 -3.24640 -81.89355 1.000 115.05395 41 LEU C N 1
ATOM 2455 C CA . LEU C 2 28 ? -20.86999 -3.61460 -80.54190 1.000 126.84073 41 LEU C CA 1
ATOM 2456 C C . LEU C 2 28 ? -19.35491 -3.74768 -80.44086 1.000 123.86434 41 LEU C C 1
ATOM 2457 O O . LEU C 2 28 ? -18.69308 -4.24695 -81.35384 1.000 120.92027 41 LEU C O 1
ATOM 2462 N N . GLY C 2 29 ? -18.80618 -3.27423 -79.32212 1.000 122.49070 42 GLY C N 1
ATOM 2463 C CA . GLY C 2 29 ? -17.38059 -3.28647 -79.08642 1.000 126.13721 42 GLY C CA 1
ATOM 2464 C C . GLY C 2 29 ? -16.59611 -2.18164 -79.76668 1.000 129.15027 42 GLY C C 1
ATOM 2465 O O . GLY C 2 29 ? -15.44470 -1.92535 -79.36598 1.000 129.33800 42 GLY C O 1
ATOM 2466 N N . SER C 2 30 ? -17.17474 -1.51175 -80.77489 1.000 115.75359 43 SER C N 1
ATOM 2467 C CA . SER C 2 30 ? -16.47440 -0.47200 -81.52205 1.000 118.60797 43 SER C CA 1
ATOM 2468 C C . SER C 2 30 ? -16.22676 0.75625 -80.66364 1.000 118.79438 43 SER C C 1
ATOM 2469 O O . SER C 2 30 ? -16.50763 0.74876 -79.46329 1.000 124.47181 43 SER C O 1
ATOM 2472 N N . HIS C 2 31 ? -15.72817 1.82326 -81.27357 1.000 118.35067 44 HIS C N 1
ATOM 2473 C CA . HIS C 2 31 ? -15.46172 3.07016 -80.57650 1.000 118.78608 44 HIS C CA 1
ATOM 2474 C C . HIS C 2 31 ? -16.41373 4.15612 -81.07150 1.000 114.42977 44 HIS C C 1
ATOM 2475 O O . HIS C 2 31 ? -16.96260 4.06696 -82.17494 1.000 112.95652 44 HIS C O 1
ATOM 2482 N N . VAL C 2 32 ? -16.62065 5.17955 -80.22734 1.000 110.35359 45 VAL C N 1
ATOM 2483 C CA . VAL C 2 32 ? -17.37957 6.37518 -80.59265 1.000 102.63315 45 VAL C CA 1
ATOM 2484 C C . VAL C 2 32 ? -16.83401 7.54155 -79.78500 1.000 93.44510 45 VAL C C 1
ATOM 2485 O O . VAL C 2 32 ? -16.17447 7.35688 -78.76371 1.000 94.98581 45 VAL C O 1
ATOM 2489 N N . THR C 2 33 ? -17.08925 8.75335 -80.27871 1.000 88.86240 46 THR C N 1
ATOM 2490 C CA . THR C 2 33 ? -16.50202 9.98477 -79.75468 1.000 92.19224 46 THR C CA 1
ATOM 2491 C C . THR C 2 33 ? -17.55464 11.08236 -79.79856 1.000 90.54365 46 THR C C 1
ATOM 2492 O O . THR C 2 33 ? -17.91711 11.54957 -80.88102 1.000 92.04965 46 THR C O 1
ATOM 2496 N N . PHE C 2 34 ? -18.01966 11.52679 -78.63725 1.000 87.67591 47 PHE C N 1
ATOM 2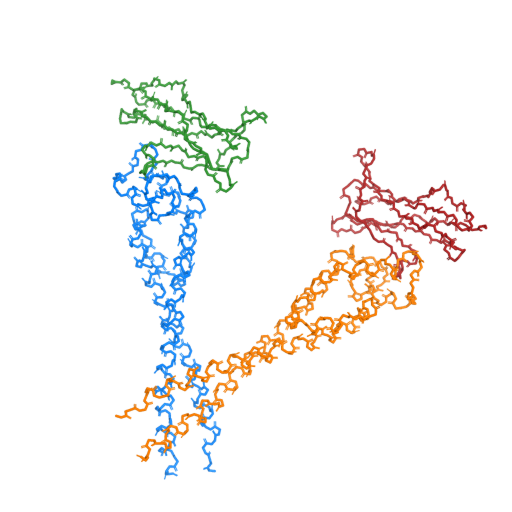497 C CA . PHE C 2 34 ? -19.02678 12.57566 -78.59250 1.000 85.06879 47 PHE C CA 1
ATOM 2498 C C . PHE C 2 34 ? -18.34556 13.92348 -78.61289 1.000 82.38163 47 PHE C C 1
ATOM 2499 O O . PHE C 2 34 ? -17.30861 14.13205 -77.97324 1.000 79.40594 47 PHE C O 1
ATOM 2507 N N . VAL C 2 35 ? -18.93478 14.82852 -79.36417 1.000 81.95881 48 VAL C N 1
ATOM 2508 C CA . VAL C 2 35 ? -18.31254 16.08989 -79.68449 1.000 90.27863 48 VAL C CA 1
ATOM 2509 C C . VAL C 2 35 ? -19.28143 17.14595 -79.21781 1.000 92.34596 48 VAL C C 1
ATOM 2510 O O . VAL C 2 35 ? -20.31364 17.38664 -79.86123 1.000 102.72182 48 VAL C O 1
ATOM 2514 N N . CYS C 2 36 ? -18.98833 17.73664 -78.08038 1.000 83.50486 49 CYS C N 1
ATOM 2515 C CA . CYS C 2 36 ? -19.78317 18.85659 -77.62909 1.000 92.97322 49 CYS C CA 1
ATOM 2516 C C . CYS C 2 36 ? -19.16763 20.09859 -78.21316 1.000 94.19136 49 CYS C C 1
ATOM 2517 O O . CYS C 2 36 ? -17.94293 20.23259 -78.25317 1.000 96.42275 49 CYS C O 1
ATOM 2520 N N . ARG C 2 37 ? -20.01757 21.02003 -78.62701 1.000 91.28286 50 ARG C N 1
ATOM 2521 C CA . ARG C 2 37 ? -19.53455 22.32292 -79.02096 1.000 92.47214 50 ARG C CA 1
ATOM 2522 C C . ARG C 2 37 ? -20.50558 23.40251 -78.64275 1.000 87.53474 50 ARG C C 1
ATOM 2523 O O . ARG C 2 37 ? -21.73179 23.23478 -78.70144 1.000 81.10882 50 ARG C O 1
ATOM 2531 N N . GLY C 2 38 ? -19.91037 24.52053 -78.29962 1.000 89.94001 51 GLY C N 1
ATOM 2532 C CA . GLY C 2 38 ? -20.60557 25.75650 -78.11137 1.000 98.25338 51 GLY C CA 1
ATOM 2533 C C . GLY C 2 38 ? -19.68535 26.88403 -78.50400 1.000 100.42151 51 GLY C C 1
ATOM 2534 O O . GLY C 2 38 ? -18.70935 26.68111 -79.23118 1.000 97.79571 51 GLY C O 1
ATOM 2535 N N . PRO C 2 39 ? -19.95101 28.08540 -77.99649 1.000 97.88037 52 PRO C N 1
ATOM 2536 C CA . PRO C 2 39 ? -19.21978 29.25512 -78.47598 1.000 99.52117 52 PRO C CA 1
ATOM 2537 C C . PRO C 2 39 ? -17.78222 29.34165 -78.02378 1.000 95.05915 52 PRO C C 1
ATOM 2538 O O . PRO C 2 39 ? -17.14913 28.37398 -77.60390 1.000 92.30662 52 PRO C O 1
ATOM 2542 N N . VAL C 2 40 ? -17.25923 30.52328 -78.18817 1.000 103.63742 53 VAL C N 1
ATOM 2543 C CA . VAL C 2 40 ? -15.90597 30.84691 -77.77699 1.000 104.68715 53 VAL C CA 1
ATOM 2544 C C . VAL C 2 40 ? -15.91213 31.09273 -76.26924 1.000 109.48564 53 VAL C C 1
ATOM 2545 O O . VAL C 2 40 ? -16.91533 31.54035 -75.69195 1.000 102.35483 53 VAL C O 1
ATOM 2549 N N . GLY C 2 41 ? -14.81110 30.74651 -75.60886 1.000 107.06067 54 GLY C N 1
ATOM 2550 C CA . GLY C 2 41 ? -14.67008 31.07648 -74.20560 1.000 100.68531 54 GLY C CA 1
ATOM 2551 C C . GLY C 2 41 ? -15.42177 30.16248 -73.26154 1.000 108.77418 54 GLY C C 1
ATOM 2552 O O . GLY C 2 41 ? -15.93370 30.61411 -72.22424 1.000 107.49976 54 GLY C O 1
ATOM 2553 N N . VAL C 2 42 ? -15.50356 28.88936 -73.58247 1.000 104.21616 55 VAL C N 1
ATOM 2554 C CA . VAL C 2 42 ? -16.12933 27.92162 -72.70204 1.000 97.53691 55 VAL C CA 1
ATOM 2555 C C . VAL C 2 42 ? -15.05019 27.36446 -71.78104 1.000 98.10269 55 VAL C C 1
ATOM 2556 O O . VAL C 2 42 ? -13.95259 27.01118 -72.23645 1.000 92.50316 55 VAL C O 1
ATOM 2560 N N . GLN C 2 43 ? -15.33642 27.32513 -70.47583 1.000 101.98746 56 GLN C N 1
ATOM 2561 C CA . GLN C 2 43 ? -14.34044 26.81685 -69.54269 1.000 93.57769 56 GLN C CA 1
ATOM 2562 C C . GLN C 2 43 ? -14.39691 25.29504 -69.43468 1.000 91.47515 56 GLN C C 1
ATOM 2563 O O . GLN C 2 43 ? -13.37530 24.60309 -69.60408 1.000 87.13113 56 GLN C O 1
ATOM 2569 N N . THR C 2 44 ? -15.58987 24.77243 -69.16061 1.000 89.73625 57 THR C N 1
ATOM 2570 C CA . THR C 2 44 ? -15.80543 23.35340 -68.95074 1.000 91.27141 57 THR C CA 1
ATOM 2571 C C . THR C 2 44 ? -16.92952 22.90967 -69.86215 1.000 90.49306 57 THR C C 1
ATOM 2572 O O . THR C 2 44 ? -17.94144 23.61676 -70.00810 1.000 90.76689 57 THR C O 1
ATOM 2576 N N . PHE C 2 45 ? -16.74877 21.74144 -70.47335 1.000 86.68125 58 PHE C N 1
ATOM 2577 C CA . PHE C 2 45 ? -17.83214 21.03259 -71.13795 1.000 87.94024 58 PHE C CA 1
ATOM 2578 C C . PHE C 2 45 ? -18.24329 19.85697 -70.26124 1.000 85.18549 58 PHE C C 1
ATOM 2579 O O . PHE C 2 45 ? -17.40424 19.24021 -69.58726 1.000 82.76826 58 PHE C O 1
ATOM 2587 N N . ARG C 2 46 ? -19.53559 19.55515 -70.26191 1.000 77.75646 59 ARG C N 1
ATOM 2588 C CA . ARG C 2 46 ? -20.04508 18.39961 -69.54717 1.000 80.88489 59 ARG C CA 1
ATOM 2589 C C . ARG C 2 46 ? -20.86616 17.56871 -70.51966 1.000 79.26275 59 ARG C C 1
ATOM 2590 O O . ARG C 2 46 ? -21.78542 18.08579 -71.16060 1.000 83.15915 59 ARG C O 1
ATOM 2598 N N . LEU C 2 47 ? -20.50127 16.30724 -70.66660 1.000 72.72564 60 LEU C N 1
ATOM 2599 C CA . LEU C 2 47 ? -21.30388 15.33627 -71.39479 1.000 75.05899 60 LEU C CA 1
ATOM 2600 C C . LEU C 2 47 ? -22.19561 14.59691 -70.40383 1.000 81.97600 60 LEU C C 1
ATOM 2601 O O . LEU C 2 47 ? -21.69450 13.93266 -69.49066 1.000 85.46317 60 LEU C O 1
ATOM 2606 N N . GLU C 2 48 ? -23.50825 14.68429 -70.59523 1.000 81.93240 61 GLU C N 1
ATOM 2607 C CA . GLU C 2 48 ? -24.48615 14.13433 -69.66617 1.000 76.87567 61 GLU C CA 1
ATOM 2608 C C . GLU C 2 48 ? -25.14121 12.87993 -70.23691 1.000 76.36304 61 GLU C C 1
ATOM 2609 O O . GLU C 2 48 ? -25.60619 12.89147 -71.37485 1.000 89.96093 61 GLU C O 1
ATOM 2615 N N . ARG C 2 49 ? -25.17042 11.80954 -69.44986 1.000 79.10836 62 ARG C N 1
ATOM 2616 C CA . ARG C 2 49 ? -26.05662 10.66050 -69.63098 1.000 75.03616 62 ARG C CA 1
ATOM 2617 C C . ARG C 2 49 ? -26.77734 10.46377 -68.31262 1.000 95.39889 62 ARG C C 1
ATOM 2618 O O . ARG C 2 49 ? -26.15660 10.00709 -67.34056 1.000 101.14797 62 ARG C O 1
ATOM 2626 N N . GLU C 2 50 ? -28.07575 10.77726 -68.26972 1.000 98.99636 63 GLU C N 1
ATOM 2627 C CA . GLU C 2 50 ? -28.75626 10.85232 -66.98094 1.000 94.66499 63 GLU C CA 1
ATOM 2628 C C . GLU C 2 50 ? -27.96420 11.89311 -66.17815 1.000 91.55780 63 GLU C C 1
ATOM 2629 O O . GLU C 2 50 ? -26.96370 11.58301 -65.52018 1.000 99.16743 63 GLU C O 1
ATOM 2635 N N . SER C 2 51 ? -28.40033 13.15403 -66.28552 1.000 86.30783 64 SER C N 1
ATOM 2636 C CA . SER C 2 51 ? -27.61688 14.30591 -65.84468 1.000 88.97986 64 SER C CA 1
ATOM 2637 C C . SER C 2 51 ? -27.34447 14.33392 -64.32979 1.000 98.65421 64 SER C C 1
ATOM 2638 O O . SER C 2 51 ? -26.41442 15.02088 -63.87812 1.000 86.32068 64 SER C O 1
ATOM 2641 N N . ARG C 2 52 ? -28.16135 13.63051 -63.53185 1.000 95.62794 65 ARG C N 1
ATOM 2642 C CA . ARG C 2 52 ? -27.96366 13.58388 -62.08767 1.000 87.33681 65 ARG C CA 1
ATOM 2643 C C . ARG C 2 52 ? -26.79821 12.66257 -61.69260 1.000 90.35347 65 ARG C C 1
ATOM 2644 O O . ARG C 2 52 ? -25.98826 13.01341 -60.82022 1.000 88.74529 65 ARG C O 1
ATOM 2652 N N . SER C 2 53 ? -26.69428 11.47585 -62.29261 1.000 88.56403 66 SER C N 1
ATOM 2653 C CA . SER C 2 53 ? -25.74151 10.48900 -61.78679 1.000 87.37030 66 SER C CA 1
ATOM 2654 C C . SER C 2 53 ? -24.44694 10.40492 -62.59225 1.000 93.88739 66 SER C C 1
ATOM 2655 O O . SER C 2 53 ? -23.35802 10.41250 -62.00816 1.000 97.55486 66 SER C O 1
ATOM 2658 N N . THR C 2 54 ? -24.53659 10.32333 -63.91553 1.000 90.98348 67 THR C N 1
ATOM 2659 C CA . THR C 2 54 ? -23.40899 9.97313 -64.77096 1.000 88.13038 67 THR C CA 1
ATOM 2660 C C . THR C 2 54 ? -23.17597 11.06774 -65.81532 1.000 88.79369 67 THR C C 1
ATOM 2661 O O . THR C 2 54 ? -24.12046 11.46903 -66.51145 1.000 86.87802 67 THR C O 1
ATOM 2665 N N . TYR C 2 55 ? -21.93106 11.56892 -65.89227 1.000 84.64919 68 TYR C N 1
ATOM 2666 C CA . TYR C 2 55 ? -21.53259 12.73048 -66.69697 1.000 80.85490 68 TYR C CA 1
ATOM 2667 C C . TYR C 2 55 ? -20.00763 12.85187 -66.59735 1.000 85.62972 68 TYR C C 1
ATOM 2668 O O . TYR C 2 55 ? -19.38457 12.31888 -65.67075 1.000 82.00549 68 TYR C O 1
ATOM 2677 N N . ASN C 2 56 ? -19.40779 13.57083 -67.56367 1.000 85.29385 69 ASN C N 1
ATOM 2678 C CA . ASN C 2 56 ? -17.97579 13.85652 -67.56080 1.000 76.56159 69 ASN C CA 1
ATOM 2679 C C . ASN C 2 56 ? -17.72052 15.31851 -67.87984 1.000 78.01736 69 ASN C C 1
ATOM 2680 O O . ASN C 2 56 ? -18.41719 15.92860 -68.69857 1.000 77.93119 69 ASN C O 1
ATOM 2685 N N . ASP C 2 57 ? -16.75473 15.88713 -67.16053 1.000 82.93923 70 ASP C N 1
ATOM 2686 C CA . ASP C 2 57 ? -16.34864 17.28112 -67.29127 1.000 82.87694 70 ASP C CA 1
ATOM 2687 C C . ASP C 2 57 ? -14.93288 17.33298 -67.83225 1.000 87.00398 70 ASP C C 1
ATOM 2688 O O . ASP C 2 57 ? -14.04533 16.64258 -67.30806 1.000 87.78741 70 ASP C O 1
ATOM 2693 N N . THR C 2 58 ? -14.71394 18.14439 -68.87305 1.000 83.02332 71 THR C N 1
ATOM 2694 C CA . THR C 2 58 ? -13.36373 18.33249 -69.37979 1.000 85.33007 71 THR C CA 1
ATOM 2695 C C . THR C 2 58 ? -13.03621 19.81389 -69.50663 1.000 90.24935 71 THR C C 1
ATOM 2696 O O . THR C 2 58 ? -13.91085 20.66890 -69.72751 1.000 83.85996 71 THR C O 1
ATOM 2700 N N . GLU C 2 59 ? -11.75355 20.09272 -69.28194 1.000 95.67705 72 GLU C N 1
ATOM 2701 C CA . GLU C 2 59 ? -11.11896 21.38057 -69.48852 1.000 93.93813 72 GLU C CA 1
ATOM 2702 C C . GLU C 2 59 ? -10.28331 21.38070 -70.75390 1.000 98.59903 72 GLU C C 1
ATOM 2703 O O . GLU C 2 59 ? -9.81888 22.44582 -71.17490 1.000 99.31161 72 GLU C O 1
ATOM 2709 N N . ASP C 2 60 ? -10.08047 20.19837 -71.35041 1.000 102.60317 73 ASP C N 1
ATOM 2710 C CA . ASP C 2 60 ? -9.36467 20.00742 -72.61729 1.000 108.76546 73 ASP C CA 1
ATOM 2711 C C . ASP C 2 60 ? -10.27866 20.40154 -73.78551 1.000 105.65129 73 ASP C C 1
ATOM 2712 O O . ASP C 2 60 ? -10.73083 19.57672 -74.58957 1.000 99.90370 73 ASP C O 1
ATOM 2717 N N . VAL C 2 61 ? -10.56007 21.71484 -73.85597 1.000 104.56481 74 VAL C N 1
ATOM 2718 C CA . VAL C 2 61 ? -11.38432 22.29860 -74.91033 1.000 107.47330 74 VAL C CA 1
ATOM 2719 C C . VAL C 2 61 ? -10.49649 22.70700 -76.08145 1.000 112.49794 74 VAL C C 1
ATOM 2720 O O . VAL C 2 61 ? -9.44136 23.32944 -75.89978 1.000 118.76702 74 VAL C O 1
ATOM 2724 N N . SER C 2 62 ? -10.92392 22.33682 -77.29086 1.000 115.39072 75 SER C N 1
ATOM 2725 C CA . SER C 2 62 ? -10.27604 22.65783 -78.55808 1.000 108.93995 75 SER C CA 1
ATOM 2726 C C . SER C 2 62 ? -11.11344 23.67133 -79.33927 1.000 106.23901 75 SER C C 1
ATOM 2727 O O . SER C 2 62 ? -12.31387 23.83423 -79.10186 1.000 104.65887 75 SER C O 1
ATOM 2730 N N . GLN C 2 63 ? -10.47982 24.37914 -80.27038 1.000 110.18537 76 GLN C N 1
ATOM 2731 C CA . GLN C 2 63 ? -11.20806 25.34073 -81.09113 1.000 113.79253 76 GLN C CA 1
ATOM 2732 C C . GLN C 2 63 ? -11.38242 24.83248 -82.50917 1.000 105.75934 76 GLN C C 1
ATOM 2733 O O . GLN C 2 63 ? -10.41757 24.41999 -83.15965 1.000 105.90268 76 GLN C O 1
ATOM 2739 N N . ALA C 2 64 ? -12.61408 24.89882 -82.98434 1.000 99.35270 77 ALA C N 1
ATOM 2740 C CA . ALA C 2 64 ? -12.98426 24.27891 -84.23011 1.000 105.11196 77 ALA C CA 1
ATOM 2741 C C . ALA C 2 64 ? -13.34054 25.29332 -85.30539 1.000 105.00846 77 ALA C C 1
ATOM 2742 O O . ALA C 2 64 ? -13.62076 24.89751 -86.43714 1.000 104.41391 77 ALA C O 1
ATOM 2744 N N . SER C 2 65 ? -13.32070 26.58227 -84.99100 1.000 102.36600 78 SER C N 1
ATOM 2745 C CA . SER C 2 65 ? -13.71181 27.63058 -85.92139 1.000 102.77079 78 SER C CA 1
ATOM 2746 C C . SER C 2 65 ? -13.48675 28.98378 -85.26757 1.000 103.11527 78 SER C C 1
ATOM 2747 O O . SER C 2 65 ? -13.41166 29.06692 -84.04063 1.000 111.44581 78 SER C O 1
ATOM 2750 N N . PRO C 2 66 ? -13.38551 30.05561 -86.02359 1.000 108.31328 79 PRO C N 1
ATOM 2751 C CA . PRO C 2 66 ? -13.35218 31.38664 -85.39517 1.000 106.69676 79 PRO C CA 1
ATOM 2752 C C . PRO C 2 66 ? -14.52772 31.64602 -84.45378 1.000 105.62111 79 PRO C C 1
ATOM 2753 O O . PRO C 2 66 ? -14.47240 32.55927 -83.62383 1.000 105.95125 79 PRO C O 1
ATOM 2757 N N . SER C 2 67 ? -15.60162 30.85778 -84.58233 1.000 100.54950 80 SER C N 1
ATOM 2758 C CA . SER C 2 67 ? -16.86882 31.17815 -83.94482 1.000 101.25551 80 SER C CA 1
ATOM 2759 C C . SER C 2 67 ? -17.20080 30.25804 -82.77974 1.000 114.52700 80 SER C C 1
ATOM 2760 O O . SER C 2 67 ? -18.01897 30.62627 -81.92563 1.000 118.65777 80 SER C O 1
ATOM 2763 N N . GLU C 2 68 ? -16.61469 29.06723 -82.72744 1.000 110.64155 81 GLU C N 1
ATOM 2764 C CA . GLU C 2 68 ? -17.05613 28.04122 -81.79999 1.000 105.56126 81 GLU C CA 1
ATOM 2765 C C . GLU C 2 68 ? -15.85225 27.25741 -81.29806 1.000 106.27571 81 GLU C C 1
ATOM 2766 O O . GLU C 2 68 ? -14.73683 27.36102 -81.82503 1.000 100.87593 81 GLU C O 1
ATOM 2772 N N . SER C 2 69 ? -16.10333 26.47980 -80.24658 1.000 114.44031 82 SER C N 1
ATOM 2773 C CA . SER C 2 69 ? -15.12927 25.57959 -79.65110 1.000 107.99480 82 SER C CA 1
ATOM 2774 C C . SER C 2 69 ? -15.81502 24.26414 -79.30979 1.000 101.22764 82 SER C C 1
ATOM 2775 O O . SER C 2 69 ? -17.04613 24.15782 -79.27878 1.000 99.31745 82 SER C O 1
ATOM 2778 N N . GLU C 2 70 ? -14.99520 23.24580 -79.08350 1.000 97.75449 83 GLU C N 1
ATOM 2779 C CA . GLU C 2 70 ? -15.49407 21.88322 -79.03137 1.000 98.05459 83 GLU C CA 1
ATOM 2780 C C . GLU C 2 70 ? -14.64315 21.09496 -78.05342 1.000 102.42612 83 GLU C C 1
ATOM 2781 O O . GLU C 2 70 ? -13.42959 21.29100 -77.99186 1.000 107.37708 83 GLU C O 1
ATOM 2787 N N . ALA C 2 71 ? -15.27429 20.21531 -77.28287 1.000 95.53464 84 ALA C N 1
ATOM 2788 C CA . ALA C 2 71 ? -14.53260 19.20354 -76.56188 1.000 85.93148 84 ALA C CA 1
ATOM 2789 C C . ALA C 2 71 ? -15.02336 17.83515 -77.00486 1.000 84.51091 84 ALA C C 1
ATOM 2790 O O . ALA C 2 71 ? -16.11653 17.68779 -77.56516 1.000 84.69348 84 ALA C O 1
ATOM 2792 N N . ARG C 2 72 ? -14.18458 16.82962 -76.78328 1.000 83.80160 85 ARG C N 1
ATOM 2793 C CA . ARG C 2 72 ? -14.42132 15.50385 -77.35003 1.000 87.17213 85 ARG C CA 1
ATOM 2794 C C . ARG C 2 72 ? -14.25988 14.46794 -76.24962 1.000 89.96446 85 ARG C C 1
ATOM 2795 O O . ARG C 2 72 ? -13.23644 14.45905 -75.55776 1.000 94.89269 85 ARG C O 1
ATOM 2803 N N . PHE C 2 73 ? -15.24838 13.58448 -76.12329 1.000 87.20599 86 PHE C N 1
ATOM 2804 C CA . PHE C 2 73 ? -15.24050 12.49208 -75.16189 1.000 89.57836 86 PHE C CA 1
ATOM 2805 C C . PHE C 2 73 ? -15.37875 11.17545 -75.92230 1.000 93.08529 86 PHE C C 1
ATOM 2806 O O . PHE C 2 73 ? -16.13044 11.10063 -76.90238 1.000 93.16789 86 PHE C O 1
ATOM 2814 N N . ARG C 2 74 ? -14.68487 10.12814 -75.45531 1.000 92.16531 87 ARG C N 1
ATOM 2815 C CA . ARG C 2 74 ? -14.53016 8.90229 -76.23104 1.000 98.17746 87 ARG C CA 1
ATOM 2816 C C . ARG C 2 74 ? -14.67050 7.64046 -75.38713 1.000 103.11742 87 ARG C C 1
ATOM 2817 O O . ARG C 2 74 ? -14.05458 7.53323 -74.32952 1.000 108.11386 87 ARG C O 1
ATOM 2825 N N . ILE C 2 75 ? -15.42110 6.65210 -75.87226 1.000 103.20939 88 ILE C N 1
ATOM 2826 C CA . ILE C 2 75 ? -15.45012 5.33180 -75.24673 1.000 109.84312 88 ILE C CA 1
ATOM 2827 C C . ILE C 2 75 ? -14.80909 4.32035 -76.19087 1.000 118.33885 88 ILE C C 1
ATOM 2828 O O . ILE C 2 75 ? -15.09897 4.30230 -77.39474 1.000 114.40863 88 ILE C O 1
ATOM 2833 N N . ASP C 2 76 ? -13.94159 3.47763 -75.63433 1.000 124.27362 89 ASP C N 1
ATOM 2834 C CA . ASP C 2 76 ? -13.14022 2.54059 -76.40899 1.000 125.94931 89 ASP C CA 1
ATOM 2835 C C . ASP C 2 76 ? -13.99780 1.39906 -76.93544 1.000 125.99158 89 ASP C C 1
ATOM 2836 O O . ASP C 2 76 ? -14.20885 1.28904 -78.14385 1.000 125.48374 89 ASP C O 1
ATOM 2841 N N . SER C 2 77 ? -14.49319 0.54423 -76.04436 1.000 127.71396 90 SER C N 1
ATOM 2842 C CA . SER C 2 77 ? -15.29631 -0.61712 -76.41879 1.000 126.20619 90 SER C CA 1
ATOM 2843 C C . SER C 2 77 ? -16.73230 -0.35407 -75.98895 1.000 119.66989 90 SER C C 1
ATOM 2844 O O . SER C 2 77 ? -17.05301 -0.39176 -74.79711 1.000 130.13263 90 SER C O 1
ATOM 2847 N N . VAL C 2 78 ? -17.59038 -0.09039 -76.95759 1.000 114.04839 91 VAL C N 1
ATOM 2848 C CA . VAL C 2 78 ? -18.96287 0.30451 -76.68163 1.000 111.02171 91 VAL C CA 1
ATOM 2849 C C . VAL C 2 78 ? -19.79044 -0.93077 -76.34386 1.000 112.24891 91 VAL C C 1
ATOM 2850 O O . VAL C 2 78 ? -19.85378 -1.88547 -77.12494 1.000 117.56196 91 VAL C O 1
ATOM 2854 N N . SER C 2 79 ? -20.40744 -0.92222 -75.16767 1.000 108.72801 92 SER C N 1
ATOM 2855 C CA . SER C 2 79 ? -21.40281 -1.91348 -74.78737 1.000 108.46411 92 SER C CA 1
ATOM 2856 C C . SER C 2 79 ? -22.77543 -1.44431 -75.24340 1.000 102.99815 92 SER C C 1
ATOM 2857 O O . SER C 2 79 ? -23.01708 -0.24795 -75.42935 1.000 96.94436 92 SER C O 1
ATOM 2860 N N . GLU C 2 80 ? -23.68671 -2.40681 -75.41892 1.000 108.51864 93 GLU C N 1
ATOM 2861 C CA . GLU C 2 80 ? -25.07891 -2.04142 -75.67225 1.000 108.66478 93 GLU C CA 1
ATOM 2862 C C . GLU C 2 80 ? -25.67891 -1.31203 -74.48242 1.000 104.57243 93 GLU C C 1
ATOM 2863 O O . GLU C 2 80 ? -26.66791 -0.58443 -74.64375 1.000 99.93651 93 GLU C O 1
ATOM 2869 N N . GLY C 2 81 ? -25.09857 -1.49327 -73.29045 1.000 100.76308 94 GLY C N 1
ATOM 2870 C CA . GLY C 2 81 ? -25.36083 -0.55781 -72.22001 1.000 94.50207 94 GLY C CA 1
ATOM 2871 C C . GLY C 2 81 ? -25.13944 0.87448 -72.65774 1.000 97.24722 94 GLY C C 1
ATOM 2872 O O . GLY C 2 81 ? -25.95847 1.75533 -72.37493 1.000 95.51067 94 GLY C O 1
ATOM 2873 N N . ASN C 2 82 ? -24.07148 1.12213 -73.41051 1.000 100.09074 95 ASN C N 1
ATOM 2874 C CA . ASN C 2 82 ? -23.73932 2.50071 -73.72662 1.000 92.72157 95 ASN C CA 1
ATOM 2875 C C . ASN C 2 82 ? -24.71867 3.13920 -74.70350 1.000 90.88575 95 ASN C C 1
ATOM 2876 O O . ASN C 2 82 ? -24.63535 4.35453 -74.90735 1.000 87.85565 95 ASN C O 1
ATOM 2881 N N . ALA C 2 83 ? -25.66288 2.38149 -75.27483 1.000 89.71602 96 ALA C N 1
ATOM 2882 C CA . ALA C 2 83 ? -26.62648 2.96460 -76.21062 1.000 88.98210 96 ALA C CA 1
ATOM 2883 C C . ALA C 2 83 ? -27.50495 4.00343 -75.51882 1.000 85.07684 96 ALA C C 1
ATOM 2884 O O . ALA C 2 83 ? -27.42634 4.21712 -74.31274 1.000 94.83450 96 ALA C O 1
ATOM 2886 N N . GLY C 2 84 ? -28.37103 4.63851 -76.29442 1.000 77.10367 97 GLY C N 1
ATOM 2887 C CA . GLY C 2 84 ? -29.35123 5.53601 -75.73215 1.000 83.96883 97 GLY C CA 1
ATOM 2888 C C . GLY C 2 84 ? -29.00374 7.01282 -75.78852 1.000 82.57049 97 GLY C C 1
ATOM 2889 O O . GLY C 2 84 ? -28.33123 7.47897 -76.70044 1.000 81.16475 97 GLY C O 1
ATOM 2890 N N . PRO C 2 85 ? -29.46315 7.78154 -74.80619 1.000 90.24615 98 PRO C N 1
ATOM 2891 C CA . PRO C 2 85 ? -29.39371 9.24808 -74.89891 1.000 85.41240 98 PRO C CA 1
ATOM 2892 C C . PRO C 2 85 ? -28.12063 9.83370 -74.30668 1.000 80.91523 98 PRO C C 1
ATOM 2893 O O . PRO C 2 85 ? -27.38184 9.17842 -73.57346 1.000 83.97285 98 PRO C O 1
ATOM 2897 N N . TYR C 2 86 ? -27.88910 11.10086 -74.64480 1.000 78.37950 99 TYR C N 1
ATOM 2898 C CA . TYR C 2 86 ? -26.74257 11.89495 -74.22130 1.000 75.56267 99 TYR C CA 1
ATOM 2899 C C . TYR C 2 86 ? -27.05992 13.34577 -74.55536 1.000 79.08668 99 TYR C C 1
ATOM 2900 O O . TYR C 2 86 ? -27.79535 13.61879 -75.50685 1.000 84.54527 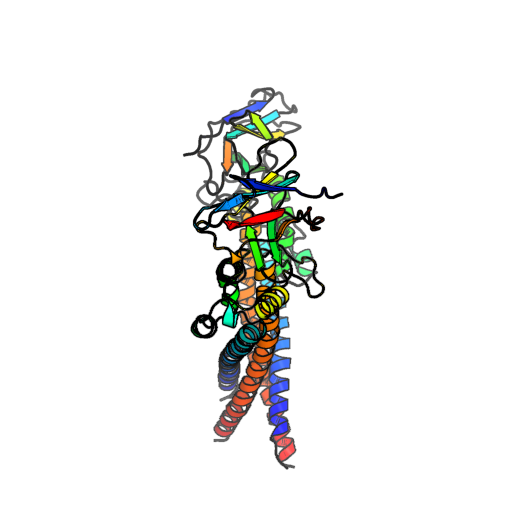99 TYR C O 1
ATOM 2909 N N . ARG C 2 87 ? -26.52084 14.28171 -73.78262 1.000 73.50349 100 ARG C N 1
ATOM 2910 C CA . ARG C 2 87 ? -26.66337 15.69249 -74.12905 1.000 77.71586 100 ARG C CA 1
ATOM 2911 C C . ARG C 2 87 ? -25.40490 16.43342 -73.69151 1.000 84.57240 100 ARG C C 1
ATOM 2912 O O . ARG C 2 87 ? -24.52461 15.87975 -73.02316 1.000 82.03726 100 ARG C O 1
ATOM 2920 N N . CYS C 2 88 ? -25.32321 17.70194 -74.07520 1.000 89.89166 101 CYS C N 1
ATOM 2921 C CA . CYS C 2 88 ? -24.17956 18.54132 -73.75619 1.000 84.99920 101 CYS C CA 1
ATOM 2922 C C . CYS C 2 88 ? -24.62606 19.69388 -72.88945 1.000 83.60750 101 CYS C C 1
ATOM 2923 O O . CYS C 2 88 ? -25.75871 20.17714 -73.01643 1.000 84.54845 101 CYS C O 1
ATOM 2926 N N . ILE C 2 89 ? -23.69539 20.16464 -72.07761 1.000 78.55769 102 ILE C N 1
ATOM 2927 C CA . ILE C 2 89 ? -23.79093 21.45354 -71.43160 1.000 80.91601 102 ILE C CA 1
ATOM 2928 C C . ILE C 2 89 ? -22.39273 22.03593 -71.40073 1.000 82.34501 102 ILE C C 1
ATOM 2929 O O . ILE C 2 89 ? -21.39298 21.31436 -71.28790 1.000 84.61329 102 ILE C O 1
ATOM 2934 N N . TYR C 2 90 ? -22.31567 23.34919 -71.50246 1.000 80.57210 103 TYR C N 1
ATOM 2935 C CA . TYR C 2 90 ? -21.03980 23.99195 -71.27453 1.000 90.36724 103 TYR C CA 1
ATOM 2936 C C . TYR C 2 90 ? -21.18146 25.03538 -70.17819 1.000 90.05497 103 TYR C C 1
ATOM 2937 O O . TYR C 2 90 ? -22.22997 25.67443 -70.02684 1.000 93.25104 103 TYR C O 1
ATOM 2946 N N . TYR C 2 91 ? -20.12428 25.19377 -69.40220 1.000 83.68581 104 TYR C N 1
ATOM 2947 C CA . TYR C 2 91 ? -20.12406 26.18143 -68.33697 1.000 96.91729 104 TYR C CA 1
ATOM 2948 C C . TYR C 2 91 ? -19.25941 27.32411 -68.81830 1.000 93.29221 104 TYR C C 1
ATOM 2949 O O . TYR C 2 91 ? -18.04202 27.16718 -68.98921 1.000 93.90614 104 TYR C O 1
ATOM 2958 N N . LYS C 2 92 ? -19.89773 28.45112 -69.07257 1.000 89.94143 105 LYS C N 1
ATOM 2959 C CA . LYS C 2 92 ? -19.15006 29.66239 -69.35194 1.000 100.00173 105 LYS C CA 1
ATOM 2960 C C . LYS C 2 92 ? -19.36880 30.58456 -68.17739 1.000 99.15706 105 LYS C C 1
ATOM 2961 O O . LYS C 2 92 ? -20.49093 31.09083 -67.99958 1.000 98.73538 105 LYS C O 1
ATOM 2967 N N . PRO C 2 93 ? -18.34090 30.80219 -67.35558 1.000 106.00922 106 PRO C N 1
ATOM 2968 C CA . PRO C 2 93 ? -18.50554 31.54748 -66.09025 1.000 103.76772 106 PRO C CA 1
ATOM 2969 C C . PRO C 2 93 ? -19.31653 32.81254 -66.29624 1.000 105.90021 106 PRO C C 1
ATOM 2970 O O . PRO C 2 93 ? -19.16764 33.50364 -67.32025 1.000 108.44782 106 PRO C O 1
ATOM 2974 N N . PRO C 2 94 ? -20.22603 33.12094 -65.36529 1.000 101.85455 107 PRO C N 1
ATOM 2975 C CA . PRO C 2 94 ? -20.42481 32.32453 -64.15497 1.000 103.97474 107 PRO C CA 1
ATOM 2976 C C . PRO C 2 94 ? -21.57250 31.31266 -64.23043 1.000 106.85131 107 PRO C C 1
ATOM 2977 O O . PRO C 2 94 ? -21.92087 30.73861 -63.18406 1.000 102.99415 107 PRO C O 1
ATOM 2981 N N . LYS C 2 95 ? -22.14241 31.09246 -65.42045 1.000 105.41137 108 LYS C N 1
ATOM 2982 C CA . LYS C 2 95 ? -23.39646 30.36092 -65.54623 1.000 104.83250 108 LYS C CA 1
ATOM 2983 C C . LYS C 2 95 ? -23.30415 29.24084 -66.57372 1.000 106.18907 108 LYS C C 1
ATOM 2984 O O . LYS C 2 95 ? -22.50575 29.27680 -67.52085 1.000 105.03901 108 LYS C O 1
ATOM 2990 N N . TRP C 2 96 ? -24.18317 28.25794 -66.38901 1.000 107.71627 109 TRP C N 1
ATOM 2991 C CA . TRP C 2 96 ? -24.34272 27.17496 -67.34717 1.000 101.11243 109 TRP C CA 1
ATOM 2992 C C . TRP C 2 96 ? -25.26270 27.57067 -68.48288 1.000 95.66174 109 TRP C C 1
ATOM 2993 O O . TRP C 2 96 ? -26.17011 28.39059 -68.32573 1.000 97.09645 109 TRP C O 1
ATOM 3004 N N . SER C 2 97 ? -25.04369 26.92927 -69.62080 1.000 98.62701 110 SER C N 1
ATOM 3005 C CA . SER C 2 97 ? -25.89050 27.00756 -70.80050 1.000 97.67701 110 SER C CA 1
ATOM 3006 C C . SER C 2 97 ? -27.16399 26.20337 -70.59741 1.000 97.62094 110 SER C C 1
ATOM 3007 O O . SER C 2 97 ? -27.24730 25.33154 -69.72824 1.000 109.01242 110 SER C O 1
ATOM 3010 N N . GLU C 2 98 ? -28.15996 26.47821 -71.42944 1.000 96.79322 111 GLU C N 1
ATOM 3011 C CA . GLU C 2 98 ? -29.27240 25.54419 -71.52243 1.000 99.68418 111 GLU C CA 1
ATOM 3012 C C . GLU C 2 98 ? -28.78040 24.22973 -72.10531 1.000 93.98717 111 GLU C C 1
ATOM 3013 O O . GLU C 2 98 ? -27.65878 24.14027 -72.61345 1.000 93.99324 111 GLU C O 1
ATOM 3019 N N . GLN C 2 99 ? -29.64261 23.20736 -72.05477 1.000 91.96370 112 GLN C N 1
ATOM 3020 C CA . GLN C 2 99 ? -29.23469 21.85498 -72.41197 1.000 95.73149 112 GLN C CA 1
ATOM 3021 C C . GLN C 2 99 ? -29.49674 21.56669 -73.87932 1.000 101.85971 112 GLN C C 1
ATOM 3022 O O . GLN C 2 99 ? -30.60007 21.80426 -74.37724 1.000 104.09813 112 GLN C O 1
ATOM 3028 N N . SER C 2 100 ? -28.47735 21.03809 -74.56242 1.000 99.72237 113 SER C N 1
ATOM 3029 C CA . SER C 2 100 ? -28.55312 20.76611 -75.99629 1.000 96.44366 113 SER C CA 1
ATOM 3030 C C . SER C 2 100 ? -29.65764 19.76925 -76.34518 1.000 96.17944 113 SER C C 1
ATOM 3031 O O . SER C 2 100 ? -30.35024 19.27681 -75.45165 1.000 100.40931 113 SER C O 1
ATOM 3034 N N . ASP C 2 101 ? -29.84305 19.46013 -77.63145 1.000 96.79613 114 ASP C N 1
ATOM 3035 C CA . ASP C 2 101 ? -30.85180 18.47459 -78.01713 1.000 95.34852 114 ASP C CA 1
ATOM 3036 C C . ASP C 2 101 ? -30.29475 17.07255 -77.86719 1.000 87.92362 114 ASP C C 1
ATOM 3037 O O . ASP C 2 101 ? -29.08639 16.84229 -77.93355 1.000 84.36730 114 ASP C O 1
ATOM 3042 N N . TYR C 2 102 ? -31.19658 16.12547 -77.67871 1.000 88.90124 115 TYR C N 1
ATOM 3043 C CA . TYR C 2 102 ? -30.75492 14.77596 -77.37339 1.000 93.61636 115 TYR C CA 1
ATOM 3044 C C . TYR C 2 102 ? -30.06559 14.15834 -78.58964 1.000 86.48104 115 TYR C C 1
ATOM 3045 O O . TYR C 2 102 ? -30.50821 14.31819 -79.72285 1.000 84.81801 115 TYR C O 1
ATOM 3054 N N . LEU C 2 103 ? -28.97033 13.46045 -78.34160 1.000 81.63253 116 LEU C N 1
ATOM 3055 C CA . LEU C 2 103 ? -28.36190 12.56647 -79.30623 1.000 82.37847 116 LEU C CA 1
ATOM 3056 C C . LEU C 2 103 ? -28.64171 11.12934 -78.88275 1.000 81.76966 116 LEU C C 1
ATOM 3057 O O . LEU C 2 103 ? -28.37173 10.75722 -77.74262 1.000 90.06207 116 LEU C O 1
ATOM 3062 N N . GLU C 2 104 ? -29.14976 10.31971 -79.79457 1.000 88.72078 117 GLU C N 1
ATOM 3063 C CA . GLU C 2 104 ? -29.39139 8.90350 -79.54323 1.000 84.47227 117 GLU C CA 1
ATOM 3064 C C . GLU C 2 104 ? -28.32109 8.07281 -80.22322 1.000 83.44319 117 GLU C C 1
ATOM 3065 O O . GLU C 2 104 ? -28.25240 8.02813 -81.45433 1.000 98.50237 117 GLU C O 1
ATOM 3071 N N . LEU C 2 105 ? -27.48581 7.43015 -79.42873 1.000 76.34993 118 LEU C N 1
ATOM 3072 C CA . LEU C 2 105 ? -26.52242 6.47454 -79.94284 1.000 84.53935 118 LEU C CA 1
ATOM 3073 C C . LEU C 2 105 ? -27.18623 5.10929 -80.08923 1.000 92.12749 118 LEU C C 1
ATOM 3074 O O . LEU C 2 105 ? -27.82469 4.63230 -79.14842 1.000 94.66507 118 LEU C O 1
ATOM 3079 N N . LEU C 2 106 ? -27.02949 4.46787 -81.25536 1.000 97.30524 119 LEU C N 1
ATOM 3080 C CA . LEU C 2 106 ? -27.63028 3.15861 -81.51373 1.000 96.96460 119 LEU C CA 1
ATOM 3081 C C . LEU C 2 106 ? -26.55634 2.10457 -81.68585 1.000 97.39811 119 LEU C C 1
ATOM 3082 O O . LEU C 2 106 ? -25.59591 2.31344 -82.42202 1.000 97.22526 119 LEU C O 1
ATOM 3087 N N . VAL C 2 107 ? -26.72171 0.97911 -81.00100 1.000 102.48792 120 VAL C N 1
ATOM 3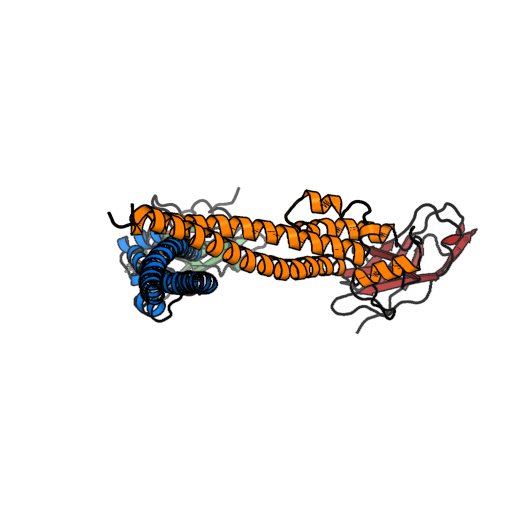088 C CA . VAL C 2 107 ? -25.72913 -0.08562 -80.97657 1.000 107.28411 120 VAL C CA 1
ATOM 3089 C C . VAL C 2 107 ? -26.43800 -1.39200 -81.29433 1.000 117.95346 120 VAL C C 1
ATOM 3090 O O . VAL C 2 107 ? -27.38030 -1.78331 -80.59216 1.000 117.42411 120 VAL C O 1
ATOM 3094 N N . LYS C 2 108 ? -26.00867 -2.04604 -82.36889 1.000 125.88015 121 LYS C N 1
ATOM 3095 C CA . LYS C 2 108 ? -26.62304 -3.29352 -82.80097 1.000 134.36143 121 LYS C CA 1
ATOM 3096 C C . LYS C 2 108 ? -26.06600 -4.44574 -81.98240 1.000 140.58066 121 LYS C C 1
ATOM 3097 O O . LYS C 2 108 ? -24.86124 -4.50884 -81.71018 1.000 138.44933 121 LYS C O 1
ATOM 3103 N N . GLU C 2 109 ? -26.95534 -5.34383 -81.57337 1.000 141.48771 122 GLU C N 1
ATOM 3104 C CA . GLU C 2 109 ? -26.54416 -6.58843 -80.94989 1.000 144.76447 122 GLU C CA 1
ATOM 3105 C C . GLU C 2 109 ? -25.73950 -7.43015 -81.94871 1.000 154.77019 122 GLU C C 1
ATOM 3106 O O . GLU C 2 109 ? -24.51484 -7.30406 -82.05873 1.000 156.50363 122 GLU C O 1
ATOM 3112 N N . ASP D 2 12 ? 22.94080 44.73446 -75.64250 1.000 194.04024 25 ASP D N 1
ATOM 3113 C CA . ASP D 2 12 ? 21.55677 44.28837 -75.75446 1.000 192.59505 25 ASP D CA 1
ATOM 3114 C C . ASP D 2 12 ? 20.64071 45.45753 -76.11379 1.000 190.51259 25 ASP D C 1
ATOM 3115 O O . ASP D 2 12 ? 19.71554 45.31924 -76.91435 1.000 187.80437 25 ASP D O 1
ATOM 3120 N N . LEU D 2 13 ? 20.91361 46.61946 -75.50469 1.000 188.48375 26 LEU D N 1
ATOM 3121 C CA . LEU D 2 13 ? 19.98498 47.74590 -75.52128 1.000 183.87023 26 LEU D CA 1
ATOM 3122 C C . LEU D 2 13 ? 20.44132 48.81371 -76.50114 1.000 180.76730 26 LEU D C 1
ATOM 3123 O O . LEU D 2 13 ? 21.60042 49.25252 -76.44264 1.000 180.60076 26 LEU D O 1
ATOM 3128 N N . PRO D 2 14 ? 19.56621 49.25112 -77.40282 1.000 176.16764 27 PRO D N 1
ATOM 3129 C CA . PRO D 2 14 ? 19.91874 50.34947 -78.31111 1.000 172.55606 27 PRO D CA 1
ATOM 3130 C C . PRO D 2 14 ? 19.70431 51.71960 -77.68383 1.000 169.24048 27 PRO D C 1
ATOM 3131 O O . PRO D 2 14 ? 18.69315 51.97344 -77.02405 1.000 169.77967 27 PRO D O 1
ATOM 3135 N N . ARG D 2 15 ? 20.66559 52.61397 -77.91300 1.000 163.58238 28 ARG D N 1
ATOM 3136 C CA . ARG D 2 15 ? 20.55161 53.97127 -77.40321 1.000 158.57258 28 ARG D CA 1
ATOM 3137 C C . ARG D 2 15 ? 19.34277 54.66996 -78.02575 1.000 155.10606 28 ARG D C 1
ATOM 3138 O O . ARG D 2 15 ? 18.99052 54.41335 -79.17818 1.000 156.50508 28 ARG D O 1
ATOM 3146 N N . PRO D 2 16 ? 18.68121 55.54040 -77.28129 1.000 150.64235 29 PRO D N 1
ATOM 3147 C CA . PRO D 2 16 ? 17.48766 56.20722 -77.81088 1.000 147.91207 29 PRO D CA 1
ATOM 3148 C C . PRO D 2 16 ? 17.82443 57.47949 -78.56138 1.000 145.56211 29 PRO D C 1
ATOM 3149 O O . PRO D 2 16 ? 18.99439 57.77748 -78.81784 1.000 145.25068 29 PRO D O 1
ATOM 3153 N N . SER D 2 17 ? 16.79155 58.23799 -78.90918 1.000 142.05224 30 SER D N 1
ATOM 3154 C CA . SER D 2 17 ? 16.93848 59.45165 -79.69282 1.000 145.84489 30 SER D CA 1
ATOM 3155 C C . SER D 2 17 ? 15.93843 60.47377 -79.19731 1.000 141.00132 30 SER D C 1
ATOM 3156 O O . SER D 2 17 ? 14.79312 60.13470 -78.90458 1.000 143.47953 30 SER D O 1
ATOM 3159 N N . ILE D 2 18 ? 16.36659 61.72601 -79.14334 1.000 141.63494 31 ILE D N 1
ATOM 3160 C CA . ILE D 2 18 ? 15.54212 62.82284 -78.66082 1.000 145.71757 31 ILE D CA 1
ATOM 3161 C C . ILE D 2 18 ? 15.53829 63.91222 -79.72466 1.000 148.49934 31 ILE D C 1
ATOM 3162 O O . ILE D 2 18 ? 16.60762 64.40283 -80.11721 1.000 149.22957 31 ILE D O 1
ATOM 3167 N N . SER D 2 19 ? 14.34553 64.28987 -80.19542 1.000 148.05453 32 SER D N 1
ATOM 3168 C CA . SER D 2 19 ? 14.20254 65.51184 -80.96710 1.000 146.98983 32 SER D CA 1
ATOM 3169 C C . SER D 2 19 ? 12.85875 66.13211 -80.60634 1.000 147.87322 32 SER D C 1
ATOM 3170 O O . SER D 2 19 ? 12.09238 65.58910 -79.80632 1.000 148.20316 32 SER D O 1
ATOM 3173 N N . ALA D 2 20 ? 12.58659 67.31016 -81.15716 1.000 151.82384 33 ALA D N 1
ATOM 3174 C CA . ALA D 2 20 ? 11.45528 68.11847 -80.72713 1.000 154.45248 33 ALA D CA 1
ATOM 3175 C C . ALA D 2 20 ? 10.72392 68.73585 -81.91796 1.000 161.13454 33 ALA D C 1
ATOM 3176 O O . ALA D 2 20 ? 11.29718 68.95327 -82.99310 1.000 160.54525 33 ALA D O 1
ATOM 3178 N N . GLU D 2 21 ? 9.43690 69.01097 -81.70934 1.000 160.98977 34 GLU D N 1
ATOM 3179 C CA . GLU D 2 21 ? 8.54223 69.60550 -82.69209 1.000 163.30628 34 GLU D CA 1
ATOM 3180 C C . GLU D 2 21 ? 7.89375 70.84846 -82.08890 1.000 165.09956 34 GLU D C 1
ATOM 3181 O O . GLU D 2 21 ? 7.35648 70.77201 -80.97380 1.000 165.86242 34 GLU D O 1
ATOM 3187 N N . PRO D 2 22 ? 7.89428 72.00616 -82.78362 1.000 168.16015 35 PRO D N 1
ATOM 3188 C CA . PRO D 2 22 ? 8.33335 72.30467 -84.15991 1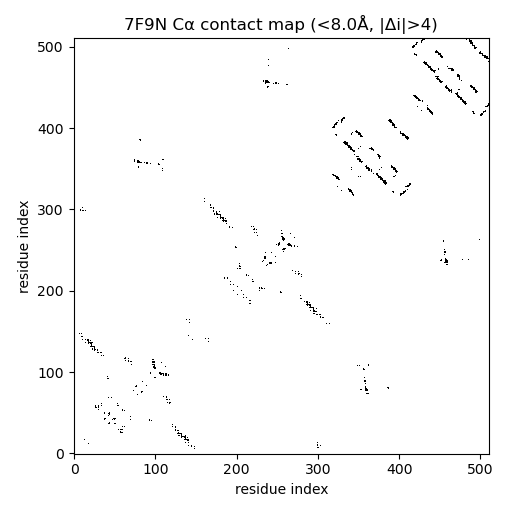.000 165.36548 35 PRO D CA 1
ATOM 3189 C C . PRO D 2 22 ? 9.81782 72.05509 -84.43474 1.000 162.09166 35 PRO D C 1
ATOM 3190 O O . PRO D 2 22 ? 10.16369 71.50059 -85.48162 1.000 157.97317 35 PRO D O 1
ATOM 3194 N N . GLY D 2 23 ? 10.67498 72.44636 -83.49469 1.000 163.18343 36 GLY D N 1
ATOM 3195 C CA . GLY D 2 23 ? 12.09363 72.18108 -83.61037 1.000 156.33267 36 GLY D CA 1
ATOM 3196 C C . GLY D 2 23 ? 12.87097 72.42586 -82.33532 1.000 147.24671 36 GLY D C 1
ATOM 3197 O O . GLY D 2 23 ? 12.38090 72.15961 -81.23748 1.000 147.63896 36 GLY D O 1
ATOM 3198 N N . THR D 2 24 ? 14.09506 72.92085 -82.48012 1.000 145.44124 37 THR D N 1
ATOM 3199 C CA . THR D 2 24 ? 14.95393 73.23765 -81.35136 1.000 134.43880 37 THR D CA 1
ATOM 3200 C C . THR D 2 24 ? 14.90550 74.71826 -80.98855 1.000 137.49300 37 THR D C 1
ATOM 3201 O O . THR D 2 24 ? 15.09640 75.07351 -79.81810 1.000 139.96687 37 THR D O 1
ATOM 3205 N N . VAL D 2 25 ? 14.62861 75.58409 -81.95908 1.000 140.36053 38 VAL D N 1
ATOM 3206 C CA . VAL D 2 25 ? 14.42726 77.00684 -81.70168 1.000 145.62495 38 VAL D CA 1
ATOM 3207 C C . VAL D 2 25 ? 12.93417 77.26229 -81.51013 1.000 154.08043 38 VAL D C 1
ATOM 3208 O O . VAL D 2 25 ? 12.12592 76.95468 -82.39206 1.000 157.50539 38 VAL D O 1
ATOM 3212 N N . ILE D 2 26 ? 12.56298 77.84646 -80.37321 1.000 154.06706 39 ILE D N 1
ATOM 3213 C CA . ILE D 2 26 ? 11.15894 78.17627 -80.11827 1.000 164.55169 39 ILE D CA 1
ATOM 3214 C C . ILE D 2 26 ? 11.07427 79.45512 -79.28475 1.000 171.92611 39 ILE D C 1
ATOM 3215 O O . ILE D 2 26 ? 11.77293 79.56967 -78.26844 1.000 168.24283 39 ILE D O 1
ATOM 3220 N N . PRO D 2 27 ? 10.25271 80.43887 -79.66709 1.000 185.36197 40 PRO D N 1
ATOM 3221 C CA . PRO D 2 27 ? 10.15408 81.67690 -78.87373 1.000 186.92006 40 PRO D CA 1
ATOM 3222 C C . PRO D 2 27 ? 9.45635 81.43322 -77.53753 1.000 184.28091 40 PRO D C 1
ATOM 3223 O O . PRO D 2 27 ? 8.83087 80.39239 -77.31038 1.000 186.89500 40 PRO D O 1
ATOM 3227 N N . LEU D 2 28 ? 9.54786 82.43551 -76.65243 1.000 184.76604 41 LEU D N 1
ATOM 3228 C CA . LEU D 2 28 ? 8.98273 82.31766 -75.31019 1.000 186.75465 41 LEU D CA 1
ATOM 3229 C C . LEU D 2 28 ? 7.46633 82.45100 -75.35733 1.000 190.32370 41 LEU D C 1
ATOM 3230 O O . LEU D 2 28 ? 6.92827 83.34867 -76.00385 1.000 193.99102 41 LEU D O 1
ATOM 3235 N N . GLY D 2 29 ? 6.77929 81.59627 -74.61031 1.000 193.18540 42 GLY D N 1
ATOM 3236 C CA . GLY D 2 29 ? 5.34811 81.46864 -74.68488 1.000 196.90364 42 GLY D CA 1
ATOM 3237 C C . GLY D 2 29 ? 4.86704 80.30897 -75.52351 1.000 205.79160 42 GLY D C 1
ATOM 3238 O O . GLY D 2 29 ? 3.75737 79.81350 -75.29337 1.000 204.46494 42 GLY D O 1
ATOM 3239 N N . SER D 2 30 ? 5.67532 79.84635 -76.46961 1.000 218.46858 43 SER D N 1
ATOM 3240 C CA . SER D 2 30 ? 5.24151 78.78633 -77.35858 1.000 222.42958 43 SER D CA 1
ATOM 3241 C C . SER D 2 30 ? 5.38621 77.41971 -76.68849 1.000 218.90547 43 SER D C 1
ATOM 3242 O O . SER D 2 30 ? 5.89912 77.28524 -75.57532 1.000 217.82113 43 SER D O 1
ATOM 3245 N N . HIS D 2 31 ? 4.91292 76.39516 -77.38635 1.000 202.05610 44 HIS D N 1
ATOM 3246 C CA . HIS D 2 31 ? 4.93321 75.00387 -76.95907 1.000 190.25392 44 HIS D CA 1
ATOM 3247 C C . HIS D 2 31 ? 6.07365 74.26490 -77.65000 1.000 183.49416 44 HIS D C 1
ATOM 3248 O O . HIS D 2 31 ? 6.62964 74.74834 -78.63715 1.000 187.05691 44 HIS D O 1
ATOM 3255 N N . VAL D 2 32 ? 6.41615 73.08303 -77.13284 1.000 174.30512 45 VAL D N 1
ATOM 3256 C CA . VAL D 2 32 ? 7.27656 72.16819 -77.88285 1.000 169.89328 45 VAL D CA 1
ATOM 3257 C C . VAL D 2 32 ? 7.22652 70.78113 -77.25391 1.000 159.48504 45 VAL D C 1
ATOM 3258 O O . VAL D 2 32 ? 7.32891 70.61979 -76.03754 1.000 155.92102 45 VAL D O 1
ATOM 3262 N N . THR D 2 33 ? 7.13235 69.78401 -78.12683 1.000 160.39418 46 THR D N 1
ATOM 3263 C CA . THR D 2 33 ? 6.90354 68.37345 -77.82622 1.000 156.43474 46 THR D CA 1
ATOM 3264 C C . THR D 2 33 ? 8.21608 67.60526 -77.92074 1.000 152.90889 46 THR D C 1
ATOM 3265 O O . THR D 2 33 ? 8.73851 67.40119 -79.01949 1.000 159.22200 46 THR D O 1
ATOM 3269 N N . PHE D 2 34 ? 8.75020 67.13920 -76.80355 1.000 144.05315 47 PHE D N 1
ATOM 3270 C CA . PHE D 2 34 ? 9.91563 66.27530 -76.88397 1.000 140.85135 47 PHE D CA 1
ATOM 3271 C C . PHE D 2 34 ? 9.45963 64.87185 -77.22226 1.000 137.98254 47 PHE D C 1
ATOM 3272 O O . PHE D 2 34 ? 8.43878 64.39980 -76.72543 1.000 138.86037 47 PHE D O 1
ATOM 3280 N N . VAL D 2 35 ? 10.19858 64.21023 -78.09321 1.000 138.79880 48 VAL D N 1
ATOM 3281 C CA . VAL D 2 35 ? 9.88103 62.83950 -78.44635 1.000 144.14960 48 VAL D CA 1
ATOM 3282 C C . VAL D 2 35 ? 11.14453 62.01594 -78.33689 1.000 144.90223 48 VAL D C 1
ATOM 3283 O O . VAL D 2 35 ? 12.11436 62.26374 -79.06091 1.000 146.08090 48 VAL D O 1
ATOM 3287 N N . CYS D 2 36 ? 11.12900 61.01572 -77.46866 1.000 145.02296 49 CYS D N 1
ATOM 3288 C CA . CYS D 2 36 ? 12.10527 59.94647 -77.56796 1.000 148.85629 49 CYS D CA 1
ATOM 3289 C C . CYS D 2 36 ? 11.49682 58.72894 -78.22930 1.000 151.54478 49 CYS D C 1
ATOM 3290 O O . CYS D 2 36 ? 10.30640 58.43507 -78.08824 1.000 154.85173 49 CYS D O 1
ATOM 3293 N N . ARG D 2 37 ? 12.34310 58.06687 -78.99069 1.000 153.59833 50 ARG D N 1
ATOM 3294 C CA . ARG D 2 37 ? 12.01281 56.86561 -79.72333 1.000 159.47914 50 ARG D CA 1
ATOM 3295 C C . ARG D 2 37 ? 13.10846 55.85400 -79.44368 1.000 157.60005 50 ARG D C 1
ATOM 3296 O O . ARG D 2 37 ? 14.29512 56.18998 -79.48144 1.000 154.12761 50 ARG D O 1
ATOM 3304 N N . GLY D 2 38 ? 12.70234 54.64368 -79.09950 1.000 164.55724 51 GLY D N 1
ATOM 3305 C CA . GLY D 2 38 ? 13.60150 53.53305 -78.94057 1.000 164.66990 51 GLY D CA 1
ATOM 3306 C C . GLY D 2 38 ? 12.88759 52.29478 -79.42179 1.000 169.47393 51 GLY D C 1
ATOM 3307 O O . GLY D 2 38 ? 11.81202 52.38127 -80.01514 1.000 173.06075 51 GLY D O 1
ATOM 3308 N N . PRO D 2 39 ? 13.44404 51.12289 -79.14864 1.000 171.07051 52 PRO D N 1
ATOM 3309 C CA . PRO D 2 39 ? 12.88170 49.88516 -79.70537 1.000 177.90165 52 PRO D CA 1
ATOM 3310 C C . PRO D 2 39 ? 11.44465 49.61692 -79.29616 1.000 181.37736 52 PRO D C 1
ATOM 3311 O O . PRO D 2 39 ? 10.82028 50.39957 -78.57473 1.000 177.23056 52 PRO D O 1
ATOM 3315 N N . VAL D 2 40 ? 10.92013 48.51106 -79.75634 1.000 187.84954 53 VAL D N 1
ATOM 3316 C CA . VAL D 2 40 ? 9.53410 48.15657 -79.48586 1.000 192.74843 53 VAL D CA 1
ATOM 3317 C C . VAL D 2 40 ? 9.46521 47.39805 -78.16855 1.000 190.56998 53 VAL D C 1
ATOM 3318 O O . VAL D 2 40 ? 10.36615 46.63482 -77.80898 1.000 186.27905 53 VAL D O 1
ATOM 3322 N N . GLY D 2 41 ? 8.39126 47.63811 -77.42341 1.000 199.54537 54 GLY D N 1
ATOM 3323 C CA . GLY D 2 41 ? 8.10489 46.85536 -76.24278 1.000 198.62215 54 GLY D CA 1
ATOM 3324 C C . GLY D 2 41 ? 8.38699 47.49103 -74.90481 1.000 190.09600 54 GLY D C 1
ATOM 3325 O O . GLY D 2 41 ? 8.24431 46.81125 -73.88063 1.000 186.21406 54 GLY D O 1
ATOM 3326 N N . VAL D 2 42 ? 8.72981 48.76930 -74.86772 1.000 183.81705 55 VAL D N 1
ATOM 3327 C CA . VAL D 2 42 ? 9.31428 49.35908 -73.67751 1.000 179.23226 55 VAL D CA 1
ATOM 3328 C C . VAL D 2 42 ? 8.23298 49.82061 -72.69808 1.000 183.60144 55 VAL D C 1
ATOM 3329 O O . VAL D 2 42 ? 7.17232 50.34377 -73.08563 1.000 187.49907 55 VAL D O 1
ATOM 3333 N N . GLN D 2 43 ? 8.50385 49.65425 -71.40000 1.000 182.31161 56 GLN D N 1
ATOM 3334 C CA . GLN D 2 43 ? 7.59461 50.06362 -70.32404 1.000 178.37166 56 GLN D CA 1
ATOM 3335 C C . GLN D 2 43 ? 7.35049 51.56742 -70.31638 1.000 174.88703 56 GLN D C 1
ATOM 3336 O O . GLN D 2 43 ? 6.22508 52.03885 -70.51141 1.000 176.69778 56 GLN D O 1
ATOM 3342 N N . THR D 2 44 ? 8.39915 52.32193 -70.00734 1.000 167.89958 57 THR D N 1
ATOM 3343 C CA . THR D 2 44 ? 8.31952 53.69969 -69.56674 1.000 159.66924 57 THR D CA 1
ATOM 3344 C C . THR D 2 44 ? 9.44985 54.46874 -70.22373 1.000 157.34622 57 THR D C 1
ATOM 3345 O O . THR D 2 44 ? 10.61623 54.04255 -70.19008 1.000 155.23374 57 THR D O 1
ATOM 3349 N N . PHE D 2 45 ? 9.10282 55.59655 -70.82189 1.000 155.82231 58 PHE D N 1
ATOM 3350 C CA . PHE D 2 45 ? 10.07864 56.53119 -71.35317 1.000 150.86133 58 PHE D CA 1
ATOM 3351 C C . PHE D 2 45 ? 10.24834 57.64358 -70.33347 1.000 142.17262 58 PHE D C 1
ATOM 3352 O O . PHE D 2 45 ? 9.25906 58.15281 -69.79370 1.000 146.14938 58 PHE D O 1
ATOM 3360 N N . ARG D 2 46 ? 11.49347 58.00347 -70.05568 1.000 136.21128 59 ARG D N 1
ATOM 3361 C CA . ARG D 2 46 ? 11.79274 59.09465 -69.14384 1.000 133.15962 59 ARG D CA 1
ATOM 3362 C C . ARG D 2 46 ? 12.60818 60.13770 -69.88027 1.000 128.90042 59 ARG D C 1
ATOM 3363 O O . ARG D 2 46 ? 13.59002 59.80216 -70.54942 1.000 126.59988 59 ARG D O 1
ATOM 3371 N N . LEU D 2 47 ? 12.20697 61.39368 -69.77266 1.000 125.32391 60 LEU D N 1
ATOM 3372 C CA . LEU D 2 47 ? 13.11149 62.46149 -70.14559 1.000 125.53932 60 LEU D CA 1
ATOM 3373 C C . LEU D 2 47 ? 13.47110 63.24875 -68.89910 1.000 121.92259 60 LEU D C 1
ATOM 3374 O O . LEU D 2 47 ? 12.62459 63.49790 -68.02693 1.000 115.78412 60 LEU D O 1
ATOM 3379 N N . GLU D 2 48 ? 14.72192 63.69466 -68.88636 1.000 114.89189 61 GLU D N 1
ATOM 3380 C CA . GLU D 2 48 ? 15.40785 64.17424 -67.70610 1.000 112.93086 61 GLU D CA 1
ATOM 3381 C C . GLU D 2 48 ? 16.09773 65.48444 -68.03874 1.000 108.92898 61 GLU D C 1
ATOM 3382 O O . GLU D 2 48 ? 17.06600 65.49392 -68.79792 1.000 118.62550 61 GLU D O 1
ATOM 3388 N N . ARG D 2 49 ? 15.61274 66.58282 -67.48863 1.000 101.07875 62 ARG D N 1
ATOM 3389 C CA . ARG D 2 49 ? 16.41672 67.78769 -67.38320 1.000 101.85611 62 ARG D CA 1
ATOM 3390 C C . ARG D 2 49 ? 17.11252 67.74694 -66.02738 1.000 118.06202 62 ARG D C 1
ATOM 3391 O O . ARG D 2 49 ? 16.43968 67.72952 -64.98934 1.000 123.45749 62 ARG D O 1
ATOM 3399 N N . GLU D 2 50 ? 18.45098 67.71243 -66.02747 1.000 119.60078 63 GLU D N 1
ATOM 3400 C CA . GLU D 2 50 ? 19.19774 67.48016 -64.78697 1.000 114.41752 63 GLU D CA 1
ATOM 3401 C C . GLU D 2 50 ? 18.75765 66.15759 -64.17073 1.000 109.93707 63 GLU D C 1
ATOM 3402 O O . GLU D 2 50 ? 17.95712 66.13265 -63.22964 1.000 112.66203 63 GLU D O 1
ATOM 3408 N N . SER D 2 51 ? 19.30090 65.06435 -64.70181 1.000 108.77295 64 SER D N 1
ATOM 3409 C CA . SER D 2 51 ? 18.89553 63.69185 -64.42310 1.000 110.17056 64 SER D CA 1
ATOM 3410 C C . SER D 2 51 ? 18.72541 63.33868 -62.95171 1.000 112.93233 64 SER D C 1
ATOM 3411 O O . SER D 2 51 ? 17.87633 62.51548 -62.59731 1.000 109.95294 64 SER D O 1
ATOM 3414 N N . ARG D 2 52 ? 19.54887 63.91383 -62.08646 1.000 115.29784 65 ARG D N 1
ATOM 3415 C CA . ARG D 2 52 ? 19.44487 63.56421 -60.67802 1.000 111.28897 65 ARG D CA 1
ATOM 3416 C C . ARG D 2 52 ? 18.16898 64.12341 -60.05770 1.000 113.94745 65 ARG D C 1
ATOM 3417 O O . ARG D 2 52 ? 17.63484 63.53867 -59.10599 1.000 115.94149 65 ARG D O 1
ATOM 3425 N N . SER D 2 53 ? 17.64918 65.23075 -60.59186 1.000 113.15505 66 SER D N 1
ATOM 3426 C CA . SER D 2 53 ? 16.65767 66.02807 -59.87520 1.000 115.11215 66 SER D CA 1
ATOM 3427 C C . SER D 2 53 ? 15.29894 66.05267 -60.55723 1.000 119.00171 66 SER D C 1
ATOM 3428 O O . SER D 2 53 ? 14.28820 65.73349 -59.92013 1.000 118.68162 66 SER D O 1
ATOM 3431 N N . THR D 2 54 ? 15.23522 66.45191 -61.82303 1.000 120.17594 67 THR D N 1
ATOM 3432 C CA . THR D 2 54 ? 13.98000 66.79735 -62.47346 1.000 118.76024 67 THR D CA 1
ATOM 3433 C C . THR D 2 54 ? 13.81120 65.97437 -63.74059 1.000 111.87896 67 THR D C 1
ATOM 3434 O O . THR D 2 54 ? 14.74357 65.84799 -64.53524 1.000 108.98477 67 THR D O 1
ATOM 3438 N N . TYR D 2 55 ? 12.63189 65.39364 -63.90755 1.000 115.63821 68 TYR D N 1
ATOM 3439 C CA . TYR D 2 55 ? 12.34710 64.49779 -65.02044 1.000 118.63516 68 TYR D CA 1
ATOM 3440 C C . TYR D 2 55 ? 10.86351 64.19647 -64.97942 1.000 122.98493 68 TYR D C 1
ATOM 3441 O O . TYR D 2 55 ? 10.22171 64.30064 -63.92515 1.000 124.04495 68 TYR D O 1
ATOM 3450 N N . ASN D 2 56 ? 10.33024 63.80603 -66.13108 1.000 118.53806 69 ASN D N 1
ATOM 3451 C CA . ASN D 2 56 ? 8.96671 63.32744 -66.19717 1.000 118.19012 69 ASN D CA 1
ATOM 3452 C C . ASN D 2 56 ? 8.94253 61.90065 -66.70085 1.000 123.37507 69 ASN D C 1
ATOM 3453 O O . ASN D 2 56 ? 9.76522 61.49182 -67.52847 1.000 120.35089 69 ASN D O 1
ATOM 3458 N N . ASP D 2 57 ? 8.00094 61.14576 -66.16033 1.000 130.47142 70 ASP D N 1
ATOM 3459 C CA . ASP D 2 57 ? 7.78204 59.77485 -66.56965 1.000 136.25797 70 ASP D CA 1
ATOM 3460 C C . ASP D 2 57 ? 6.38140 59.63202 -67.13774 1.000 142.97154 70 ASP D C 1
ATOM 3461 O O . ASP D 2 57 ? 5.44914 60.35498 -66.76246 1.000 143.10415 70 ASP D O 1
ATOM 3466 N N . THR D 2 58 ? 6.26826 58.70913 -68.08084 1.000 143.27145 71 THR D N 1
ATOM 3467 C CA . THR D 2 58 ? 4.99333 58.26411 -68.61178 1.000 149.67122 71 THR D CA 1
ATOM 3468 C C . THR D 2 58 ? 5.25685 57.00990 -69.42616 1.000 148.98395 71 THR D C 1
ATOM 3469 O O . THR D 2 58 ? 6.36987 56.80119 -69.93176 1.000 145.65634 71 THR D O 1
ATOM 3473 N N . GLU D 2 59 ? 4.23111 56.16457 -69.48796 1.000 151.05725 72 GLU D N 1
ATOM 3474 C CA . GLU D 2 59 ? 4.26638 54.87075 -70.13654 1.000 155.00652 72 GLU D CA 1
ATOM 3475 C C . GLU D 2 59 ? 3.31203 54.81570 -71.31659 1.000 158.70233 72 GLU D C 1
ATOM 3476 O O . GLU D 2 59 ? 3.11946 53.74745 -71.90091 1.000 158.30934 72 GLU D O 1
ATOM 3482 N N . ASP D 2 60 ? 2.67309 55.93193 -71.64652 1.000 161.33446 73 ASP D N 1
ATOM 3483 C CA . ASP D 2 60 ? 1.88908 56.08404 -72.86302 1.000 162.98934 73 ASP D CA 1
ATOM 3484 C C . ASP D 2 60 ? 2.80423 55.89864 -74.06935 1.000 166.86003 73 ASP D C 1
ATOM 3485 O O . ASP D 2 60 ? 3.33660 56.87814 -74.59956 1.000 164.77036 73 ASP D O 1
ATOM 3490 N N . VAL D 2 61 ? 3.01426 54.64657 -74.48673 1.000 173.49691 74 VAL D N 1
ATOM 3491 C CA . VAL D 2 61 ? 3.96568 54.27806 -75.53994 1.000 180.27039 74 VAL D CA 1
ATOM 3492 C C . VAL D 2 61 ? 3.16717 53.91960 -76.79176 1.000 188.55924 74 VAL D C 1
ATOM 3493 O O . VAL D 2 61 ? 2.67282 52.79323 -76.92915 1.000 191.23960 74 VAL D O 1
ATOM 3497 N N . SER D 2 62 ? 3.05422 54.86503 -77.72286 1.000 194.38674 75 SER D N 1
ATOM 3498 C CA . SER D 2 62 ? 2.39706 54.63749 -79.00370 1.000 204.11949 75 SER D CA 1
ATOM 3499 C C . SER D 2 62 ? 3.45995 54.30096 -80.04383 1.000 201.94817 75 SER D C 1
ATOM 3500 O O . SER D 2 62 ? 4.40431 55.06741 -80.23436 1.000 198.03191 75 SER D O 1
ATOM 3503 N N . GLN D 2 63 ? 3.30732 53.17462 -80.72393 1.000 198.24393 76 GLN D N 1
ATOM 3504 C CA . GLN D 2 63 ? 4.32857 52.72871 -81.66130 1.000 198.27876 76 GLN D CA 1
ATOM 3505 C C . GLN D 2 63 ? 3.93079 53.05959 -83.10581 1.000 198.49353 76 GLN D C 1
ATOM 3506 O O . GLN D 2 63 ? 2.75561 52.97700 -83.47435 1.000 195.75829 76 GLN D O 1
ATOM 3512 N N . ALA D 2 64 ? 4.92756 53.43548 -83.93181 1.000 207.43441 77 ALA D N 1
ATOM 3513 C CA . ALA D 2 64 ? 4.67417 53.87301 -85.30585 1.000 203.50615 77 ALA D CA 1
ATOM 3514 C C . ALA D 2 64 ? 5.32350 53.034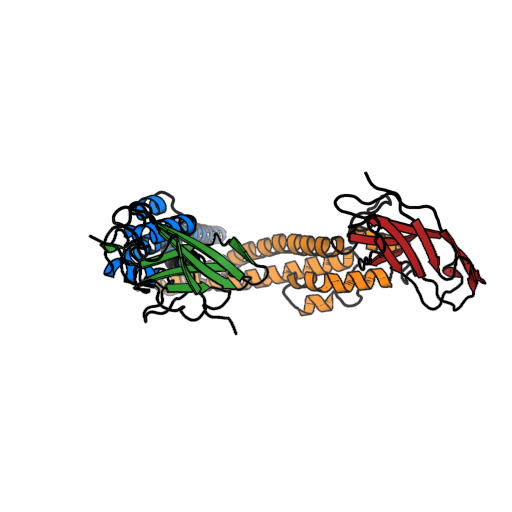34 -86.41012 1.000 210.32941 77 ALA D C 1
ATOM 3515 O O . ALA D 2 64 ? 4.94199 53.19997 -87.57647 1.000 197.56126 77 ALA D O 1
ATOM 3517 N N . SER D 2 65 ? 6.28815 52.17150 -86.09883 1.000 213.51009 78 SER D N 1
ATOM 3518 C CA . SER D 2 65 ? 6.99728 51.37547 -87.09340 1.000 215.56033 78 SER D CA 1
ATOM 3519 C C . SER D 2 65 ? 7.25530 49.98589 -86.53406 1.000 215.12607 78 SER D C 1
ATOM 3520 O O . SER D 2 65 ? 7.39761 49.82882 -85.31519 1.000 214.86288 78 SER D O 1
ATOM 3523 N N . PRO D 2 66 ? 7.34391 48.95941 -87.39744 1.000 212.72821 79 PRO D N 1
ATOM 3524 C CA . PRO D 2 66 ? 7.38098 47.56881 -86.90225 1.000 210.59763 79 PRO D CA 1
ATOM 3525 C C . PRO D 2 66 ? 8.34021 47.28671 -85.74507 1.000 206.16550 79 PRO D C 1
ATOM 3526 O O . PRO D 2 66 ? 8.06813 46.36037 -84.97061 1.000 202.81168 79 PRO D O 1
ATOM 3530 N N . SER D 2 67 ? 9.42407 48.04925 -85.57049 1.000 205.41208 80 SER D N 1
ATOM 3531 C CA . SER D 2 67 ? 10.46511 47.66794 -84.61320 1.000 201.25642 80 SER D CA 1
ATOM 3532 C C . SER D 2 67 ? 11.00956 48.85832 -83.81644 1.000 198.36909 80 SER D C 1
ATOM 3533 O O . SER D 2 67 ? 12.20978 48.92240 -83.52914 1.000 195.75570 80 SER D O 1
ATOM 3536 N N . GLU D 2 68 ? 10.14922 49.80065 -83.41782 1.000 196.41223 81 GLU D N 1
ATOM 3537 C CA . GLU D 2 68 ? 10.57341 50.94432 -82.60901 1.000 191.45295 81 GLU D CA 1
ATOM 3538 C C . GLU D 2 68 ? 9.33652 51.61354 -82.00596 1.000 191.75345 81 GLU D C 1
ATOM 3539 O O . GLU D 2 68 ? 8.24428 51.52059 -82.56362 1.000 195.12682 81 GLU D O 1
ATOM 3545 N N . SER D 2 69 ? 9.51280 52.31853 -80.87676 1.000 186.28369 82 SER D N 1
ATOM 3546 C CA . SER D 2 69 ? 8.37943 52.86354 -80.11816 1.000 181.42159 82 SER D CA 1
ATOM 3547 C C . SER D 2 69 ? 8.67990 54.27007 -79.59638 1.000 172.91525 82 SER D C 1
ATOM 3548 O O . SER D 2 69 ? 9.83596 54.62741 -79.37159 1.000 168.85347 82 SER D O 1
ATOM 3551 N N . GLU D 2 70 ? 7.62743 55.07124 -79.37514 1.000 172.60588 83 GLU D N 1
ATOM 3552 C CA . GLU D 2 70 ? 7.81965 56.46781 -78.98125 1.000 168.03922 83 GLU D CA 1
ATOM 3553 C C . GLU D 2 70 ? 6.91963 56.86430 -77.81933 1.000 165.05922 83 GLU D C 1
ATOM 3554 O O . GLU D 2 70 ? 5.92174 56.20931 -77.50711 1.000 173.18185 83 GLU D O 1
ATOM 3560 N N . ALA D 2 71 ? 7.29681 57.98596 -77.20622 1.000 155.72241 84 ALA D N 1
ATOM 3561 C CA . ALA D 2 71 ? 6.49412 58.71011 -76.23440 1.000 152.11979 84 ALA D CA 1
ATOM 3562 C C . ALA D 2 71 ? 6.79016 60.19192 -76.39117 1.000 141.47045 84 ALA D C 1
ATOM 3563 O O . ALA D 2 71 ? 7.87446 60.58456 -76.82468 1.000 140.35830 84 ALA D O 1
ATOM 3565 N N . ARG D 2 72 ? 5.81926 61.01865 -76.02976 1.000 136.50087 85 ARG D N 1
ATOM 3566 C CA . ARG D 2 72 ? 5.95734 62.45677 -76.18290 1.000 139.62484 85 ARG D CA 1
ATOM 3567 C C . ARG D 2 72 ? 5.60597 63.15832 -74.88481 1.000 135.02635 85 ARG D C 1
ATOM 3568 O O . ARG D 2 72 ? 4.67031 62.76959 -74.17931 1.000 134.97225 85 ARG D O 1
ATOM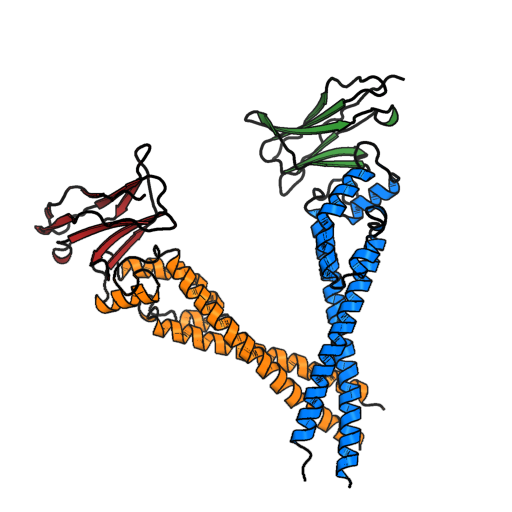 3576 N N . PHE D 2 73 ? 6.36509 64.19898 -74.59003 1.000 133.58348 86 PHE D N 1
ATOM 3577 C CA . PHE D 2 73 ? 6.15895 65.05781 -73.43849 1.000 139.14404 86 PHE D CA 1
ATOM 3578 C C . PHE D 2 73 ? 6.22772 66.48145 -73.94372 1.000 142.33320 86 PHE D C 1
ATOM 3579 O O . PHE D 2 73 ? 6.97047 66.77516 -74.87624 1.000 147.70245 86 PHE D O 1
ATOM 3587 N N . ARG D 2 74 ? 5.45236 67.36451 -73.34255 1.000 142.92516 87 ARG D N 1
ATOM 3588 C CA . ARG D 2 74 ? 5.54412 68.74120 -73.77724 1.000 147.08081 87 ARG D CA 1
ATOM 3589 C C . ARG D 2 74 ? 4.92646 69.61745 -72.71914 1.000 155.56767 87 ARG D C 1
ATOM 3590 O O . ARG D 2 74 ? 3.97864 69.22095 -72.03667 1.000 158.60561 87 ARG D O 1
ATOM 3598 N N . ILE D 2 75 ? 5.47625 70.80407 -72.58321 1.000 157.86305 88 ILE D N 1
ATOM 3599 C CA . ILE D 2 75 ? 4.83164 71.81149 -71.77160 1.000 162.60398 88 ILE D CA 1
ATOM 3600 C C . ILE D 2 75 ? 4.39599 72.93477 -72.69285 1.000 167.06480 88 ILE D C 1
ATOM 3601 O O . ILE D 2 75 ? 4.92861 73.10732 -73.79485 1.000 165.18887 88 ILE D O 1
ATOM 3606 N N . ASP D 2 76 ? 3.41011 73.69771 -72.22729 1.000 171.96963 89 ASP D N 1
ATOM 3607 C CA . ASP D 2 76 ? 2.65133 74.57278 -73.10839 1.000 176.50663 89 ASP D CA 1
ATOM 3608 C C . ASP D 2 76 ? 3.33279 75.92454 -73.29180 1.000 183.74434 89 ASP D C 1
ATOM 3609 O O . ASP D 2 76 ? 3.63605 76.32501 -74.41922 1.000 188.60348 89 ASP D O 1
ATOM 3614 N N . SER D 2 77 ? 3.56087 76.65367 -72.19964 1.000 182.01994 90 SER D N 1
ATOM 3615 C CA . SER D 2 77 ? 4.18044 77.97534 -72.25359 1.000 185.54046 90 SER D CA 1
ATOM 3616 C C . SER D 2 77 ? 5.59688 77.84986 -71.71562 1.000 186.10030 90 SER D C 1
ATOM 3617 O O . SER D 2 77 ? 5.79245 77.62362 -70.51709 1.000 183.54060 90 SER D O 1
ATOM 3620 N N . VAL D 2 78 ? 6.57832 78.00060 -72.59332 1.000 184.83169 91 VAL D N 1
ATOM 3621 C CA . VAL D 2 78 ? 7.97742 77.84658 -72.21872 1.000 176.88564 91 VAL D CA 1
ATOM 3622 C C . VAL D 2 78 ? 8.52264 79.18897 -71.74221 1.000 173.04607 91 VAL D C 1
ATOM 3623 O O . VAL D 2 78 ? 8.25560 80.23364 -72.34785 1.000 175.10695 91 VAL D O 1
ATOM 3627 N N . SER D 2 79 ? 9.25659 79.16689 -70.63237 1.000 168.73474 92 SER D N 1
ATOM 3628 C CA . SER D 2 79 ? 10.06398 80.29721 -70.19719 1.000 161.74963 92 SER D CA 1
ATOM 3629 C C . SER D 2 79 ? 11.50296 80.07717 -70.64754 1.000 153.53265 92 SER D C 1
ATOM 3630 O O . SER D 2 79 ? 11.88769 78.98517 -71.06838 1.000 149.50540 92 SER D O 1
ATOM 3633 N N . GLU D 2 80 ? 12.30784 81.13276 -70.56180 1.000 152.89095 93 GLU D N 1
ATOM 3634 C CA . GLU D 2 80 ? 13.68861 81.00350 -71.01041 1.000 149.24581 93 GLU D CA 1
ATOM 3635 C C . GLU D 2 80 ? 14.53859 80.16302 -70.06014 1.000 147.31567 93 GLU D C 1
ATOM 3636 O O . GLU D 2 80 ? 15.60391 79.68002 -70.46884 1.000 134.16696 93 GLU D O 1
ATOM 3642 N N . GLY D 2 81 ? 14.08415 79.96730 -68.81290 1.000 151.43600 94 GLY D N 1
ATOM 3643 C CA . GLY D 2 81 ? 14.76172 79.08167 -67.87734 1.000 143.73881 94 GLY D CA 1
ATOM 3644 C C . GLY D 2 81 ? 14.70784 77.62578 -68.28409 1.000 138.30168 94 GLY D C 1
ATOM 3645 O O . GLY D 2 81 ? 15.51322 76.81746 -67.80293 1.000 134.43645 94 GLY D O 1
ATOM 3646 N N . ASN D 2 82 ? 13.78271 77.27483 -69.17283 1.000 137.58856 95 ASN D N 1
ATOM 3647 C CA . ASN D 2 82 ? 13.68150 75.92064 -69.69540 1.000 134.26506 95 ASN D CA 1
ATOM 3648 C C . ASN D 2 82 ? 14.56622 75.69107 -70.91795 1.000 129.18045 95 ASN D C 1
ATOM 3649 O O . ASN D 2 82 ? 14.58447 74.57772 -71.45076 1.000 118.23730 95 ASN D O 1
ATOM 3654 N N . ALA D 2 83 ? 15.30879 76.70126 -71.36796 1.000 129.49993 96 ALA D N 1
ATOM 3655 C CA . ALA D 2 83 ? 16.34270 76.46681 -72.36696 1.000 123.86688 96 ALA D CA 1
ATOM 3656 C C . ALA D 2 83 ? 17.44894 75.60496 -71.77332 1.000 120.48543 96 ALA D C 1
ATOM 3657 O O . ALA D 2 83 ? 17.64251 75.55161 -70.55966 1.000 132.10534 96 ALA D O 1
ATOM 3659 N N . GLY D 2 84 ? 18.18506 74.92533 -72.63530 1.000 114.73188 97 GLY D N 1
ATOM 3660 C CA . GLY D 2 84 ? 19.32180 74.16196 -72.18166 1.000 114.51531 97 GLY D CA 1
ATOM 3661 C C . GLY D 2 84 ? 19.25587 72.69145 -72.54316 1.000 118.79304 97 GLY D C 1
ATOM 3662 O O . GLY D 2 84 ? 18.69917 72.30612 -73.57632 1.000 119.65757 97 GLY D O 1
ATOM 3663 N N . PRO D 2 85 ? 19.81022 71.83538 -71.68526 1.000 121.21004 98 PRO D N 1
ATOM 3664 C CA . PRO D 2 85 ? 19.97501 70.42078 -72.03678 1.000 118.01527 98 PRO D CA 1
ATOM 3665 C C . PRO D 2 85 ? 18.76772 69.58940 -71.64230 1.000 117.30575 98 PRO D C 1
ATOM 3666 O O . PRO D 2 85 ? 18.19589 69.75141 -70.56273 1.000 116.87720 98 PRO D O 1
ATOM 3670 N N . TYR D 2 86 ? 18.37928 68.69698 -72.55323 1.000 112.88205 99 TYR D N 1
ATOM 3671 C CA . TYR D 2 86 ? 17.38874 67.67426 -72.25961 1.000 114.53919 99 TYR D CA 1
ATOM 3672 C C . TYR D 2 86 ? 17.83329 66.37362 -72.89616 1.000 119.88592 99 TYR D C 1
ATOM 3673 O O . TYR D 2 86 ? 18.55892 66.37013 -73.89532 1.000 126.37846 99 TYR D O 1
ATOM 3682 N N . ARG D 2 87 ? 17.38704 65.26359 -72.31792 1.000 118.32769 100 ARG D N 1
ATOM 3683 C CA . ARG D 2 87 ? 17.77252 63.96733 -72.86385 1.000 130.15508 100 ARG D CA 1
ATOM 3684 C C . ARG D 2 87 ? 16.80600 62.88450 -72.39560 1.000 128.68266 100 ARG D C 1
ATOM 3685 O O . ARG D 2 87 ? 16.05083 63.07409 -71.43560 1.000 127.95872 100 ARG D O 1
ATOM 3693 N N . CYS D 2 88 ? 16.81618 61.75483 -73.10760 1.000 133.39905 101 CYS D N 1
ATOM 3694 C CA . CYS D 2 88 ? 15.84849 60.70536 -72.85430 1.000 135.23345 101 CYS D CA 1
ATOM 3695 C C . CYS D 2 88 ? 16.53205 59.43987 -72.39498 1.000 136.11252 101 CYS D C 1
ATOM 3696 O O . CYS D 2 88 ? 17.71094 59.21290 -72.65771 1.000 139.82019 101 CYS D O 1
ATOM 3699 N N . ILE D 2 89 ? 15.74029 58.59287 -71.75280 1.000 136.41749 102 ILE D N 1
ATOM 3700 C CA . ILE D 2 89 ? 16.17311 57.24747 -71.41865 1.000 137.26404 102 ILE D CA 1
ATOM 3701 C C . ILE D 2 89 ? 14.92165 56.42083 -71.18328 1.000 135.17175 102 ILE D C 1
ATOM 3702 O O . ILE D 2 89 ? 13.89815 56.92963 -70.71503 1.000 134.37537 102 ILE D O 1
ATOM 3707 N N . TYR D 2 90 ? 14.98394 55.16358 -71.59497 1.000 139.74214 103 TYR D N 1
ATOM 3708 C CA . TYR D 2 90 ? 13.88913 54.22287 -71.41441 1.000 147.32443 103 TYR D CA 1
ATOM 3709 C C . TYR D 2 90 ? 14.39182 53.03675 -70.60420 1.000 147.75135 103 TYR D C 1
ATOM 3710 O O . TYR D 2 90 ? 15.60760 52.82922 -70.47941 1.000 143.97129 103 TYR D O 1
ATOM 3719 N N . TYR D 2 91 ? 13.44447 52.27154 -70.04502 1.000 148.60614 104 TYR D N 1
ATOM 3720 C CA . TYR D 2 91 ? 13.75912 51.04540 -69.31896 1.000 150.55617 104 TYR D CA 1
ATOM 3721 C C . TYR D 2 91 ? 12.76625 49.94099 -69.68939 1.000 156.47111 104 TYR D C 1
ATOM 3722 O O . TYR D 2 91 ? 11.56111 50.05539 -69.41928 1.000 157.41001 104 TYR D O 1
ATOM 3731 N N . LYS D 2 92 ? 13.29284 48.88940 -70.33814 1.000 157.10787 105 LYS D N 1
ATOM 3732 C CA . LYS D 2 92 ? 12.65515 47.61029 -70.63752 1.000 159.57618 105 LYS D CA 1
ATOM 3733 C C . LYS D 2 92 ? 13.15188 46.53932 -69.67343 1.000 160.96137 105 LYS D C 1
ATOM 3734 O O . LYS D 2 92 ? 14.36148 46.30915 -69.64334 1.000 159.43918 105 LYS D O 1
ATOM 3740 N N . PRO D 2 93 ? 12.29231 45.85786 -68.89373 1.000 162.04988 106 PRO D N 1
ATOM 3741 C CA . PRO D 2 93 ? 12.82519 45.03382 -67.78461 1.000 156.69935 106 PRO D CA 1
ATOM 3742 C C . PRO D 2 93 ? 13.78094 43.99895 -68.34598 1.000 158.29275 106 PRO D C 1
ATOM 3743 O O . PRO D 2 93 ? 13.60662 43.53792 -69.48533 1.000 163.49945 106 PRO D O 1
ATOM 3747 N N . PRO D 2 94 ? 14.82981 43.61921 -67.61263 1.000 153.80532 107 PRO D N 1
ATOM 3748 C CA . PRO D 2 94 ? 14.99749 44.12793 -66.25477 1.000 150.49123 107 PRO D CA 1
ATOM 3749 C C . PRO D 2 94 ? 15.86492 45.37414 -66.14318 1.000 150.63210 107 PRO D C 1
ATOM 3750 O O . PRO D 2 94 ? 15.94538 45.92332 -65.05418 1.000 150.46347 107 PRO D O 1
ATOM 3754 N N . LYS D 2 95 ? 16.43035 45.85874 -67.24592 1.000 153.87638 108 LYS D N 1
ATOM 3755 C CA . LYS D 2 95 ? 17.49859 46.85122 -67.20955 1.000 154.27038 108 LYS D CA 1
ATOM 3756 C C . LYS D 2 95 ? 17.12464 48.12462 -67.96720 1.000 150.12896 108 LYS D C 1
ATOM 3757 O O . LYS D 2 95 ? 16.41594 48.07678 -68.97608 1.000 151.86242 108 LYS D O 1
ATOM 3763 N N . TRP D 2 96 ? 17.61067 49.27079 -67.46774 1.000 149.22182 109 TRP D N 1
ATOM 3764 C CA . TRP D 2 96 ? 17.48914 50.54769 -68.16359 1.000 145.39482 109 TRP D CA 1
ATOM 3765 C C . TRP D 2 96 ? 18.44055 50.58066 -69.35062 1.000 152.76134 109 TRP D C 1
ATOM 3766 O O . TRP D 2 96 ? 19.25695 49.67932 -69.55708 1.000 159.59295 109 TRP D O 1
ATOM 3777 N N . SER D 2 97 ? 18.36637 51.65874 -70.11719 1.000 152.40981 110 SER D N 1
ATOM 3778 C CA . SER D 2 97 ? 19.16040 51.81540 -71.32302 1.000 155.66126 110 SER D CA 1
ATOM 3779 C C . SER D 2 97 ? 20.26460 52.83836 -71.10314 1.000 155.08290 110 SER D C 1
ATOM 3780 O O . SER D 2 97 ? 20.33604 53.51460 -70.07224 1.000 152.94496 110 SER D O 1
ATOM 3783 N N . GLU D 2 98 ? 21.14179 52.93209 -72.09619 1.000 161.20765 111 GLU D N 1
ATOM 3784 C CA . GLU D 2 98 ? 22.03952 54.06597 -72.15815 1.000 158.38005 111 GLU D CA 1
ATOM 3785 C C . GLU D 2 98 ? 21.23860 55.32608 -72.46034 1.000 151.55079 111 GLU D C 1
ATOM 3786 O O . GLU D 2 98 ? 20.13138 55.28677 -73.00296 1.000 146.19910 111 GLU D O 1
ATOM 3792 N N . GLN D 2 99 ? 21.80871 56.45064 -72.07259 1.000 149.31284 112 GLN D N 1
ATOM 3793 C CA . GLN D 2 99 ? 21.16809 57.74069 -72.22061 1.000 146.65100 112 GLN D CA 1
ATOM 3794 C C . GLN D 2 99 ? 21.65119 58.37000 -73.53362 1.000 144.21773 112 GLN D C 1
ATOM 3795 O O . GLN D 2 99 ? 22.85659 58.40238 -73.80077 1.000 145.79287 112 GLN D O 1
ATOM 3801 N N . SER D 2 100 ? 20.70948 58.86046 -74.35210 1.000 146.08053 113 SER D N 1
ATOM 3802 C CA . SER D 2 100 ? 20.98399 59.37304 -75.69397 1.000 147.26267 113 SER D CA 1
ATOM 3803 C C . SER D 2 100 ? 21.69796 60.72421 -75.64989 1.000 147.30018 113 SER D C 1
ATOM 3804 O O . SER D 2 100 ? 21.89907 61.31895 -74.59167 1.000 150.09455 113 SER D O 1
ATOM 3807 N N . ASP D 2 101 ? 22.06825 61.22384 -76.82947 1.000 144.98899 114 ASP D N 1
ATOM 3808 C CA . ASP D 2 101 ? 22.82156 62.47018 -76.89550 1.000 141.58753 114 ASP D CA 1
ATOM 3809 C C . ASP D 2 101 ? 21.99082 63.63142 -76.34467 1.000 134.32321 114 ASP D C 1
ATOM 3810 O O . ASP D 2 101 ? 20.76730 63.54962 -76.19740 1.000 133.30038 114 ASP D O 1
ATOM 3815 N N . TYR D 2 102 ? 22.67798 64.71696 -76.01075 1.000 125.47026 115 TYR D N 1
ATOM 3816 C CA . TYR D 2 102 ? 21.98301 65.87774 -75.48375 1.000 125.62365 115 TYR D CA 1
ATOM 3817 C C . TYR D 2 102 ? 21.18729 66.56681 -76.58911 1.000 124.55935 115 TYR D C 1
ATOM 3818 O O . TYR D 2 102 ? 21.48856 66.44823 -77.77813 1.000 134.41818 115 TYR D O 1
ATOM 3827 N N . LEU D 2 103 ? 20.14261 67.27905 -76.18464 1.000 120.02070 116 LEU D N 1
ATOM 3828 C CA . LEU D 2 103 ? 19.34308 68.08312 -77.10097 1.000 119.21768 116 LEU D CA 1
ATOM 3829 C C . LEU D 2 103 ? 19.18187 69.47025 -76.50180 1.000 118.84619 116 LEU D C 1
ATOM 3830 O O . LEU D 2 103 ? 18.45494 69.63981 -75.52058 1.000 125.41321 116 LEU D O 1
ATOM 3835 N N . GLU D 2 104 ? 19.83932 70.45819 -77.09164 1.000 116.18544 117 GLU D N 1
ATOM 3836 C CA . GLU D 2 104 ? 19.95538 71.79068 -76.50506 1.000 118.38249 117 GLU D CA 1
ATOM 3837 C C . GLU D 2 104 ? 18.90960 72.70027 -77.12843 1.000 119.98823 117 GLU D C 1
ATOM 3838 O O . GLU D 2 104 ? 19.08848 73.15893 -78.25463 1.000 129.66442 117 GLU D O 1
ATOM 3844 N N . LEU D 2 105 ? 17.84538 73.01708 -76.40085 1.000 116.34569 118 LEU D N 1
ATOM 3845 C CA . LEU D 2 105 ? 16.83141 73.88812 -76.97629 1.000 125.04397 118 LEU D CA 1
ATOM 3846 C C . LEU D 2 105 ? 17.06232 75.33466 -76.55569 1.000 128.99431 118 LEU D C 1
ATOM 3847 O O . LEU D 2 105 ? 17.41525 75.61426 -75.40445 1.000 122.16196 118 LEU D O 1
ATOM 3852 N N . LEU D 2 106 ? 16.78534 76.25213 -77.48316 1.000 131.41604 119 LEU D N 1
ATOM 3853 C CA . LEU D 2 106 ? 17.08233 77.67194 -77.36259 1.000 132.48637 119 LEU D CA 1
ATOM 3854 C C . LEU D 2 106 ? 15.80750 78.46555 -77.08102 1.000 139.50720 119 LEU D C 1
ATOM 3855 O O . LEU D 2 106 ? 14.69339 77.96679 -77.24805 1.000 143.96614 119 LEU D O 1
ATOM 3860 N N . VAL D 2 107 ? 15.96846 79.72041 -76.64875 1.000 142.07258 120 VAL D N 1
ATOM 3861 C CA . VAL D 2 107 ? 14.82811 80.58708 -76.36146 1.000 149.63158 120 VAL D CA 1
ATOM 3862 C C . VAL D 2 107 ? 15.03643 81.95346 -77.00413 1.000 160.32078 120 VAL D C 1
ATOM 3863 O O . VAL D 2 107 ? 16.14976 82.49544 -77.00854 1.000 161.37880 120 VAL D O 1
ATOM 3867 N N . LYS D 2 108 ? 13.95240 82.50772 -77.54224 1.000 167.12516 121 LYS D N 1
ATOM 3868 C CA . LYS D 2 108 ? 13.96135 83.83188 -78.14959 1.000 168.57719 121 LYS D CA 1
ATOM 3869 C C . LYS D 2 108 ? 12.86431 84.69048 -77.52835 1.000 172.57399 121 LYS D C 1
ATOM 3870 O O . LYS D 2 108 ? 11.69873 84.29681 -77.50204 1.000 173.09727 121 LYS D O 1
#

Foldseek 3Di:
DDCPVVLVVLLVVLQVVLLVVLLVVLQVQLLVQLLVVCVVLVVCVLPVCLSVVCVVPGDVLCSLVCQVVSLVSLCAAVNPVQGPDDPVSNLSNCVSLQQQPNVGHGGDHSNVSSSVNSVVRSVVSVVVSVVSSVVSSVVRSVVSSVVVVVVVVVVVVD/DDCPVVLVVQLVVLLVVLLVVLLVQLLVVLLVQLLVVCVVLPVCVLDVPPNVVQVVPRPVVCVLVCLVVSLVSLCAQPNVVNHVDDPVVNVSNCVSLQAQPVVGHGGDPSNVRSSVNVVVSSVVSNVSSVVSSVVRSVVRSVVSSCVSVVVVVVVVVD/DFDAKEKAKPPHLEDEAFAKIKIKIKGFPQFQWKKKDDPNPPDIDIDRPWACDDPTMIIDMDMDRGDHQVNFAWMWMWTCRPPGIHDIYDIRTRHYDD/DFDEKDWFKPVGQEDEFQAKIKIKIKGWPDFQKKKKDDPNVDDIDIDRPWDQDDPTMIMDIDMDGGDDQVPFAWMWMWTDHPPGTHDIDDIRGHGYD

InterPro domains:
  IPR006373 Variant surface antigen Rifin [PF02009] (32-369)
  IPR006373 Variant surface antigen Rifin [TIGR01477] (1-369)
  IPR011992 EF-hand domain pair [SSF47473] (53-127)

B-factor: mean 116.33, std 26.15, range [62.55, 226.21]

Solvent-accessible surface area: 26345 Å² total; per-residue (Å²): 174,197,60,62,83,49,37,108,56,10,0,61,120,1,20,66,57,0,59,61,114,0,110,66,40,1,68,70,58,0,23,89,31,0,21,123,26,0,100,94,13,47,1,26,93,2,15,108,93,0,29,142,45,0,41,74,70,35,82,20,58,104,0,43,88,40,10,139,72,0,34,116,80,0,22,53,24,0,0,3,75,40,31,106,36,62,133,94,49,0,36,80,0,0,46,32,2,19,0,2,55,183,103,11,90,11,44,36,0,4,81,61,2,0,40,133,12,0,75,136,1,15,68,74,0,56,154,16,4,83,101,35,16,114,76,43,15,51,36,9,3,9,118,22,7,43,113,52,21,66,59,31,70,68,102,96,114,131,168,157,26,27,78,44,5,67,62,4,4,88,120,0,77,77,56,0,57,60,116,0,114,60,35,1,72,56,66,0,20,90,28,0,37,120,33,1,102,89,32,54,4,35,88,0,10,82,108,4,28,136,62,0,37,82,60,41,75,11,54,123,2,46,78,43,0,144,63,3,34,118,55,0,22,60,25,0,0,11,62,29,25,103,43,62,118,106,58,0,38,86,0,0,43,29,1,19,0,6,67,209,91,6,161,24,59,33,0,3,106,58,1,1,32,118,28,4,64,184,6,13,55,87,0,57,146,16,4,105,92,38,27,141,86,37,34,65,60,30,2,8,98,26,3,42,84,60,10,61,54,36,54,66,100,89,116,129,182,69,69,107,5,52,28,28,10,81,108,22,53,103,6,88,82,36,38,78,0,13,7,3,0,65,7,14,90,52,10,51,0,0,2,4,3,42,97,19,108,2,11,1,39,35,28,64,122,57,45,114,58,39,137,69,80,6,32,1,137,22,138,39,97,73,1,61,92,56,14,26,20,61,5,58,0,0,2,21,43,72,116,120,28,6,98,22,3,93,130,15,82,3,96,24,172,153,167,42,64,132,10,68,20,64,14,90,82,22,48,109,2,75,106,42,37,72,1,9,13,27,0,54,8,31,66,55,9,47,0,0,6,3,9,32,85,29,140,3,4,0,28,33,39,67,114,44,66,94,79,34,130,77,57,1,25,2,127,24,117,69,95,78,7,58,103,56,31,28,18,54,7,42,0,16,0,19,65,81,120,95,37,14,93,46,4,101,128,23,86,9,98,51,178

Secondary structure (DSSP, 8-state):
---HHHHHHHHHHHHHHHHHHHHHHHHHHHHHHHHHHHHHTTHHHHSTTHHHHHHTT--GGGGGGGHHHHHHHHHHHSSTT--SS-HHHHHHHHHHHTSSTTTSS--S-SSSHHHHHHHHHHHHHHHHHHHHHHHHHHHHHHHHHHHHHHHHHHHH--/--THHHHHHHHHHHHHHHHHHHHHHHHHHHHHHHHHHHHHTTHHHHSSS-HHHHHTTS-GGGGGGGHHHHHHHHHHHSSTT--SS-HHHHHHHHHHTTSS-TTSS--S-STTHHHHHHHHHHHHHHHHHHHHHHHHHHHHHHHHHHHHHHHHHHHHH-/-----EEEEES-SB--TT--EEEEEEE-SS--EEEEEETTTTEEEEE---EE-SSS-EEEEEEESS--GGG-EEEEEEEEETTEEPPP---EEEB---/-PPP-EEEEES-SEE-TT--EEEEEEE-TT-SEEEEEETTTTEEEEE---EEEETTEEEEEEEESS--GGG-EEEEEEEEETTEE------EEEEE-

Nearest PDB structures (foldseek):
  7f9m-assembly1_A  TM=9.993E-01  e=5.722E-19  Plasmodium falciparum 3D7
  7f9l-assembly2_B  TM=7.757E-01  e=5.456E-03  Plasmodium falciparum 3D7
  7f9l-assembly3_C  TM=7.469E-01  e=1.096E-02  Plasmodium falciparum 3D7
  2yfb-assembly1_A  TM=2.337E-01  e=1.863E+00  Pseudomonas putida KT2440
  7f9l-assembly3_H-3  TM=9.766E-01  e=1.651E-16  Homo sapiens

Sequence (511 aa):
VWKAAAIKAATEYALTEGAAKGLAAGNAHGMNIVIYHLKELLIDKLVPNICKTVSSTGDYTRVINFSKLIIQKRGAMCGADGGTLSKDMCTQININLGTVLRNGKANLPDKEAVPKVLNRLVSQADKAANEVAKDTSQSVAVKITEQQTAAINATYTSVWKAAAIKAATEYALTEGAAKGLAAGNAHGMNIVIYHLKELLIDKLVPNICKTVSSTGDYTRVINFSKLIIQKRGAMCGADGGTLSKDMCTQININLGTVLRNGKANLPDKEAVPKVLNRLVSQADKAANEVAKDTSQSVAVKITEQQTAAINATYTSDLPRPSISAEPGTVIPLGSHVTFVCRGPVGVQTFRLERESRSTYNDTEDVSQASPSESEARFRIDSVSEGNAGPYRCIYYKPPKWSEQSDYLELLVKEDLPRPSISAEPGTVIPLGSHVTFVCRGPVGVQTFRLERESRSTYNDTEDVSQASPSESEARFRIDSVSEGNAGPYRCIYYKPPKWSEQSDYLELLVK

Organism: Plasmodium falciparum (isolate 3D7) (NCBI:txid36329)